Protein 6DA0 (pdb70)

InterPro domains:
  IPR003836 Glucokinase [PF02685] (54-340)
  IPR003836 Glucokinase [cd24008] (50-392)
  IPR043129 ATPase, nucleotide binding domain [SSF53067] (49-394)

Secondary structure (DSSP, 8-state):
-----HHHHHHHHHHIIIIITTS-EEEEEEEEE-SSEEEEEEEEEETTTEEEEEEEEEEE--SHHHHHHHHHHHHHHHHHHHSS--SEEEEEESS-EETTEEE-TTS-GGG-EEEGGGS-TTTS-TTSEEEEEHHHHHHHHHHHHHHTT-HHHHEEETT-TT----TTTS---TT-EEEEEEESSSEEEEEEEEETTTEEEEEEE-GGGSBPPPPPTTSTTHHHHHHHHHHHHHHHHTTSSPPBGGGTSSHHHHHHHHHHHTTT-TT-----HHHHHHHTTT-HHHHHHHHHHHHHHHHHHHHHHHH-TTEEEEEEESHHHHHTHHHHHHTHHHHHHHHHHSSTTGGGTTT-EEEEE-S---HHHHHHHHHHHHHHT-

Foldseek 3Di:
DDDDDPVQLVVLLVCLVPPPVPFDKFWAWEWEAAQFKIKIKIWMAGPVADTDDITMDMDTDQFQVVVLVVQVVVLVSNCVRNVAAHLAFEYAAAADDDPFWGQRPNRDNVGRIHGNVSHDCSRHPPLQYYYHHQVQLLLLLLLVCLVVQCNLVWKAFLQPLPSDGHSVRGHDDLCFKEWEWEAEQFIFIWMWHHDPPSDIHIGGDDQQFDADDQADPPDDCRVLSVVLQQQLCCVPPVVPDTGGNRCCQYQVNLQSQLCSLCVPPPPDDGDGSVVLLVCVVPDVSSLRSVLSNLLSVLVSRLVVCVVDLRHAEYEHDDPVLQSNSVSCNVCVVSNVCSNQPRDPVSVSCVRYTYMYTNDDDSSSSSSGSVSSSVSSVD

B-factor: mean 35.59, std 13.97, range [11.15, 102.62]

Sequence (378 aa):
PLVIDEDDFINQVEKHYRRKSLKNIPFQQYIVGVDVGATNTRIIAIQFIINEDQDDEVFMTKFPCNTSTHLANYLAAYGKAMVKAVGKGSAAGSSIALAGPVTGDKVRRITNYKEHDQEFFYSQLPDDTLFPASKNTFLNDLEASSCYGIINVGTNNRLHEFFCPIDALNNYATSQTVRLSDTSEYAVLAMGTGLGTGLIVGSAGGKFNVIPLEAGHVHIATPGVNSEHFKEEREERIEFLSQKIYGGAYPIEYEDICSGRGLEFCYEFEIRNDPNAVRKTASSQIAESYSTDTTYARQAMITHYRYLMKKAAQNIAVLIPTCRGVFFAGDNQVFNEDFFKEHLSILQKELFQTHQKKHWLTTDLKPYRQMKEYNFNVKGCLQKARRELAQL

Structure (mmCIF, N/CA/C/O backbone):
data_6DA0
#
_entry.id   6DA0
#
_cell.length_a   202.480
_cell.length_b   202.480
_cell.length_c   68.790
_cell.angle_alpha   90.000
_cell.angle_beta   90.000
_cell.angle_gamma   90.000
#
_symmetry.space_group_name_H-M   'I 4 2 2'
#
loop_
_entity.id
_entity.type
_entity.pdbx_description
1 polymer Glucokinase
2 non-polymer beta-D-glucopyranose
3 non-polymer 'PHOSPHOAMINOPHOSPHONIC ACID-ADENYLATE ESTER'
4 water water
#
loop_
_atom_site.group_PDB
_atom_site.id
_atom_site.type_symbol
_atom_site.label_atom_id
_atom_site.label_alt_id
_atom_site.label_comp_id
_atom_site.label_asym_id
_atom_site.label_entity_id
_atom_site.label_seq_id
_atom_site.pdbx_PDB_ins_code
_atom_site.Cartn_x
_atom_site.Cartn_y
_atom_site.Cartn_z
_atom_site.occupancy
_atom_site.B_iso_or_equiv
_atom_site.auth_seq_id
_atom_site.auth_comp_id
_atom_site.auth_asym_id
_atom_site.auth_atom_id
_atom_site.pdbx_PDB_model_num
ATOM 1 N N . PRO A 1 31 ? 87.990 47.810 33.662 1.00 93.50 23 PRO A N 1
ATOM 2 C CA . PRO A 1 31 ? 87.292 46.598 33.215 1.00 92.39 23 PRO A CA 1
ATOM 3 C C . PRO A 1 31 ? 86.986 46.620 31.719 1.00 88.05 23 PRO A C 1
ATOM 4 O O . PRO A 1 31 ? 86.482 45.626 31.187 1.00 82.81 23 PRO A O 1
ATOM 8 N N . LEU A 1 32 ? 87.270 47.744 31.058 1.00 82.62 24 LEU A N 1
ATOM 9 C CA . LEU A 1 32 ? 87.149 47.847 29.607 1.00 67.16 24 LEU A CA 1
ATOM 10 C C . LEU A 1 32 ? 88.467 47.418 28.979 1.00 69.86 24 LEU A C 1
ATOM 11 O O . LEU A 1 32 ? 89.505 48.048 29.212 1.00 73.31 24 LEU A O 1
ATOM 16 N N . VAL A 1 33 ? 88.424 46.364 28.175 1.00 63.98 25 VAL A N 1
ATOM 17 C CA . VAL A 1 33 ? 89.640 45.813 27.593 1.00 62.68 25 VAL A CA 1
ATOM 18 C C . VAL A 1 33 ? 90.058 46.666 26.403 1.00 56.43 25 VAL A C 1
ATOM 19 O O . VAL A 1 33 ? 89.344 46.750 25.398 1.00 58.21 25 VAL A O 1
ATOM 23 N N . ILE A 1 34 ? 91.210 47.305 26.518 1.00 54.83 26 ILE A N 1
ATOM 24 C CA . ILE A 1 34 ? 91.828 47.976 25.382 1.00 51.61 26 ILE A CA 1
ATOM 25 C C . ILE A 1 34 ? 92.457 46.920 24.480 1.00 47.36 26 ILE A C 1
ATOM 26 O O . ILE A 1 34 ? 93.071 45.957 24.960 1.00 46.70 26 ILE A O 1
ATOM 31 N N . ASP A 1 35 ? 92.273 47.073 23.167 1.00 41.17 27 ASP A N 1
ATOM 32 C CA . ASP A 1 35 ? 92.952 46.217 22.200 1.00 39.97 27 ASP A CA 1
ATOM 33 C C . ASP A 1 35 ? 94.467 46.317 22.388 1.00 46.30 27 ASP A C 1
ATOM 34 O O . ASP A 1 35 ? 95.078 47.347 22.081 1.00 40.77 27 ASP A O 1
ATOM 39 N N . GLU A 1 36 ? 95.075 45.226 22.861 1.00 47.81 28 GLU A N 1
ATOM 40 C CA . GLU A 1 36 ? 96.493 45.222 23.209 1.00 51.04 28 GLU A CA 1
ATOM 41 C C . GLU A 1 36 ? 97.381 45.383 21.981 1.00 52.60 28 GLU A C 1
ATOM 42 O O . GLU A 1 36 ? 98.361 46.138 22.010 1.00 47.45 28 GLU A O 1
ATOM 48 N N . ASP A 1 37 ? 97.091 44.635 20.911 1.00 45.53 29 ASP A N 1
ATOM 49 C CA A ASP A 1 37 ? 97.871 44.770 19.688 0.40 45.97 29 ASP A CA 1
ATOM 50 C CA B ASP A 1 37 ? 97.864 44.771 19.679 0.60 46.07 29 ASP A CA 1
ATOM 51 C C . ASP A 1 37 ? 97.885 46.219 19.207 1.00 41.56 29 ASP A C 1
ATOM 52 O O . ASP A 1 37 ? 98.942 46.759 18.852 1.00 40.00 29 ASP A O 1
ATOM 61 N N . PHE A 1 38 ? 96.714 46.862 19.201 1.00 31.01 30 PHE A N 1
ATOM 62 C CA . PHE A 1 38 ? 96.602 48.249 18.754 1.00 39.00 30 PHE A CA 1
ATOM 63 C C . PHE A 1 38 ? 97.461 49.172 19.600 1.00 38.02 30 PHE A C 1
ATOM 64 O O . PHE A 1 38 ? 98.208 50.004 19.075 1.00 33.95 30 PHE A O 1
ATOM 72 N N . ILE A 1 39 ? 97.366 49.042 20.920 1.00 37.71 31 ILE A N 1
ATOM 73 C CA . ILE A 1 39 ? 98.064 49.984 21.779 1.00 41.92 31 ILE A CA 1
ATOM 74 C C . ILE A 1 39 ? 99.573 49.748 21.719 1.00 36.41 31 ILE A C 1
ATOM 75 O O . ILE A 1 39 ? 100.351 50.704 21.669 1.00 33.18 31 ILE A O 1
ATOM 80 N N . ASN A 1 40 ? 100.007 48.483 21.656 1.00 35.29 32 ASN A N 1
ATOM 81 C CA . ASN A 1 40 ? 101.436 48.194 21.537 1.00 44.13 32 ASN A CA 1
ATOM 82 C C . ASN A 1 40 ? 102.000 48.747 20.236 1.00 37.35 32 ASN A C 1
ATOM 83 O O . ASN A 1 40 ? 103.136 49.232 20.201 1.00 35.07 32 ASN A O 1
ATOM 88 N N . GLN A 1 41 ? 101.229 48.671 19.152 1.00 36.58 33 GLN A N 1
ATOM 89 C CA . GLN A 1 41 ? 101.681 49.252 17.893 1.00 36.89 33 GLN A CA 1
ATOM 90 C C . GLN A 1 41 ? 101.865 50.755 18.029 1.00 36.14 33 GLN A C 1
ATOM 91 O O . GLN A 1 41 ? 102.881 51.304 17.594 1.00 37.87 33 GLN A O 1
ATOM 97 N N . VAL A 1 42 ? 100.887 51.436 18.642 1.00 32.09 34 VAL A N 1
ATOM 98 C CA . VAL A 1 42 ? 100.975 52.886 18.829 1.00 29.52 34 VAL A CA 1
ATOM 99 C C . VAL A 1 42 ? 102.175 53.238 19.694 1.00 31.93 34 VAL A C 1
ATOM 100 O O . VAL A 1 42 ? 102.942 54.152 19.379 1.00 35.34 34 VAL A O 1
ATOM 104 N N . GLU A 1 43 ? 102.350 52.514 20.804 1.00 32.37 35 GLU A N 1
ATOM 105 C CA . GLU A 1 43 ? 103.476 52.777 21.690 1.00 38.51 35 GLU A CA 1
ATOM 106 C C . GLU A 1 43 ? 104.796 52.437 21.011 1.00 33.76 35 GLU A C 1
ATOM 107 O O . GLU A 1 43 ? 105.770 53.185 21.133 1.00 38.67 35 GLU A O 1
ATOM 113 N N . LYS A 1 44 ? 104.852 51.311 20.296 1.00 34.36 36 LYS A N 1
ATOM 114 C CA . LYS A 1 44 ? 106.078 50.971 19.580 1.00 41.44 36 LYS A CA 1
ATOM 115 C C . LYS A 1 44 ? 106.418 52.046 18.557 1.00 42.19 36 LYS A C 1
ATOM 116 O O . LYS A 1 44 ? 107.586 52.429 18.410 1.00 38.65 36 LYS A O 1
ATOM 122 N N . HIS A 1 45 ? 105.403 52.570 17.864 1.00 35.59 37 HIS A N 1
ATOM 123 C CA . HIS A 1 45 ? 105.655 53.600 16.866 1.00 33.17 37 HIS A CA 1
ATOM 124 C C . HIS A 1 45 ? 106.122 54.891 17.521 1.00 32.67 37 HIS A C 1
ATOM 125 O O . HIS A 1 45 ? 107.054 55.541 17.030 1.00 31.39 37 HIS A O 1
ATOM 132 N N . TYR A 1 46 ? 105.488 55.272 18.632 1.00 30.50 38 TYR A N 1
ATOM 133 C CA . TYR A 1 46 ? 105.936 56.439 19.383 1.00 31.24 38 TYR A CA 1
ATOM 134 C C . TYR A 1 46 ? 107.392 56.282 19.812 1.00 37.58 38 TYR A C 1
ATOM 135 O O . TYR A 1 46 ? 108.215 57.192 19.636 1.00 34.92 38 TYR A O 1
ATOM 144 N N . ARG A 1 47 ? 107.724 55.109 20.352 1.00 35.74 39 ARG A N 1
ATOM 145 C CA A ARG A 1 47 ? 109.065 54.862 20.869 0.54 38.09 39 ARG A CA 1
ATOM 146 C CA B ARG A 1 47 ? 109.063 54.866 20.870 0.46 37.71 39 ARG A CA 1
ATOM 147 C C . ARG A 1 47 ? 110.108 54.947 19.763 1.00 38.97 39 ARG A C 1
ATOM 148 O O . ARG A 1 47 ? 111.166 55.568 19.937 1.00 39.20 39 ARG A O 1
ATOM 163 N N . LYS A 1 48 ? 109.828 54.336 18.610 1.00 36.00 40 LYS A N 1
ATOM 164 C CA . LYS A 1 48 ? 110.836 54.239 17.560 1.00 41.97 40 LYS A CA 1
ATOM 165 C C . LYS A 1 48 ? 110.927 55.474 16.679 1.00 36.04 40 LYS A C 1
ATOM 166 O O . LYS A 1 48 ? 111.997 55.726 16.113 1.00 37.21 40 LYS A O 1
ATOM 172 N N . SER A 1 49 ? 109.851 56.250 16.547 1.00 34.41 41 SER A N 1
ATOM 173 C CA . SER A 1 49 ? 109.795 57.285 15.521 1.00 40.15 41 SER A CA 1
ATOM 174 C C . SER A 1 49 ? 109.380 58.673 15.996 1.00 41.63 41 SER A C 1
ATOM 175 O O . SER A 1 49 ? 109.659 59.644 15.282 1.00 46.15 41 SER A O 1
ATOM 178 N N . LEU A 1 50 ? 108.717 58.817 17.138 1.00 39.98 42 LEU A N 1
ATOM 179 C CA . LEU A 1 50 ? 108.076 60.087 17.452 1.00 33.82 42 LEU A CA 1
ATOM 180 C C . LEU A 1 50 ? 108.632 60.786 18.681 1.00 40.35 42 LEU A C 1
ATOM 181 O O . LEU A 1 50 ? 108.206 61.909 18.973 1.00 46.81 42 LEU A O 1
ATOM 186 N N . LYS A 1 51 ? 109.574 60.173 19.401 1.00 50.24 43 LYS A N 1
ATOM 187 C CA . LYS A 1 51 ? 110.043 60.753 20.656 1.00 55.52 43 LYS A CA 1
ATOM 188 C C . LYS A 1 51 ? 110.737 62.092 20.451 1.00 52.04 43 LYS A C 1
ATOM 189 O O . LYS A 1 51 ? 110.694 62.953 21.337 1.00 55.14 43 LYS A O 1
ATOM 195 N N . ASN A 1 52 ? 111.403 62.290 19.315 1.00 45.75 44 ASN A N 1
ATOM 196 C CA . ASN A 1 52 ? 112.218 63.486 19.138 1.00 46.05 44 ASN A CA 1
ATOM 197 C C . ASN A 1 52 ? 111.822 64.299 17.908 1.00 43.71 44 ASN A C 1
ATOM 198 O O . ASN A 1 52 ? 112.634 65.077 17.405 1.00 46.28 44 ASN A O 1
ATOM 203 N N . ILE A 1 53 ? 110.603 64.148 17.401 1.00 40.75 45 ILE A N 1
ATOM 204 C CA . ILE A 1 53 ? 110.197 65.032 16.312 1.00 41.82 45 ILE A CA 1
ATOM 205 C C . ILE A 1 53 ? 108.820 65.599 16.625 1.00 43.19 45 ILE A C 1
ATOM 206 O O . ILE A 1 53 ? 108.051 64.985 17.378 1.00 39.12 45 ILE A O 1
ATOM 211 N N . PRO A 1 54 ? 108.483 66.775 16.105 1.00 45.16 46 PRO A N 1
ATOM 212 C CA . PRO A 1 54 ? 107.122 67.286 16.287 1.00 37.10 46 PRO A CA 1
ATOM 213 C C . PRO A 1 54 ? 106.129 66.358 15.607 1.00 36.68 46 PRO A C 1
ATOM 214 O O . PRO A 1 54 ? 106.382 65.849 14.514 1.00 36.31 46 PRO A O 1
ATOM 218 N N . PHE A 1 55 ? 105.006 66.106 16.279 1.00 33.72 47 PHE A N 1
ATOM 219 C CA . PHE A 1 55 ? 103.962 65.286 15.683 1.00 32.03 47 PHE A CA 1
ATOM 220 C C . PHE A 1 55 ? 102.613 65.644 16.279 1.00 36.61 47 PHE A C 1
ATOM 221 O O . PHE A 1 55 ? 102.516 66.192 17.380 1.00 35.17 47 PHE A O 1
ATOM 229 N N . GLN A 1 56 ? 101.568 65.320 15.525 1.00 35.31 48 GLN A N 1
ATOM 230 C CA A GLN A 1 56 ? 100.193 65.360 16.002 0.49 32.85 48 GLN A CA 1
ATOM 231 C CA B GLN A 1 56 ? 100.203 65.346 16.028 0.51 32.81 48 GLN A CA 1
ATOM 232 C C . GLN A 1 56 ? 99.490 64.101 15.518 1.00 30.24 48 GLN A C 1
ATOM 233 O O . GLN A 1 56 ? 100.036 63.322 14.728 1.00 32.62 48 GLN A O 1
ATOM 244 N N . TYR A 1 57 ? 98.269 63.896 15.987 1.00 28.51 49 TYR A N 1
ATOM 245 C CA . TYR A 1 57 ? 97.447 62.845 15.407 1.00 31.73 49 TYR A CA 1
ATOM 246 C C . TYR A 1 57 ? 96.005 63.321 15.360 1.00 28.85 49 TYR A C 1
ATOM 247 O O . TYR A 1 57 ? 95.584 64.149 16.166 1.00 32.84 49 TYR A O 1
ATOM 256 N N . ILE A 1 58 ? 95.269 62.814 14.375 1.00 29.54 50 ILE A N 1
ATOM 257 C CA . ILE A 1 58 ? 93.855 63.097 14.213 1.00 32.45 50 ILE A CA 1
ATOM 258 C C . ILE A 1 58 ? 93.099 61.787 14.350 1.00 34.23 50 ILE A C 1
ATOM 259 O O . ILE A 1 58 ? 93.638 60.706 14.108 1.00 26.99 50 ILE A O 1
ATOM 264 N N . VAL A 1 59 ? 91.830 61.892 14.734 1.00 25.86 51 VAL A N 1
ATOM 265 C CA . VAL A 1 59 ? 91.029 60.735 15.114 1.00 20.16 51 VAL A CA 1
ATOM 266 C C . VAL A 1 59 ? 89.827 60.618 14.187 1.00 33.63 51 VAL A C 1
ATOM 267 O O . VAL A 1 59 ? 89.135 61.612 13.923 1.00 25.50 51 VAL A O 1
ATOM 271 N N . GLY A 1 60 ? 89.578 59.403 13.698 1.00 28.65 52 GLY A N 1
ATOM 272 C CA . GLY A 1 60 ? 88.337 59.117 13.006 1.00 25.35 52 GLY A CA 1
ATOM 273 C C . GLY A 1 60 ? 87.613 57.948 13.643 1.00 29.67 52 GLY A C 1
ATOM 274 O O . GLY A 1 60 ? 88.211 56.881 13.829 1.00 27.74 52 GLY A O 1
ATOM 275 N N . VAL A 1 61 ? 86.349 58.132 14.021 1.00 20.10 53 VAL A N 1
ATOM 276 C CA . VAL A 1 61 ? 85.584 57.093 14.706 1.00 21.93 53 VAL A CA 1
ATOM 277 C C . VAL A 1 61 ? 84.339 56.774 13.888 1.00 25.36 53 VAL A C 1
ATOM 278 O O . VAL A 1 61 ? 83.563 57.675 13.547 1.00 26.35 53 VAL A O 1
ATOM 282 N N . ASP A 1 62 ? 84.147 55.492 13.588 1.00 20.43 54 ASP A N 1
ATOM 283 C CA . ASP A 1 62 ? 83.066 55.013 12.725 1.00 24.12 54 ASP A CA 1
ATOM 284 C C . ASP A 1 62 ? 82.157 54.136 13.585 1.00 27.83 54 ASP A C 1
ATOM 285 O O . ASP A 1 62 ? 82.501 52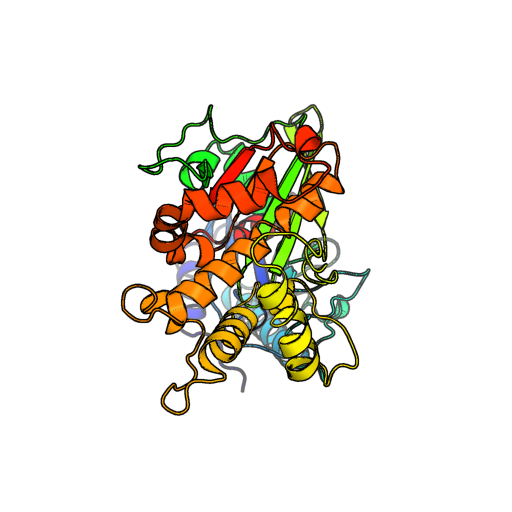.986 13.874 1.00 24.56 54 ASP A O 1
ATOM 290 N N . VAL A 1 63 ? 81.016 54.675 14.017 1.00 20.14 55 VAL A N 1
ATOM 291 C CA . VAL A 1 63 ? 80.114 53.982 14.938 1.00 26.25 55 VAL A CA 1
ATOM 292 C C . VAL A 1 63 ? 79.024 53.321 14.108 1.00 27.85 55 VAL A C 1
ATOM 293 O O . VAL A 1 63 ? 78.089 53.984 13.655 1.00 22.63 55 VAL A O 1
ATOM 297 N N . GLY A 1 64 ? 79.124 52.010 13.911 1.00 25.39 56 GLY A N 1
ATOM 298 C CA . GLY A 1 64 ? 78.010 51.275 13.351 1.00 23.97 56 GLY A CA 1
ATOM 299 C C . GLY A 1 64 ? 77.065 50.780 14.437 1.00 31.97 56 GLY A C 1
ATOM 300 O O . GLY A 1 64 ? 77.321 50.922 15.638 1.00 24.76 56 GLY A O 1
ATOM 301 N N . ALA A 1 65 ? 75.970 50.160 13.990 1.00 30.57 57 ALA A N 1
ATOM 302 C CA . ALA A 1 65 ? 74.956 49.695 14.925 1.00 36.12 57 ALA A CA 1
ATOM 303 C C . ALA A 1 65 ? 75.471 48.572 15.821 1.00 25.04 57 ALA A C 1
ATOM 304 O O . ALA A 1 65 ? 74.958 48.382 16.927 1.00 27.95 57 ALA A O 1
ATOM 306 N N . THR A 1 66 ? 76.464 47.811 15.373 1.00 22.38 58 THR A N 1
ATOM 307 C CA . THR A 1 66 ? 76.953 46.698 16.167 1.00 30.73 58 THR A CA 1
ATOM 308 C C . THR A 1 66 ? 78.442 46.767 16.473 1.00 30.51 58 THR A C 1
ATOM 309 O O . THR A 1 66 ? 78.888 46.089 17.405 1.00 28.67 58 THR A O 1
ATOM 313 N N . ASN A 1 67 ? 79.213 47.566 15.733 1.00 26.05 59 ASN A N 1
ATOM 314 C CA . ASN A 1 67 ? 80.644 47.723 15.961 1.00 28.08 59 ASN A CA 1
ATOM 315 C C . ASN A 1 67 ? 81.048 49.170 15.747 1.00 29.64 59 ASN A C 1
ATOM 316 O O . ASN A 1 67 ? 80.460 49.879 14.920 1.00 24.24 59 ASN A O 1
ATOM 321 N N . THR A 1 68 ? 82.094 49.578 16.470 1.00 24.17 60 THR A N 1
ATOM 322 C CA . THR A 1 68 ? 82.713 50.889 16.332 1.00 22.29 60 THR A CA 1
ATOM 323 C C . THR A 1 68 ? 84.174 50.706 15.939 1.00 24.30 60 THR A C 1
ATOM 324 O O . THR A 1 68 ? 84.874 49.869 16.520 1.00 24.60 60 THR A O 1
ATOM 328 N N . ARG A 1 69 ? 84.634 51.492 14.971 1.00 26.46 61 ARG A N 1
ATOM 329 C CA . ARG A 1 69 ? 86.024 51.488 14.526 1.00 27.46 61 ARG A CA 1
ATOM 330 C C . ARG A 1 69 ? 86.673 52.814 14.893 1.00 29.92 61 ARG A C 1
ATOM 331 O O . ARG A 1 69 ? 86.076 53.880 14.690 1.00 30.29 61 ARG A O 1
ATOM 339 N N . ILE A 1 70 ? 87.888 52.762 15.429 1.00 28.21 62 ILE A N 1
ATOM 340 C CA A ILE A 1 70 ? 88.660 53.959 15.760 0.52 29.76 62 ILE A CA 1
ATOM 341 C CA B ILE A 1 70 ? 88.634 53.977 15.718 0.48 29.77 62 ILE A CA 1
ATOM 342 C C . ILE A 1 70 ? 89.941 53.940 14.942 1.00 29.80 62 ILE A C 1
ATOM 343 O O . ILE A 1 70 ? 90.678 52.948 14.981 1.00 29.61 62 ILE A O 1
ATOM 352 N N . ALA A 1 71 ? 90.206 55.020 14.217 1.00 24.11 63 ALA A N 1
ATOM 353 C CA . ALA A 1 71 ? 91.415 55.169 13.428 1.00 21.32 63 ALA A CA 1
ATOM 354 C C . ALA A 1 71 ? 92.202 56.350 13.970 1.00 29.64 63 ALA A C 1
ATOM 355 O O . ALA A 1 71 ? 91.632 57.417 14.249 1.00 25.65 63 ALA A O 1
ATOM 357 N N . ILE A 1 72 ? 93.502 56.144 14.143 1.00 25.21 64 ILE A N 1
ATOM 358 C CA . ILE A 1 72 ? 94.428 57.166 14.610 1.00 25.76 64 ILE A CA 1
ATOM 359 C C . ILE A 1 72 ? 95.404 57.433 13.475 1.00 29.24 64 ILE A C 1
ATOM 360 O O . ILE A 1 72 ? 96.131 56.528 13.052 1.00 27.34 64 ILE A O 1
ATOM 365 N N . GLN A 1 73 ? 95.429 58.662 12.981 1.00 28.52 65 GLN A N 1
ATOM 366 C CA . GLN A 1 73 ? 96.321 59.030 11.889 1.00 30.19 65 GLN A CA 1
ATOM 367 C C . GLN A 1 73 ? 97.342 60.027 12.416 1.00 31.12 65 GLN A C 1
ATOM 368 O O . GLN A 1 73 ? 96.971 61.128 12.832 1.00 30.98 65 GLN A O 1
ATOM 374 N N . PHE A 1 74 ? 98.616 59.636 12.417 1.00 26.45 66 PHE A N 1
ATOM 375 C CA . PHE A 1 74 ? 99.666 60.536 12.872 1.00 27.42 66 PHE A CA 1
ATOM 376 C C . PHE A 1 74 ? 100.061 61.485 11.749 1.00 26.95 66 PHE A C 1
ATOM 377 O O . PHE A 1 74 ? 99.968 61.153 10.562 1.00 29.36 66 PHE A O 1
ATOM 385 N N . ILE A 1 75 ? 100.484 62.685 12.139 1.00 27.02 67 ILE A N 1
ATOM 386 C CA . ILE A 1 75 ? 100.919 63.733 11.222 1.00 28.44 67 ILE A CA 1
ATOM 387 C C . ILE A 1 75 ? 102.295 64.201 11.673 1.00 38.42 67 ILE A C 1
ATOM 388 O O . ILE A 1 75 ? 102.500 64.475 12.861 1.00 34.21 67 ILE A O 1
ATOM 393 N N . ILE A 1 76 ? 103.229 64.308 10.730 1.00 36.59 68 ILE A N 1
ATOM 394 C CA . ILE A 1 76 ? 104.536 64.887 10.988 1.00 35.09 68 ILE A CA 1
ATOM 395 C C . ILE A 1 76 ? 104.799 65.932 9.909 1.00 39.41 68 ILE A C 1
ATOM 396 O O . ILE A 1 76 ? 104.020 66.088 8.965 1.00 38.18 68 ILE A O 1
ATOM 401 N N . ASN A 1 77 ? 105.899 66.671 10.073 1.00 40.20 69 ASN A N 1
ATOM 402 C CA . ASN A 1 77 ? 106.285 67.712 9.115 1.00 47.01 69 ASN A CA 1
ATOM 403 C C . ASN A 1 77 ? 105.132 68.686 8.857 1.00 53.11 69 ASN A C 1
ATOM 404 O O . ASN A 1 77 ? 104.827 69.042 7.715 1.00 50.08 69 ASN A O 1
ATOM 409 N N . GLU A 1 78 ? 104.469 69.094 9.943 1.00 54.98 70 GLU A N 1
ATOM 410 C CA . GLU A 1 78 ? 103.358 70.045 9.943 1.00 56.36 70 GLU A CA 1
ATOM 411 C C . GLU A 1 78 ? 102.073 69.477 9.338 1.00 51.86 70 GLU A C 1
ATOM 412 O O . GLU A 1 78 ? 101.012 69.582 9.965 1.00 50.09 70 GLU A O 1
ATOM 418 N N . ASP A 1 79 ? 102.134 68.859 8.140 1.00 48.84 71 ASP A N 1
ATOM 419 C CA . ASP A 1 79 ? 100.891 68.371 7.544 1.00 59.09 71 ASP A CA 1
ATOM 420 C C . ASP A 1 79 ? 101.014 67.069 6.746 1.00 59.87 71 ASP A C 1
ATOM 421 O O . ASP A 1 79 ? 100.108 66.768 5.956 1.00 60.34 71 ASP A O 1
ATOM 426 N N . GLN A 1 80 ? 102.076 66.285 6.924 1.00 48.89 72 GLN A N 1
ATOM 427 C CA . GLN A 1 80 ? 102.255 65.052 6.163 1.00 41.40 72 GLN A CA 1
ATOM 428 C C . GLN A 1 80 ? 101.668 63.860 6.916 1.00 37.05 72 GLN A C 1
ATOM 429 O O . GLN A 1 80 ? 101.968 63.657 8.101 1.00 36.70 72 GLN A O 1
ATOM 435 N N . ASP A 1 81 ? 100.829 63.077 6.227 1.00 37.28 73 ASP A N 1
ATOM 436 C CA . ASP A 1 81 ? 100.358 61.806 6.775 1.00 40.39 73 ASP A CA 1
ATOM 437 C C . ASP A 1 81 ? 101.542 60.924 7.155 1.00 41.92 73 ASP A C 1
ATOM 438 O O . ASP A 1 81 ? 102.445 60.691 6.350 1.00 43.22 73 ASP A O 1
ATOM 443 N N . ASP A 1 82 ? 101.529 60.439 8.390 1.00 43.57 74 ASP A N 1
ATOM 444 C CA . ASP A 1 82 ? 102.462 59.429 8.869 1.00 44.11 74 ASP A CA 1
ATOM 445 C C . ASP A 1 82 ? 101.698 58.104 8.921 1.00 46.02 74 ASP A C 1
ATOM 446 O O . ASP A 1 82 ? 100.888 57.824 8.030 1.00 58.33 74 ASP A O 1
ATOM 451 N N . GLU A 1 83 ? 101.880 57.307 9.967 1.00 37.42 75 GLU A N 1
ATOM 452 C CA . GLU A 1 83 ? 101.205 56.016 10.035 1.00 34.26 75 GLU A CA 1
ATOM 453 C C . GLU A 1 83 ? 99.779 56.159 10.570 1.00 32.25 75 GLU A C 1
ATOM 454 O O . GLU A 1 83 ? 99.475 57.055 11.368 1.00 27.60 75 GLU A O 1
ATOM 460 N N . VAL A 1 84 ? 98.905 55.255 10.123 1.00 30.90 76 VAL A N 1
ATOM 461 C CA . VAL A 1 84 ? 97.545 55.131 10.642 1.00 36.27 76 VAL A CA 1
ATOM 462 C C . VAL A 1 84 ? 97.418 53.790 11.357 1.00 32.02 76 VAL A C 1
ATOM 463 O O . VAL A 1 84 ? 97.945 52.772 10.892 1.00 38.67 76 VAL A O 1
ATOM 467 N N . PHE A 1 85 ? 96.734 53.798 12.500 1.00 28.58 77 PHE A N 1
ATOM 468 C CA . PHE A 1 85 ? 96.451 52.603 13.288 1.00 30.09 77 PHE A CA 1
ATOM 469 C C . PHE A 1 85 ? 94.954 52.537 13.537 1.00 29.72 77 PHE A C 1
ATOM 470 O O . PHE A 1 85 ? 94.312 53.571 13.729 1.00 28.76 77 PHE A O 1
ATOM 478 N N . MET A 1 86 ? 94.399 51.322 13.548 1.00 29.37 78 MET A N 1
ATOM 479 C CA . MET A 1 86 ? 92.964 51.136 13.699 1.00 28.48 78 MET A CA 1
ATOM 480 C C . MET A 1 86 ? 92.667 49.979 14.633 1.00 34.86 78 MET A C 1
ATOM 481 O O . MET A 1 86 ? 93.429 49.016 14.719 1.00 30.48 78 MET A O 1
ATOM 486 N N . THR A 1 87 ? 91.535 50.077 15.323 1.00 27.96 79 THR A N 1
ATOM 487 C CA . THR A 1 87 ? 91.013 48.947 16.068 1.00 29.72 79 THR A CA 1
ATOM 488 C C . THR A 1 87 ? 89.495 49.028 16.023 1.00 30.35 79 THR A C 1
ATOM 489 O O . THR A 1 87 ? 88.919 49.987 15.504 1.00 30.19 79 THR A O 1
ATOM 493 N N . LYS A 1 88 ? 88.841 48.002 16.556 1.00 28.37 80 LYS A N 1
ATOM 494 C CA . LYS A 1 88 ? 87.390 48.007 16.560 1.00 31.85 80 LYS A CA 1
ATOM 495 C C . LYS A 1 88 ? 86.886 47.169 17.721 1.00 35.77 80 LYS A C 1
ATOM 496 O O . LYS A 1 88 ? 87.556 46.235 18.160 1.00 36.85 80 LYS A O 1
ATOM 502 N N . PHE A 1 89 ? 85.703 47.518 18.225 1.00 26.00 81 PHE A N 1
ATOM 503 C CA . PHE A 1 89 ? 85.141 46.814 19.363 1.00 29.54 81 PHE A CA 1
ATOM 504 C C . PHE A 1 89 ? 83.634 46.683 19.195 1.00 34.77 81 PHE A C 1
ATOM 505 O O . PHE A 1 89 ? 82.990 47.554 18.594 1.00 26.26 81 PHE A O 1
ATOM 513 N N . PRO A 1 90 ? 83.049 45.599 19.701 1.00 29.38 82 PRO A N 1
ATOM 514 C CA . PRO A 1 90 ? 81.588 45.472 19.676 1.00 27.32 82 PRO A CA 1
ATOM 515 C C . PRO A 1 90 ? 80.951 46.513 20.582 1.00 27.19 82 PRO A C 1
ATOM 516 O O . PRO A 1 90 ? 81.419 46.752 21.698 1.00 27.85 82 PRO A O 1
ATOM 520 N N . CYS A 1 91 ? 79.872 47.133 20.100 1.00 25.73 83 CYS A N 1
ATOM 521 C CA . CYS A 1 91 ? 79.166 48.127 20.904 1.00 24.17 83 CYS A CA 1
ATOM 522 C C . CYS A 1 91 ? 77.766 48.358 20.350 1.00 24.73 83 CYS A C 1
ATOM 523 O O . CYS A 1 91 ? 77.600 48.602 19.145 1.00 22.26 83 CYS A O 1
ATOM 526 N N . ASN A 1 92 ? 76.760 48.311 21.226 1.00 26.42 84 ASN A N 1
ATOM 527 C CA . ASN A 1 92 ? 75.416 48.610 20.744 1.00 27.43 84 ASN A CA 1
ATOM 528 C C . ASN A 1 92 ? 74.594 49.429 21.737 1.00 24.62 84 ASN A C 1
ATOM 529 O O . ASN A 1 92 ? 73.360 49.405 21.664 1.00 23.88 84 ASN A O 1
ATOM 534 N N . THR A 1 93 ? 75.240 50.145 22.662 1.00 24.72 85 THR A N 1
ATOM 535 C CA . THR A 1 93 ? 74.569 51.096 23.540 1.00 28.52 85 THR A CA 1
ATOM 536 C C . THR A 1 93 ? 75.387 52.374 23.619 1.00 29.15 85 THR A C 1
ATOM 537 O O . THR A 1 93 ? 76.610 52.362 23.458 1.00 25.26 85 THR A O 1
ATOM 541 N N . SER A 1 94 ? 74.690 53.478 23.885 1.00 24.35 86 SER A N 1
ATOM 542 C CA . SER A 1 94 ? 75.351 54.771 23.991 1.00 26.69 86 SER A CA 1
ATOM 543 C C . SER A 1 94 ? 76.288 54.818 25.187 1.00 23.33 86 SER A C 1
ATOM 544 O O . SER A 1 94 ? 77.379 55.386 25.094 1.00 23.26 86 SER A O 1
ATOM 547 N N . THR A 1 95 ? 75.867 54.251 26.326 1.00 24.92 87 THR A N 1
ATOM 548 C CA . THR A 1 95 ? 76.707 54.259 27.519 1.00 26.61 87 THR A CA 1
ATOM 549 C C . THR A 1 95 ? 78.036 53.564 27.251 1.00 32.36 87 THR A C 1
ATOM 550 O O . THR A 1 95 ? 79.101 54.101 27.569 1.00 32.84 87 THR A O 1
ATOM 554 N N . HIS A 1 96 ? 77.991 52.380 26.634 1.00 28.24 88 HIS A N 1
ATOM 555 C CA . HIS A 1 96 ? 79.211 51.615 26.386 1.00 26.54 88 HIS A CA 1
ATOM 556 C C . HIS A 1 96 ? 80.117 52.349 25.406 1.00 24.85 88 HIS A C 1
ATOM 557 O O . HIS A 1 96 ? 81.345 52.360 25.567 1.00 27.55 88 HIS A O 1
ATOM 564 N N . LEU A 1 97 ? 79.520 52.981 24.396 1.00 23.63 89 LEU A N 1
ATOM 565 C CA . LEU A 1 97 ? 80.285 53.769 23.442 1.00 25.29 89 LEU A CA 1
ATOM 566 C C . LEU A 1 97 ? 80.993 54.926 24.134 1.00 28.16 89 LEU A C 1
ATOM 567 O O . LEU A 1 97 ? 82.179 55.173 23.894 1.00 27.04 89 LEU A O 1
ATOM 572 N N . ALA A 1 98 ? 80.282 55.648 25.003 1.00 27.24 90 ALA A N 1
ATOM 573 C CA . ALA A 1 98 ? 80.922 56.736 25.735 1.00 34.87 90 ALA A CA 1
ATOM 574 C C . ALA A 1 98 ? 82.073 56.222 26.590 1.00 33.98 90 ALA A C 1
ATOM 575 O O . ALA A 1 98 ? 83.137 56.848 26.652 1.00 30.91 90 ALA A O 1
ATOM 577 N N . ASN A 1 99 ? 81.874 55.089 27.273 1.00 30.96 91 ASN A N 1
ATOM 578 C CA . ASN A 1 99 ? 82.929 54.565 28.137 1.00 31.26 91 ASN A CA 1
ATOM 579 C C . ASN A 1 99 ? 84.134 54.118 27.330 1.00 32.82 91 ASN A C 1
ATOM 580 O O . ASN A 1 99 ? 85.277 54.340 27.745 1.00 34.62 91 ASN A O 1
ATOM 585 N N . TYR A 1 100 ? 83.901 53.487 26.176 1.00 27.58 92 TYR A N 1
ATOM 586 C CA . TYR A 1 100 ? 85.018 53.010 25.373 1.00 31.62 92 TYR A CA 1
ATOM 587 C C . TYR A 1 100 ? 85.808 54.178 24.788 1.00 33.87 92 TYR A C 1
ATOM 588 O O . TYR A 1 100 ? 87.041 54.138 24.743 1.00 31.44 92 TYR A O 1
ATOM 597 N N . LEU A 1 101 ? 85.117 55.231 24.348 1.00 30.97 93 LEU A N 1
ATOM 598 C CA . LEU A 1 101 ? 85.818 56.392 23.818 1.00 28.93 93 LEU A CA 1
ATOM 599 C C . LEU A 1 101 ? 86.647 57.066 24.905 1.00 33.29 93 LEU A C 1
ATOM 600 O O . LEU A 1 101 ? 87.787 57.481 24.658 1.00 35.68 93 LEU A O 1
ATOM 605 N N . ALA A 1 102 ? 86.099 57.173 26.123 1.00 30.49 94 ALA A N 1
ATOM 606 C CA . ALA A 1 102 ? 86.876 57.744 27.220 1.00 29.61 94 ALA A CA 1
ATOM 607 C C . ALA A 1 102 ? 88.119 56.906 27.502 1.00 36.75 94 ALA A C 1
ATOM 608 O O . ALA A 1 102 ? 89.219 57.448 27.660 1.00 38.15 94 ALA A O 1
ATOM 610 N N . ALA A 1 103 ? 87.967 55.579 27.539 1.00 33.14 95 ALA A N 1
ATOM 611 C CA . ALA A 1 103 ? 89.113 54.710 27.788 1.00 34.07 95 ALA A CA 1
ATOM 612 C C . ALA A 1 103 ? 90.159 54.828 26.683 1.00 34.63 95 ALA A C 1
ATOM 613 O O . ALA A 1 103 ? 91.362 54.872 26.967 1.00 39.48 95 ALA A O 1
ATOM 615 N N . TYR A 1 104 ? 89.733 54.884 25.412 1.00 34.17 96 TYR A N 1
ATOM 616 C CA . TYR A 1 104 ? 90.730 54.982 24.347 1.00 30.41 96 TYR A CA 1
ATOM 617 C C . TYR A 1 104 ? 91.437 56.327 24.381 1.00 36.05 96 TYR A C 1
ATOM 618 O O . TYR A 1 104 ? 92.647 56.396 24.113 1.00 30.64 96 TYR A O 1
ATOM 627 N N . GLY A 1 105 ? 90.716 57.389 24.748 1.00 31.00 97 GLY A N 1
ATOM 628 C CA . GLY A 1 105 ? 91.356 58.682 24.915 1.00 32.12 97 GLY A CA 1
ATOM 629 C C . GLY A 1 105 ? 92.451 58.651 25.964 1.00 40.50 97 GLY A C 1
ATOM 630 O O . GLY A 1 105 ? 93.546 59.179 25.750 1.00 37.90 97 GLY A O 1
ATOM 631 N N . LYS A 1 106 ? 92.185 58.007 27.102 1.00 38.96 98 LYS A N 1
ATOM 632 C CA . LYS A 1 106 ? 93.201 57.946 28.146 1.00 41.77 98 LYS A CA 1
ATOM 633 C C . LYS A 1 106 ? 94.381 57.082 27.722 1.00 35.82 98 LYS A C 1
ATOM 634 O O . LYS A 1 106 ? 95.530 57.403 28.036 1.00 36.72 98 LYS A O 1
ATOM 640 N N . ALA A 1 107 ? 94.124 55.991 27.004 1.00 34.62 99 ALA A N 1
ATOM 641 C CA . ALA A 1 107 ? 95.230 55.145 26.566 1.00 39.03 99 ALA A CA 1
ATOM 642 C C . ALA A 1 107 ? 96.124 55.880 25.574 1.00 37.35 99 ALA A C 1
ATOM 643 O O . ALA A 1 107 ? 97.355 55.782 25.655 1.00 44.03 99 ALA A O 1
ATOM 645 N N . MET A 1 108 ? 95.520 56.628 24.639 1.00 36.19 100 MET A N 1
ATOM 646 C CA . MET A 1 108 ? 96.294 57.396 23.665 1.00 33.70 100 MET A CA 1
ATOM 647 C C . MET A 1 108 ? 97.190 58.418 24.358 1.00 41.86 100 MET A C 1
ATOM 648 O O . MET A 1 108 ? 98.387 58.510 24.062 1.00 38.25 100 MET A O 1
ATOM 653 N N . VAL A 1 109 ? 96.622 59.200 25.283 1.00 36.66 101 VAL A N 1
ATOM 654 C CA . VAL A 1 109 ? 97.412 60.179 26.028 1.00 35.11 101 VAL A CA 1
ATOM 655 C C . VAL A 1 109 ? 98.553 59.489 26.763 1.00 39.31 101 VAL A C 1
ATOM 656 O O . VAL A 1 109 ? 99.690 59.978 26.784 1.00 39.25 101 VAL A O 1
ATOM 660 N N . LYS A 1 110 ? 98.268 58.341 27.374 1.00 36.60 102 LYS A N 1
ATOM 661 C CA . LYS A 1 110 ? 99.304 57.578 28.054 1.00 40.48 102 LYS A CA 1
ATOM 662 C C . LYS A 1 110 ? 100.353 57.058 27.074 1.00 38.95 102 LYS A C 1
ATOM 663 O O . LYS A 1 110 ? 101.538 56.972 27.418 1.00 36.70 102 LYS A O 1
ATOM 669 N N . ALA A 1 111 ? 99.947 56.743 25.843 1.00 32.56 103 ALA A N 1
ATOM 670 C CA . ALA A 1 111 ? 100.861 56.128 24.887 1.00 36.17 103 ALA A CA 1
ATOM 671 C C . ALA A 1 111 ? 101.774 57.150 24.214 1.00 38.97 103 ALA A C 1
ATOM 672 O O . ALA A 1 111 ? 102.951 56.862 23.978 1.00 41.33 103 ALA A O 1
ATOM 674 N N . VAL A 1 112 ? 101.264 58.335 23.878 1.00 33.29 104 VAL A N 1
ATOM 675 C CA . VAL A 1 112 ? 102.044 59.310 23.126 1.00 33.62 104 VAL A CA 1
ATOM 676 C C . VAL A 1 112 ? 102.141 60.661 23.819 1.00 41.38 104 VAL A C 1
ATOM 677 O O . VAL A 1 112 ? 102.745 61.585 23.263 1.00 40.15 104 VAL A O 1
ATOM 681 N N . GLY A 1 113 ? 101.574 60.811 25.012 1.00 40.87 105 GLY A N 1
ATOM 682 C CA . GLY A 1 113 ? 101.828 61.988 25.815 1.00 35.88 105 GLY A CA 1
ATOM 683 C C . GLY A 1 113 ? 100.865 63.146 25.651 1.00 46.71 105 GLY A C 1
ATOM 684 O O . GLY A 1 113 ? 101.025 64.151 26.351 1.00 47.39 105 GLY A O 1
ATOM 685 N N . LYS A 1 114 ? 99.872 63.053 24.765 1.00 46.44 106 LYS A N 1
ATOM 686 C CA . LYS A 1 114 ? 98.972 64.184 24.556 1.00 41.45 106 LYS A CA 1
ATOM 687 C C . LYS A 1 114 ? 97.733 63.734 23.790 1.00 39.05 106 LYS A C 1
ATOM 688 O O . LYS A 1 114 ? 97.680 62.632 23.236 1.00 34.12 106 LYS A O 1
ATOM 694 N N . GLY A 1 115 ? 96.734 64.617 23.764 1.00 36.51 107 GLY A N 1
ATOM 695 C CA . GLY A 1 115 ? 95.505 64.362 23.042 1.00 34.87 107 GLY A CA 1
ATOM 696 C C . GLY A 1 115 ? 95.658 64.600 21.552 1.00 37.48 107 GLY A C 1
ATOM 697 O O . GLY A 1 115 ? 96.707 65.007 21.053 1.00 38.42 107 GLY A O 1
ATOM 698 N N . SER A 1 116 ? 94.583 64.313 20.829 1.00 36.47 108 SER A N 1
ATOM 699 C CA . SER A 1 116 ? 94.568 64.517 19.390 1.00 37.85 108 SER A CA 1
ATOM 700 C C . SER A 1 116 ? 94.517 66.003 19.052 1.00 34.23 108 SER A C 1
ATOM 701 O O . SER A 1 116 ? 94.123 66.841 19.867 1.00 37.63 108 SER A O 1
ATOM 704 N N . ALA A 1 117 ? 94.883 66.321 17.810 1.00 31.77 109 ALA A N 1
ATOM 705 C CA . ALA A 1 117 ? 94.720 67.678 17.301 1.00 29.41 109 ALA A CA 1
ATOM 706 C C . ALA A 1 117 ? 93.312 67.936 16.771 1.00 37.45 109 ALA A C 1
ATOM 707 O O . ALA A 1 117 ? 92.909 69.098 16.664 1.00 35.25 109 ALA A O 1
ATOM 709 N N . ALA A 1 118 ? 92.568 66.886 16.429 1.00 33.06 110 ALA A N 1
ATOM 710 C CA . ALA A 1 118 ? 91.218 67.008 15.891 1.00 32.34 110 ALA A CA 1
ATOM 711 C C . ALA A 1 118 ? 90.620 65.613 15.823 1.00 34.27 110 ALA A C 1
ATOM 712 O O . ALA A 1 118 ? 91.343 64.613 15.754 1.00 31.12 110 ALA A O 1
ATOM 714 N N . GLY A 1 119 ? 89.295 65.552 15.837 1.00 31.90 111 GLY A N 1
ATOM 715 C CA . GLY A 1 119 ? 88.610 64.273 15.762 1.00 26.68 111 GLY A CA 1
ATOM 716 C C . GLY A 1 119 ? 87.279 64.412 15.072 1.00 29.74 111 GLY A C 1
ATOM 717 O O . GLY A 1 119 ? 86.585 65.417 15.221 1.00 31.46 111 GLY A O 1
ATOM 718 N N . SER A 1 120 ? 86.918 63.386 14.319 1.00 27.56 112 SER A N 1
ATOM 719 C CA A SER A 1 120 ? 85.624 63.321 13.658 0.69 26.35 112 SER A CA 1
ATOM 720 C CA B SER A 1 120 ? 85.633 63.314 13.642 0.31 27.22 112 SER A CA 1
ATOM 721 C C . SER A 1 120 ? 84.970 61.991 13.997 1.00 30.06 112 SER A C 1
ATOM 722 O O . SER A 1 120 ? 85.629 60.944 14.007 1.00 28.20 112 SER A O 1
ATOM 727 N N . ILE A 1 121 ? 83.674 62.025 14.288 1.00 27.00 113 ILE A N 1
ATOM 728 C CA . ILE A 1 121 ? 82.937 60.802 14.588 1.00 27.62 113 ILE A CA 1
ATOM 729 C C . ILE A 1 121 ? 81.714 60.736 13.682 1.00 30.94 113 ILE A C 1
ATOM 730 O O . ILE A 1 121 ? 81.051 61.750 13.439 1.00 30.71 113 ILE A O 1
ATOM 735 N N . ALA A 1 122 ? 81.454 59.549 13.142 1.00 25.31 114 ALA A N 1
ATOM 736 C CA . ALA A 1 122 ? 80.322 59.296 12.262 1.00 25.78 114 ALA A CA 1
ATOM 737 C C . ALA A 1 122 ? 79.460 58.223 12.897 1.00 27.00 114 ALA A C 1
ATOM 738 O O . ALA A 1 122 ? 79.981 57.180 13.308 1.00 24.61 114 ALA A O 1
ATOM 740 N N . LEU A 1 123 ? 78.148 58.477 12.985 1.00 26.33 115 LEU A N 1
ATOM 741 C CA . LEU A 1 123 ? 77.244 57.586 13.708 1.00 23.59 115 LEU A CA 1
ATOM 742 C C . LEU A 1 123 ? 76.060 57.187 12.840 1.00 27.06 115 LEU A C 1
ATOM 743 O O . LEU A 1 123 ? 75.578 57.970 12.017 1.00 24.22 115 LEU A O 1
ATOM 748 N N . ALA A 1 124 ? 75.588 55.951 13.051 1.00 22.65 116 ALA A N 1
ATOM 749 C CA . ALA A 1 124 ? 74.508 55.362 12.258 1.00 20.00 116 ALA A CA 1
ATOM 750 C C . ALA A 1 124 ? 73.152 55.808 12.811 1.00 20.96 116 ALA A C 1
ATOM 751 O O . ALA A 1 124 ? 72.348 55.022 13.328 1.00 26.20 116 ALA A O 1
ATOM 753 N N . GLY A 1 125 ? 72.907 57.114 12.697 1.00 22.52 117 GLY A N 1
ATOM 754 C CA . GLY A 1 125 ? 71.617 57.679 13.003 1.00 20.35 117 GLY A CA 1
ATOM 755 C C . GLY A 1 125 ? 71.514 59.116 12.536 1.00 24.20 117 GLY A C 1
ATOM 756 O O . GLY A 1 125 ? 72.491 59.713 12.068 1.00 23.39 117 GLY A O 1
ATOM 757 N N . PRO A 1 126 ? 70.318 59.695 12.645 1.00 22.59 118 PRO A N 1
ATOM 758 C CA . PRO A 1 126 ? 70.134 61.096 12.246 1.00 25.27 118 PRO A CA 1
ATOM 759 C C . PRO A 1 126 ? 70.786 62.029 13.256 1.00 30.21 118 PRO A C 1
ATOM 760 O O . PRO A 1 126 ? 70.573 61.909 14.461 1.00 25.53 118 PRO A O 1
ATOM 764 N N . VAL A 1 127 ? 71.593 62.953 12.760 1.00 26.37 119 VAL A N 1
ATOM 765 C CA . VAL A 1 127 ? 72.230 63.945 13.616 1.00 25.73 119 VAL A CA 1
ATOM 766 C C . VAL A 1 127 ? 71.313 65.155 13.683 1.00 27.99 119 VAL A C 1
ATOM 767 O O . VAL A 1 127 ? 71.000 65.763 12.653 1.00 33.72 119 VAL A O 1
ATOM 771 N N . THR A 1 128 ? 70.839 65.472 14.882 1.00 28.52 120 THR A N 1
ATOM 772 C CA . THR A 1 128 ? 69.958 66.618 15.106 1.00 37.27 120 THR A CA 1
ATOM 773 C C . THR A 1 128 ? 70.619 67.474 16.181 1.00 50.51 120 THR A C 1
ATOM 774 O O . THR A 1 128 ? 70.494 67.192 17.376 1.00 55.84 120 THR A O 1
ATOM 778 N N . GLY A 1 129 ? 71.355 68.490 15.752 1.00 52.92 121 GLY A N 1
ATOM 779 C CA . GLY A 1 129 ? 71.985 69.408 16.679 1.00 63.68 121 GLY A CA 1
ATOM 780 C C . GLY A 1 129 ? 73.118 68.792 17.474 1.00 55.66 121 GLY A C 1
ATOM 781 O O . GLY A 1 129 ? 74.167 68.452 16.915 1.00 50.99 121 GLY A O 1
ATOM 782 N N . ASP A 1 130 ? 72.914 68.632 18.781 1.00 48.34 122 ASP A N 1
ATOM 783 C CA . ASP A 1 130 ? 73.953 68.133 19.670 1.00 59.36 122 ASP A CA 1
ATOM 784 C C . ASP A 1 130 ? 73.735 66.680 20.070 1.00 52.80 122 ASP A C 1
ATOM 785 O O . ASP A 1 130 ? 74.360 66.208 21.026 1.00 44.97 122 ASP A O 1
ATOM 790 N N . LYS A 1 131 ? 72.863 65.959 19.371 1.00 41.41 123 LYS A N 1
ATOM 791 C CA . LYS A 1 131 ? 72.678 64.553 19.670 1.00 38.90 123 LYS A CA 1
ATOM 792 C C . LYS A 1 131 ? 72.470 63.769 18.385 1.00 36.06 123 LYS A C 1
ATOM 793 O O . LYS A 1 131 ? 72.089 64.309 17.343 1.00 28.26 123 LYS A O 1
ATOM 799 N N . VAL A 1 132 ? 72.760 62.480 18.476 1.00 27.04 124 VAL A N 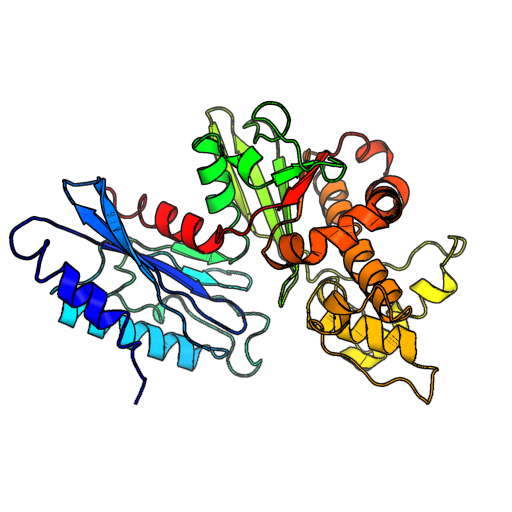1
ATOM 800 C CA . VAL A 1 132 ? 72.346 61.513 17.483 1.00 29.85 124 VAL A CA 1
ATOM 801 C C . VAL A 1 132 ? 71.584 60.418 18.214 1.00 32.66 124 VAL A C 1
ATOM 802 O O . VAL A 1 132 ? 71.947 60.038 19.332 1.00 35.86 124 VAL A O 1
ATOM 806 N N . ARG A 1 133 ? 70.496 59.955 17.624 1.00 31.61 125 ARG A N 1
ATOM 807 C CA A ARG A 1 133 ? 69.804 58.766 18.108 0.41 29.12 125 ARG A CA 1
ATOM 808 C CA B ARG A 1 133 ? 69.794 58.765 18.099 0.59 29.27 125 ARG A CA 1
ATOM 809 C C . ARG A 1 133 ? 70.205 57.623 17.183 1.00 27.43 125 ARG A C 1
ATOM 810 O O . ARG A 1 133 ? 69.812 57.588 16.017 1.00 28.43 125 ARG A O 1
ATOM 825 N N . ILE A 1 134 ? 71.037 56.719 17.693 1.00 21.30 126 ILE A N 1
ATOM 826 C CA . ILE A 1 134 ? 71.625 55.682 16.850 1.00 23.32 126 ILE A CA 1
ATOM 827 C C . ILE A 1 134 ? 70.550 54.621 16.604 1.00 21.87 126 ILE A C 1
ATOM 828 O O . ILE A 1 134 ? 70.228 53.828 17.492 1.00 25.52 126 ILE A O 1
ATOM 833 N N . THR A 1 135 ? 69.994 54.620 15.389 1.00 21.58 127 THR A N 1
ATOM 834 C CA . THR A 1 135 ? 68.675 54.031 15.151 1.00 22.22 127 THR A CA 1
ATOM 835 C C . THR A 1 135 ? 68.611 52.565 15.565 1.00 23.29 127 THR A C 1
ATOM 836 O O . THR A 1 135 ? 67.605 52.117 16.122 1.00 22.12 127 THR A O 1
ATOM 840 N N . ASN A 1 136 ? 69.662 51.797 15.291 1.00 20.68 128 ASN A N 1
ATOM 841 C CA . ASN A 1 136 ? 69.636 50.366 15.566 1.00 21.20 128 ASN A CA 1
ATOM 842 C C . ASN A 1 136 ? 70.506 49.958 16.755 1.00 26.36 128 ASN A C 1
ATOM 843 O O . ASN A 1 136 ? 70.721 48.763 16.964 1.00 23.98 128 ASN A O 1
ATOM 848 N N . TYR A 1 137 ? 70.985 50.909 17.557 1.00 23.34 129 TYR A N 1
ATOM 849 C CA . TYR A 1 137 ? 71.402 50.555 18.907 1.00 25.89 129 TYR A CA 1
ATOM 850 C C . TYR A 1 137 ? 70.203 50.042 19.699 1.00 28.09 129 TYR A C 1
ATOM 851 O O . TYR A 1 137 ? 69.041 50.280 19.337 1.00 25.32 129 TYR A O 1
ATOM 860 N N . LYS A 1 138 ? 70.489 49.366 20.821 1.00 22.81 130 LYS A N 1
ATOM 861 C CA . LYS A 1 138 ? 69.416 48.945 21.720 1.00 30.55 130 LYS A CA 1
ATOM 862 C C . LYS A 1 138 ? 68.564 50.148 22.085 1.00 27.81 130 LYS A C 1
ATOM 863 O O . LYS A 1 138 ? 69.087 51.218 22.422 1.00 29.43 130 LYS A O 1
ATOM 869 N N . GLU A 1 139 ? 67.243 49.962 21.999 1.00 26.50 131 GLU A N 1
ATOM 870 C CA . GLU A 1 139 ? 66.311 51.090 22.042 1.00 25.39 131 GLU A CA 1
ATOM 871 C C . GLU A 1 139 ? 66.307 51.790 23.396 1.00 28.97 131 GLU A C 1
ATOM 872 O O . GLU A 1 139 ? 66.004 52.989 23.471 1.00 30.49 131 GLU A O 1
ATOM 878 N N . HIS A 1 140 ? 66.656 51.083 24.473 1.00 28.22 132 HIS A N 1
ATOM 879 C CA . HIS A 1 140 ? 66.698 51.749 25.770 1.00 34.20 132 HIS A CA 1
ATOM 880 C C . HIS A 1 140 ? 67.906 52.680 25.928 1.00 33.26 132 HIS A C 1
ATOM 881 O O . HIS A 1 140 ? 67.948 53.463 26.874 1.00 29.51 132 HIS A O 1
ATOM 888 N N . ASP A 1 141 ? 68.881 52.641 25.037 1.00 27.47 133 ASP A N 1
ATOM 889 C CA . ASP A 1 141 ? 70.070 53.458 25.261 1.00 29.75 133 ASP A CA 1
ATOM 890 C C . ASP A 1 141 ? 70.720 53.795 23.926 1.00 26.36 133 ASP A C 1
ATOM 891 O O . ASP A 1 141 ? 71.845 53.405 23.638 1.00 28.00 133 ASP A O 1
ATOM 896 N N . GLN A 1 142 ? 70.019 54.540 23.076 1.00 25.84 134 GLN A N 1
ATOM 897 C CA . GLN A 1 142 ? 70.546 54.842 21.755 1.00 27.04 134 GLN A CA 1
ATOM 898 C C . GLN A 1 142 ? 70.821 56.321 21.519 1.00 31.40 134 GLN A C 1
ATOM 899 O O . GLN A 1 142 ? 71.239 56.684 20.416 1.00 27.80 134 GLN A O 1
ATOM 905 N N . GLU A 1 143 ? 70.652 57.178 22.518 1.00 25.79 135 GLU A N 1
ATOM 906 C CA . GLU A 1 143 ? 70.927 58.600 22.354 1.00 23.52 135 GLU A CA 1
ATOM 907 C C . GLU A 1 143 ? 72.348 58.904 22.797 1.00 24.41 135 GLU A C 1
ATOM 908 O O . GLU A 1 143 ? 72.719 58.653 23.950 1.00 28.37 135 GLU A O 1
ATOM 914 N N . PHE A 1 144 ? 73.133 59.452 21.887 1.00 28.18 136 PHE A N 1
ATOM 915 C CA . PHE A 1 144 ? 74.514 59.806 22.154 1.00 25.58 136 PHE A CA 1
ATOM 916 C C . PHE A 1 144 ? 74.662 61.306 21.938 1.00 32.83 136 PHE A C 1
ATOM 917 O O . PHE A 1 144 ? 74.276 61.827 20.886 1.00 30.11 136 PHE A O 1
ATOM 925 N N . PHE A 1 145 ? 75.197 61.998 22.933 1.00 30.05 137 PHE A N 1
ATOM 926 C CA . PHE A 1 145 ? 75.259 63.448 22.917 1.00 31.93 137 PHE A CA 1
ATOM 927 C C . PHE A 1 145 ? 76.674 63.933 22.652 1.00 37.94 137 PHE A C 1
ATOM 928 O O . PHE A 1 145 ? 77.659 63.283 23.013 1.00 31.58 137 PHE A O 1
ATOM 936 N N . TYR A 1 146 ? 76.744 65.104 22.023 1.00 44.58 138 TYR A N 1
ATOM 937 C CA . TYR A 1 146 ? 78.013 65.756 21.730 1.00 47.89 138 TYR A CA 1
ATOM 938 C C . TYR A 1 146 ? 78.893 65.847 22.971 1.00 44.31 138 TYR A C 1
ATOM 939 O O . TYR A 1 146 ? 80.115 65.668 22.896 1.00 41.12 138 TYR A O 1
ATOM 948 N N . SER A 1 147 ? 78.281 66.079 24.130 1.00 39.42 139 SER A N 1
ATOM 949 C CA . SER A 1 147 ? 79.024 66.225 25.375 1.00 44.62 139 SER A CA 1
ATOM 950 C C . SER A 1 147 ? 79.648 64.923 25.871 1.00 44.03 139 SER A C 1
ATOM 951 O O . SER A 1 147 ? 80.442 64.964 26.813 1.00 47.62 139 SER A O 1
ATOM 954 N N . GLN A 1 148 ? 79.297 63.776 25.302 1.00 38.31 140 GLN A N 1
ATOM 955 C CA . GLN A 1 148 ? 79.904 62.514 25.698 1.00 32.88 140 GLN A CA 1
ATOM 956 C C . GLN A 1 148 ? 81.200 62.220 24.945 1.00 36.39 140 GLN A C 1
ATOM 957 O O . GLN A 1 148 ? 81.805 61.165 25.167 1.00 36.03 140 GLN A O 1
ATOM 963 N N . LEU A 1 149 ? 81.631 63.105 24.061 1.00 35.96 141 LEU A N 1
ATOM 964 C CA . LEU A 1 149 ? 82.910 62.926 23.378 1.00 36.91 141 LEU A CA 1
ATOM 965 C C . LEU A 1 149 ? 84.062 63.305 24.309 1.00 38.68 141 LEU A C 1
ATOM 966 O O . LEU A 1 149 ? 84.034 64.381 24.910 1.00 42.45 141 LEU A O 1
ATOM 971 N N . PRO A 1 150 ? 85.089 62.463 24.448 1.00 32.98 142 PRO A N 1
ATOM 972 C CA . PRO A 1 150 ? 86.246 62.845 25.273 1.00 35.30 142 PRO A CA 1
ATOM 973 C C . PRO A 1 150 ? 87.091 63.888 24.551 1.00 34.20 142 PRO A C 1
ATOM 974 O O . PRO A 1 150 ? 87.443 63.715 23.384 1.00 32.19 142 PRO A O 1
ATOM 978 N N . ASP A 1 151 ? 87.388 64.996 25.242 1.00 35.76 143 ASP A N 1
ATOM 979 C CA A ASP A 1 151 ? 88.203 66.058 24.657 0.54 37.83 143 ASP A CA 1
ATOM 980 C CA B ASP A 1 151 ? 88.182 66.037 24.608 0.46 37.78 143 ASP A CA 1
ATOM 981 C C . ASP A 1 151 ? 89.593 65.557 24.279 1.00 43.10 143 ASP A C 1
ATOM 982 O O . ASP A 1 151 ? 90.266 66.186 23.455 1.00 43.45 143 ASP A O 1
ATOM 991 N N . THR A 1 152 ? 90.039 64.443 24.879 1.00 34.07 144 THR A N 1
ATOM 992 C CA . THR A 1 152 ? 91.329 63.857 24.523 1.00 35.49 144 THR A CA 1
ATOM 993 C C . THR A 1 152 ? 91.350 63.381 23.073 1.00 38.67 144 THR A C 1
ATOM 994 O O . THR A 1 152 ? 92.409 63.384 22.440 1.00 41.27 144 THR A O 1
ATOM 998 N N . LEU A 1 153 ? 90.202 62.956 22.528 1.00 35.26 145 LEU A N 1
ATOM 999 C CA . LEU A 1 153 ? 90.135 62.570 21.124 1.00 30.79 145 LEU A CA 1
ATOM 1000 C C . LEU A 1 153 ? 89.396 63.575 20.257 1.00 34.88 145 LEU A C 1
ATOM 1001 O O . LEU A 1 153 ? 89.621 63.598 19.042 1.00 32.57 145 LEU A O 1
ATOM 1006 N N . PHE A 1 154 ? 88.537 64.409 20.845 1.00 30.71 146 PHE A N 1
ATOM 1007 C CA . PHE A 1 154 ? 87.720 65.369 20.101 1.00 33.49 146 PHE A CA 1
ATOM 1008 C C . PHE A 1 154 ? 87.885 66.748 20.726 1.00 40.62 146 PHE A C 1
ATOM 1009 O O . PHE A 1 154 ? 86.976 67.255 21.391 1.00 36.04 146 PHE A O 1
ATOM 1017 N N . PRO A 1 155 ? 89.052 67.378 20.542 1.00 36.33 147 PRO A N 1
ATOM 1018 C CA . PRO A 1 155 ? 89.312 68.662 21.201 1.00 33.94 147 PRO A CA 1
ATOM 1019 C C . PRO A 1 155 ? 88.305 69.722 20.772 1.00 40.92 147 PRO A C 1
ATOM 1020 O O . PRO A 1 155 ? 87.851 69.744 19.625 1.00 42.05 147 PRO A O 1
ATOM 1024 N N . ALA A 1 156 ? 87.953 70.599 21.712 1.00 47.38 148 ALA A N 1
ATOM 1025 C CA . ALA A 1 156 ? 86.889 71.569 21.483 1.00 50.02 148 ALA A CA 1
ATOM 1026 C C . ALA A 1 156 ? 87.200 72.441 20.272 1.00 52.56 148 ALA A C 1
ATOM 1027 O O . ALA A 1 156 ? 88.345 72.849 20.057 1.00 56.76 148 ALA A O 1
ATOM 1029 N N . SER A 1 157 ? 86.163 72.728 19.481 1.00 51.66 149 SER A N 1
ATOM 1030 C CA . SER A 1 157 ? 86.221 73.524 18.252 1.00 55.77 149 SER A CA 1
ATOM 1031 C C . SER A 1 157 ? 87.005 72.840 17.137 1.00 55.81 149 SER A C 1
ATOM 1032 O O . SER A 1 157 ? 87.247 73.457 16.089 1.00 60.67 149 SER A O 1
ATOM 1035 N N . LYS A 1 158 ? 87.409 71.586 17.324 1.00 48.71 150 LYS A N 1
ATOM 1036 C CA . LYS A 1 158 ? 88.203 70.856 16.343 1.00 52.37 150 LYS A CA 1
ATOM 1037 C C . LYS A 1 158 ? 87.590 69.492 16.068 1.00 52.86 150 LYS A C 1
ATOM 1038 O O . LYS A 1 158 ? 88.303 68.501 15.894 1.00 52.33 150 LYS A O 1
ATOM 1044 N N . ASN A 1 159 ? 86.262 69.406 16.044 1.00 57.48 151 ASN A N 1
ATOM 1045 C CA . ASN A 1 159 ? 85.604 68.120 15.853 1.00 57.86 151 ASN A CA 1
ATOM 1046 C C . ASN A 1 159 ? 84.359 68.286 14.989 1.00 53.31 151 ASN A C 1
ATOM 1047 O O . ASN A 1 159 ? 83.837 69.392 14.827 1.00 49.77 151 ASN A O 1
ATOM 1052 N N . THR A 1 160 ? 83.897 67.169 14.413 1.00 46.93 152 THR A N 1
ATOM 1053 C CA . THR A 1 160 ? 82.638 67.123 13.678 1.00 48.78 152 THR A CA 1
ATOM 1054 C C . THR A 1 160 ? 81.817 65.931 14.134 1.00 48.21 152 THR A C 1
ATOM 1055 O O . THR A 1 160 ? 82.364 64.862 14.430 1.00 36.96 152 THR A O 1
ATOM 1059 N N . PHE A 1 161 ? 80.498 66.137 14.163 1.00 47.95 153 PHE A N 1
ATOM 1060 C CA . PHE A 1 161 ? 79.482 65.144 14.496 1.00 44.09 153 PHE A CA 1
ATOM 1061 C C . PHE A 1 161 ? 78.783 64.793 13.182 1.00 37.51 153 PHE A C 1
ATOM 1062 O O . PHE A 1 161 ? 78.025 65.613 12.654 1.00 38.82 153 PHE A O 1
ATOM 1070 N N . LEU A 1 162 ? 79.036 63.598 12.640 1.00 26.41 154 LEU A N 1
ATOM 1071 C CA . LEU A 1 162 ? 78.537 63.239 11.315 1.00 26.46 154 LEU A CA 1
ATOM 1072 C C . LEU A 1 162 ? 77.647 62.001 11.358 1.00 27.40 154 LEU A C 1
ATOM 1073 O O . LEU A 1 162 ? 77.756 61.161 12.253 1.00 24.95 154 LEU A O 1
ATOM 1078 N N . ASN A 1 163 ? 76.774 61.890 10.353 1.00 22.36 155 ASN A N 1
ATOM 1079 C CA . ASN A 1 163 ? 76.026 60.663 10.097 1.00 26.01 155 ASN A CA 1
ATOM 1080 C C . ASN A 1 163 ? 76.913 59.686 9.319 1.00 30.49 155 ASN A C 1
ATOM 1081 O O . ASN A 1 163 ? 77.819 60.099 8.587 1.00 26.22 155 ASN A O 1
ATOM 1086 N N . ASP A 1 164 ? 76.678 58.378 9.505 1.00 25.39 156 ASP A N 1
ATOM 1087 C CA . ASP A 1 164 ? 77.607 57.398 8.937 1.00 19.31 156 ASP A CA 1
ATOM 1088 C C . ASP A 1 164 ? 77.607 57.466 7.411 1.00 28.22 156 ASP A C 1
ATOM 1089 O O . ASP A 1 164 ? 78.669 57.489 6.778 1.00 25.21 156 ASP A O 1
ATOM 1094 N N . LEU A 1 165 ? 76.425 57.523 6.797 1.00 22.06 157 LEU A N 1
ATOM 1095 C CA . LEU A 1 165 ? 76.396 57.583 5.340 1.00 22.52 157 LEU A CA 1
ATOM 1096 C C . LEU A 1 165 ? 76.876 58.952 4.848 1.00 25.00 157 LEU A C 1
ATOM 1097 O O . LEU A 1 165 ? 77.512 59.053 3.793 1.00 25.57 157 LEU A O 1
ATOM 1102 N N . GLU A 1 166 ? 76.605 60.008 5.610 1.00 21.09 158 GLU A N 1
ATOM 1103 C CA . GLU A 1 166 ? 77.174 61.306 5.281 1.00 24.62 158 GLU A CA 1
ATOM 1104 C C . GLU A 1 166 ? 78.697 61.241 5.250 1.00 29.16 158 GLU A C 1
ATOM 1105 O O . GLU A 1 166 ? 79.333 61.812 4.354 1.00 28.21 158 GLU A O 1
ATOM 1111 N N . ALA A 1 167 ? 79.302 60.539 6.211 1.00 25.64 159 ALA A N 1
ATOM 1112 C CA . ALA A 1 167 ? 80.757 60.433 6.215 1.00 26.23 159 ALA A CA 1
ATOM 1113 C C . ALA A 1 167 ? 81.250 59.649 5.003 1.00 23.94 159 ALA A C 1
ATOM 1114 O O . ALA A 1 167 ? 82.268 60.010 4.396 1.00 26.50 159 ALA A O 1
ATOM 1116 N N . SER A 1 168 ? 80.543 58.574 4.633 1.00 24.84 160 SER A N 1
ATOM 1117 C CA A SER A 1 168 ? 80.957 57.836 3.448 0.43 27.11 160 SER A CA 1
ATOM 1118 C CA B SER A 1 168 ? 80.896 57.818 3.431 0.57 27.37 160 SER A CA 1
ATOM 1119 C C . SER A 1 168 ? 80.908 58.718 2.208 1.00 25.50 160 SER A C 1
ATOM 1120 O O . SER A 1 168 ? 81.767 58.584 1.328 1.00 27.10 160 SER A O 1
ATOM 1125 N N . CYS A 1 169 ? 79.938 59.633 2.128 1.00 24.34 161 CYS A N 1
ATOM 1126 C CA . CYS A 1 169 ? 79.894 60.555 0.998 1.00 25.29 161 CYS A CA 1
ATOM 1127 C C . CYS A 1 169 ? 81.147 61.418 0.941 1.00 27.25 161 CYS A C 1
ATOM 1128 O O . CYS A 1 169 ? 81.715 61.618 -0.137 1.00 31.44 161 CYS A O 1
ATOM 1131 N N . TYR A 1 170 ? 81.603 61.928 2.094 1.00 23.81 162 TYR A N 1
ATOM 1132 C CA . TYR A 1 170 ? 82.849 62.684 2.101 1.00 29.34 162 TYR A CA 1
ATOM 1133 C C . TYR A 1 170 ? 84.020 61.799 1.708 1.00 30.85 162 TYR A C 1
ATOM 1134 O O . TYR A 1 170 ? 84.944 62.261 1.033 1.00 29.86 162 TYR A O 1
ATOM 1143 N N . GLY A 1 171 ? 83.992 60.524 2.091 1.00 27.90 163 GLY A N 1
ATOM 1144 C CA . GLY A 1 171 ? 85.051 59.629 1.653 1.00 27.42 163 GLY A CA 1
ATOM 1145 C C . GLY A 1 171 ? 85.018 59.440 0.149 1.00 28.82 163 GLY A C 1
ATOM 1146 O O . GLY A 1 171 ? 86.062 59.422 -0.510 1.00 30.13 163 GLY A O 1
ATOM 1147 N N . ILE A 1 172 ? 83.812 59.332 -0.413 1.00 26.14 164 ILE A N 1
ATOM 1148 C CA . ILE A 1 172 ? 83.650 59.137 -1.850 1.00 26.23 164 ILE A CA 1
ATOM 1149 C C . ILE A 1 172 ? 84.111 60.378 -2.607 1.00 27.98 164 ILE A C 1
ATOM 1150 O O . ILE A 1 172 ? 84.861 60.284 -3.585 1.00 32.57 164 ILE A O 1
ATOM 1155 N N . ILE A 1 173 ? 83.678 61.560 -2.157 1.00 26.25 165 ILE A N 1
ATOM 1156 C CA . ILE A 1 173 ? 84.179 62.809 -2.733 1.00 26.47 165 ILE A CA 1
ATOM 1157 C C . ILE A 1 173 ? 85.699 62.814 -2.740 1.00 30.58 165 ILE A C 1
ATOM 1158 O O . ILE A 1 173 ? 86.337 63.176 -3.739 1.00 30.37 165 ILE A O 1
ATOM 1163 N N . ASN A 1 174 ? 86.304 62.399 -1.625 1.00 27.21 166 ASN A N 1
ATOM 1164 C CA . ASN A 1 174 ? 87.753 62.524 -1.506 1.00 31.24 166 ASN A CA 1
ATOM 1165 C C . ASN A 1 174 ? 88.467 61.555 -2.442 1.00 36.16 166 ASN A C 1
ATOM 1166 O O . ASN A 1 174 ? 89.442 61.929 -3.103 1.00 31.54 166 ASN A O 1
ATOM 1171 N N . VAL A 1 175 ? 87.983 60.313 -2.532 1.00 34.14 167 VAL A N 1
ATOM 1172 C CA . VAL A 1 175 ? 88.518 59.385 -3.524 1.00 36.06 167 VAL A CA 1
ATOM 1173 C C . VAL A 1 175 ? 88.313 59.939 -4.934 1.00 37.45 167 VAL A C 1
ATOM 1174 O O . VAL A 1 175 ? 89.204 59.845 -5.789 1.00 38.22 167 VAL A O 1
ATOM 1178 N N . GLY A 1 176 ? 87.153 60.553 -5.189 1.00 32.21 168 GLY A N 1
ATOM 1179 C CA . GLY A 1 176 ? 86.925 61.174 -6.486 1.00 33.37 168 GLY A CA 1
ATOM 1180 C C . GLY A 1 176 ? 87.946 62.251 -6.807 1.00 41.79 168 GLY A C 1
ATOM 1181 O O . GLY A 1 176 ? 88.486 62.294 -7.914 1.00 39.89 168 GLY A O 1
ATOM 1182 N N . THR A 1 177 ? 88.231 63.128 -5.837 1.00 39.79 169 THR A N 1
ATOM 1183 C CA . THR A 1 177 ? 89.239 64.170 -6.024 1.00 38.57 169 THR A CA 1
ATOM 1184 C C . THR A 1 177 ? 90.589 63.570 -6.393 1.00 39.53 169 THR A C 1
ATOM 1185 O O . THR A 1 177 ? 91.322 64.120 -7.221 1.00 45.14 169 THR A O 1
ATOM 1189 N N . ASN A 1 178 ? 90.933 62.447 -5.785 1.00 44.02 170 ASN A N 1
ATOM 1190 C CA . ASN A 1 178 ? 92.176 61.759 -6.076 1.00 43.58 170 ASN A CA 1
ATOM 1191 C C . ASN A 1 178 ? 92.091 60.881 -7.319 1.00 44.78 170 ASN A C 1
ATOM 1192 O O . ASN A 1 178 ? 92.981 60.048 -7.525 1.00 38.90 170 ASN A O 1
ATOM 1197 N N . ASN A 1 179 ? 91.035 61.031 -8.124 1.00 44.23 171 ASN A N 1
ATOM 1198 C CA . ASN A 1 179 ? 90.920 60.348 -9.412 1.00 39.78 171 ASN A CA 1
ATOM 1199 C C . ASN A 1 179 ? 90.937 58.827 -9.250 1.00 37.23 171 ASN A C 1
ATOM 1200 O O . ASN A 1 179 ? 91.587 58.109 -10.013 1.00 37.32 171 ASN A O 1
ATOM 1205 N N . ARG A 1 180 ? 90.243 58.320 -8.234 1.00 32.95 172 ARG A N 1
ATOM 1206 C CA . ARG A 1 180 ? 90.201 56.879 -8.011 1.00 36.03 172 ARG A CA 1
ATOM 1207 C C . ARG A 1 180 ? 88.781 56.346 -7.892 1.00 33.63 172 ARG A C 1
ATOM 1208 O O . ARG A 1 180 ? 88.605 55.179 -7.530 1.00 37.90 172 ARG A O 1
ATOM 1216 N N . LEU A 1 181 ? 87.766 57.168 -8.166 1.00 34.22 173 LEU A N 1
ATOM 1217 C CA . LEU A 1 181 ? 86.393 56.708 -7.990 1.00 30.89 173 LEU A CA 1
ATOM 1218 C C . LEU A 1 181 ? 86.108 55.478 -8.845 1.00 30.74 173 LEU A C 1
ATOM 1219 O O . LEU A 1 181 ? 85.437 54.545 -8.393 1.00 30.20 173 LEU A O 1
ATOM 1224 N N . HIS A 1 182 ? 86.640 55.443 -10.067 1.00 31.20 174 HIS A N 1
ATOM 1225 C CA . HIS A 1 182 ? 86.444 54.312 -10.968 1.00 35.02 174 HIS A CA 1
ATOM 1226 C C . HIS A 1 182 ? 87.213 53.072 -10.550 1.00 32.28 174 HIS A C 1
ATOM 1227 O O . HIS A 1 182 ? 87.075 52.041 -11.205 1.00 38.50 174 HIS A O 1
ATOM 1234 N N . GLU A 1 183 ? 88.043 53.152 -9.514 1.00 32.95 175 GLU A N 1
ATOM 1235 C CA . GLU A 1 183 ? 88.653 51.969 -8.929 1.00 38.97 175 GLU A CA 1
ATOM 1236 C C . GLU A 1 183 ? 87.725 51.300 -7.925 1.00 34.08 175 GLU A C 1
ATOM 1237 O O . GLU A 1 183 ? 87.914 50.124 -7.609 1.00 33.43 175 GLU A O 1
ATOM 1243 N N . PHE A 1 184 ? 86.714 52.015 -7.429 1.00 28.58 176 PHE A N 1
ATOM 1244 C CA . PHE A 1 184 ? 85.815 51.460 -6.431 1.00 31.37 176 PHE A CA 1
ATOM 1245 C C . PHE A 1 184 ? 84.392 51.258 -6.920 1.00 30.04 176 PHE A C 1
ATOM 1246 O O . PHE A 1 184 ? 83.675 50.446 -6.329 1.00 30.05 176 PHE A O 1
ATOM 1254 N N . PHE A 1 185 ? 83.982 51.933 -7.997 1.00 34.89 177 PHE A N 1
ATOM 1255 C CA . PHE A 1 185 ? 82.623 51.835 -8.524 1.00 30.10 177 PHE A CA 1
ATOM 1256 C C . PHE A 1 185 ? 82.654 51.633 -10.034 1.00 33.05 177 PHE A C 1
ATOM 1257 O O . PHE A 1 185 ? 83.508 52.189 -10.730 1.00 30.93 177 PHE A O 1
ATOM 1265 N N . CYS A 1 186 ? 81.711 50.852 -10.543 1.00 26.26 178 CYS A N 1
ATOM 1266 C CA . CYS A 1 186 ? 81.509 50.721 -11.977 1.00 27.27 178 CYS A CA 1
ATOM 1267 C C . CYS A 1 186 ? 80.033 50.901 -12.284 1.00 29.12 178 CYS A C 1
ATOM 1268 O O . CYS A 1 186 ? 79.193 50.813 -11.381 1.00 27.90 178 CYS A O 1
ATOM 1271 N N . PRO A 1 187 ? 79.681 51.188 -13.540 1.00 30.66 179 PRO A N 1
ATOM 1272 C CA . PRO A 1 187 ? 78.258 51.205 -13.911 1.00 27.09 179 PRO A CA 1
ATOM 1273 C C . PRO A 1 187 ? 77.637 49.855 -13.595 1.00 25.80 179 PRO A C 1
ATOM 1274 O O . PRO A 1 187 ? 78.293 48.817 -13.720 1.00 30.71 179 PRO A O 1
ATOM 1278 N N . ILE A 1 188 ? 76.370 49.866 -13.163 1.00 23.91 180 ILE A N 1
ATOM 1279 C CA . ILE A 1 188 ? 75.800 48.619 -12.666 1.00 33.70 180 ILE A CA 1
ATOM 1280 C C . ILE A 1 188 ? 75.793 47.549 -13.749 1.00 32.53 180 ILE A C 1
ATOM 1281 O O . ILE A 1 188 ? 75.817 46.356 -13.433 1.00 36.35 180 ILE A O 1
ATOM 1286 N N . ASP A 1 189 ? 75.812 47.940 -15.025 1.00 28.61 181 ASP A N 1
ATOM 1287 C CA . ASP A 1 189 ? 75.737 46.986 -16.126 1.00 28.28 181 ASP A CA 1
ATOM 1288 C C . ASP A 1 189 ? 77.100 46.676 -16.750 1.00 39.49 181 ASP A C 1
ATOM 1289 O O . ASP A 1 189 ? 77.154 46.168 -17.876 1.00 43.51 181 ASP A O 1
ATOM 1294 N N . ALA A 1 190 ? 78.194 46.955 -16.048 1.00 32.80 182 ALA A N 1
ATOM 1295 C CA . ALA A 1 190 ? 79.531 46.644 -16.555 1.00 37.15 182 ALA A CA 1
ATOM 1296 C C . ALA A 1 190 ? 79.796 45.150 -16.366 1.00 41.43 182 ALA A C 1
ATOM 1297 O O . ALA A 1 190 ? 80.161 44.701 -15.274 1.00 38.54 182 ALA A O 1
ATOM 1299 N N . LEU A 1 191 ? 79.621 44.376 -17.441 1.00 50.58 183 LEU A N 1
ATOM 1300 C CA . LEU A 1 191 ? 79.691 42.919 -17.334 1.00 55.23 183 LEU A CA 1
ATOM 1301 C C . LEU A 1 191 ? 81.024 42.460 -16.747 1.00 54.31 183 LEU A C 1
ATOM 1302 O O . LEU A 1 191 ? 81.062 41.509 -15.955 1.00 45.48 183 LEU A O 1
ATOM 1304 N N . ASN A 1 192 ? 82.126 43.142 -17.095 1.00 41.98 184 ASN A N 1
ATOM 1305 C CA . ASN A 1 192 ? 83.447 42.825 -16.564 1.00 47.54 184 ASN A CA 1
ATOM 1306 C C . ASN A 1 192 ? 83.983 43.881 -15.597 1.00 44.14 184 ASN A C 1
ATOM 1307 O O . ASN A 1 192 ? 85.198 44.016 -15.450 1.00 46.81 184 ASN A O 1
ATOM 1312 N N . ASN A 1 193 ? 83.100 44.623 -14.926 1.00 42.04 185 ASN A N 1
ATOM 1313 C CA . ASN A 1 193 ? 83.477 45.646 -13.944 1.00 39.80 185 ASN A CA 1
ATOM 1314 C C . ASN A 1 193 ? 84.402 46.719 -14.518 1.00 37.13 185 ASN A C 1
ATOM 1315 O O . ASN A 1 193 ? 85.086 47.416 -13.765 1.00 37.43 185 ASN A O 1
ATOM 1320 N N . TYR A 1 194 ? 84.437 46.894 -15.835 1.00 37.10 186 TYR A N 1
ATOM 1321 C CA . TYR A 1 194 ? 85.313 47.903 -16.414 1.00 38.89 186 TYR A CA 1
ATOM 1322 C C . TYR A 1 194 ? 84.773 49.301 -16.153 1.00 41.63 186 TYR A C 1
ATOM 1323 O O . TYR A 1 194 ? 83.587 49.575 -16.368 1.00 40.37 186 TYR A O 1
ATOM 1332 N N . ALA A 1 195 ? 85.655 50.185 -15.692 1.00 34.09 187 ALA A N 1
ATOM 1333 C CA . ALA A 1 195 ? 85.300 51.560 -15.397 1.00 32.44 187 ALA A CA 1
ATOM 1334 C C . ALA A 1 195 ? 86.528 52.436 -15.603 1.00 40.24 187 ALA A C 1
ATOM 1335 O O . ALA A 1 195 ? 87.664 51.990 -15.411 1.00 37.26 187 ALA A O 1
ATOM 1337 N N . THR A 1 196 ? 86.293 53.682 -16.016 1.00 33.57 188 THR A N 1
ATOM 1338 C CA . THR A 1 196 ? 87.360 54.642 -16.256 1.00 34.56 188 THR A CA 1
ATOM 1339 C C . THR A 1 196 ? 86.995 55.976 -15.627 1.00 33.53 188 THR A C 1
ATOM 1340 O O . THR A 1 196 ? 85.849 56.220 -15.236 1.00 32.09 188 THR A O 1
ATOM 1344 N N . SER A 1 197 ? 87.995 56.857 -15.553 1.00 38.81 189 SER A N 1
ATOM 1345 C CA . SER A 1 197 ? 87.775 58.218 -15.084 1.00 34.93 189 SER A CA 1
ATOM 1346 C C . SER A 1 197 ? 86.808 58.995 -15.971 1.00 41.95 189 SER A C 1
ATOM 1347 O O . SER A 1 197 ? 86.335 60.055 -15.557 1.00 40.58 189 SER A O 1
ATOM 1350 N N . GLN A 1 198 ? 86.510 58.509 -17.175 1.00 34.33 190 GLN A N 1
ATOM 1351 C CA . GLN A 1 198 ? 85.476 59.125 -17.998 1.00 36.29 190 GLN A CA 1
ATOM 1352 C C . GLN A 1 198 ? 84.078 58.587 -17.687 1.00 42.07 190 GLN A C 1
ATOM 1353 O O . GLN A 1 198 ? 83.112 59.354 -17.695 1.00 47.30 190 GLN A O 1
ATOM 1359 N N . THR A 1 199 ? 83.941 57.295 -17.386 1.00 40.82 191 THR A N 1
ATOM 1360 C CA . THR A 1 199 ? 82.618 56.719 -17.194 1.00 32.97 191 THR A CA 1
ATOM 1361 C C . THR A 1 199 ? 82.162 56.701 -15.739 1.00 36.79 191 THR A C 1
ATOM 1362 O O . THR A 1 199 ? 80.967 56.501 -15.482 1.00 34.36 191 THR A O 1
ATOM 1366 N N . VAL A 1 200 ? 83.064 56.905 -14.783 1.00 32.46 192 VAL A N 1
ATOM 1367 C CA . VAL A 1 200 ? 82.679 56.972 -13.376 1.00 31.09 192 VAL A CA 1
ATOM 1368 C C . VAL A 1 200 ? 83.418 58.132 -12.726 1.00 34.25 192 VAL A C 1
ATOM 1369 O O . VAL A 1 200 ? 84.598 58.015 -12.375 1.00 36.20 192 VAL A O 1
ATOM 1373 N N . ARG A 1 201 ? 82.732 59.256 -12.563 1.00 33.57 193 ARG A N 1
ATOM 1374 C CA . ARG A 1 201 ? 83.345 60.457 -12.016 1.00 36.40 193 ARG A CA 1
ATOM 1375 C C . ARG A 1 201 ? 82.260 61.293 -11.360 1.00 33.64 193 ARG A C 1
ATOM 1376 O O . ARG A 1 201 ? 81.071 61.110 -11.624 1.00 39.31 193 ARG A O 1
ATOM 1384 N N . LEU A 1 202 ? 82.676 62.217 -10.500 1.00 31.74 194 LEU A N 1
ATOM 1385 C CA . LEU A 1 202 ? 81.757 63.170 -9.892 1.00 36.68 194 LEU A CA 1
ATOM 1386 C C . LEU A 1 202 ? 81.904 64.501 -10.608 1.00 35.63 194 LEU A C 1
ATOM 1387 O O . LEU A 1 202 ? 82.991 65.077 -10.623 1.00 41.18 194 LEU A O 1
ATOM 1392 N N . SER A 1 203 ? 80.817 64.990 -11.190 1.00 37.32 195 SER A N 1
ATOM 1393 C CA . SER A 1 203 ? 80.819 66.305 -11.813 1.00 37.56 195 SER A CA 1
ATOM 1394 C C . SER A 1 203 ? 80.394 67.343 -10.787 1.00 39.50 195 SER A C 1
ATOM 1395 O O . SER A 1 203 ? 79.399 67.150 -10.078 1.00 32.88 195 SER A O 1
ATOM 1398 N N . ASP A 1 204 ? 81.139 68.447 -10.713 1.00 36.01 196 ASP A N 1
ATOM 1399 C CA . ASP A 1 204 ? 80.779 69.465 -9.732 1.00 37.20 196 ASP A CA 1
ATOM 1400 C C . ASP A 1 204 ? 79.576 70.297 -10.154 1.00 40.00 196 ASP A C 1
ATOM 1401 O O . ASP A 1 204 ? 79.233 71.245 -9.439 1.00 40.12 196 ASP A O 1
ATOM 1406 N N . THR A 1 205 ? 78.934 69.973 -11.281 1.00 41.42 197 THR A N 1
ATOM 1407 C CA . THR A 1 205 ? 77.652 70.563 -11.648 1.00 43.29 197 THR A CA 1
ATOM 1408 C C . THR A 1 205 ? 76.510 69.548 -11.582 1.00 46.97 197 THR A C 1
ATOM 1409 O O . THR A 1 205 ? 75.447 69.781 -12.165 1.00 51.38 197 THR A O 1
ATOM 1413 N N . SER A 1 206 ? 76.701 68.425 -10.884 1.00 40.47 198 SER A N 1
ATOM 1414 C CA . SER A 1 206 ? 75.670 67.400 -10.776 1.00 34.53 198 SER A CA 1
ATOM 1415 C C . SER A 1 206 ? 75.439 67.024 -9.319 1.00 31.86 198 SER A C 1
ATOM 1416 O O . SER A 1 206 ? 76.192 67.401 -8.419 1.00 30.96 198 SER A O 1
ATOM 1419 N N . GLU A 1 207 ? 74.394 66.231 -9.100 1.00 31.65 199 GLU A N 1
ATOM 1420 C CA . GLU A 1 207 ? 74.092 65.677 -7.792 1.00 33.29 199 GLU A CA 1
ATOM 1421 C C . GLU A 1 207 ? 73.917 64.172 -7.899 1.00 30.18 199 GLU A C 1
ATOM 1422 O O . GLU A 1 207 ? 73.499 63.644 -8.935 1.00 27.88 199 GLU A O 1
ATOM 1428 N N . TYR A 1 208 ? 74.227 63.485 -6.808 1.00 21.18 200 TYR A N 1
ATOM 1429 C CA . TYR A 1 208 ? 74.235 62.033 -6.808 1.00 25.72 200 TYR A CA 1
ATOM 1430 C C . TYR A 1 208 ? 73.630 61.542 -5.506 1.00 22.69 200 TYR A C 1
ATOM 1431 O O . TYR A 1 208 ? 73.919 62.092 -4.442 1.00 25.71 200 TYR A O 1
ATOM 1440 N N . ALA A 1 209 ? 72.784 60.524 -5.592 1.00 23.19 201 ALA A N 1
ATOM 1441 C CA . ALA A 1 209 ? 72.317 59.822 -4.408 1.00 24.84 201 ALA A CA 1
ATOM 1442 C C . ALA A 1 209 ? 73.290 58.706 -4.073 1.00 24.75 201 ALA A C 1
ATOM 1443 O O . ALA A 1 209 ? 73.897 58.101 -4.963 1.00 23.92 201 ALA A O 1
ATOM 1445 N N . VAL A 1 210 ? 73.460 58.456 -2.776 1.00 20.57 202 VAL A N 1
ATOM 1446 C CA . VAL A 1 210 ? 74.273 57.349 -2.291 1.00 22.50 202 VAL A CA 1
ATOM 1447 C C . VAL A 1 210 ? 73.396 56.514 -1.369 1.00 23.26 202 VAL A C 1
ATOM 1448 O O . VAL A 1 210 ? 72.727 57.058 -0.486 1.00 22.34 202 VAL A O 1
ATOM 1452 N N . LEU A 1 211 ? 73.380 55.203 -1.587 1.00 23.67 203 LEU A N 1
ATOM 1453 C CA . LEU A 1 211 ? 72.631 54.286 -0.736 1.00 19.25 203 LEU A CA 1
ATOM 1454 C C . LEU A 1 211 ? 73.531 53.120 -0.381 1.00 24.97 203 LEU A C 1
ATOM 1455 O O . LEU A 1 211 ? 74.334 52.681 -1.212 1.00 22.29 203 LEU A O 1
ATOM 1460 N N . ALA A 1 212 ? 73.400 52.628 0.851 1.00 20.71 204 ALA A N 1
ATOM 1461 C CA . ALA A 1 212 ? 74.213 51.502 1.309 1.00 21.45 204 ALA A CA 1
ATOM 1462 C C . ALA A 1 212 ? 73.392 50.652 2.265 1.00 22.52 204 ALA A C 1
ATOM 1463 O O . ALA A 1 212 ? 72.982 51.142 3.323 1.00 22.65 204 ALA A O 1
ATOM 1465 N N . MET A 1 213 ? 73.180 49.386 1.905 1.00 17.95 205 MET A N 1
ATOM 1466 C CA . MET A 1 213 ? 72.408 48.438 2.710 1.00 26.00 205 MET A CA 1
ATOM 1467 C C . MET A 1 213 ? 73.329 47.626 3.609 1.00 33.19 205 MET A C 1
ATOM 1468 O O . MET A 1 213 ? 74.159 46.855 3.114 1.00 26.18 205 MET A O 1
ATOM 1473 N N . GLY A 1 214 ? 73.150 47.750 4.918 1.00 24.18 206 GLY A N 1
ATOM 1474 C CA . GLY A 1 214 ? 73.882 46.907 5.850 1.00 20.09 206 GLY A CA 1
ATOM 1475 C C . GLY A 1 214 ? 72.956 46.544 6.990 1.00 27.88 206 GLY A C 1
ATOM 1476 O O . GLY A 1 214 ? 71.860 46.016 6.763 1.00 27.51 206 GLY A O 1
ATOM 1477 N N . THR A 1 215 ? 73.352 46.848 8.222 1.00 22.59 207 THR A N 1
ATOM 1478 C CA . THR A 1 215 ? 72.402 46.709 9.315 1.00 27.16 207 THR A CA 1
ATOM 1479 C C . THR A 1 215 ? 71.201 47.618 9.092 1.00 23.48 207 THR A C 1
ATOM 1480 O O . THR A 1 215 ? 70.069 47.253 9.422 1.00 26.90 207 THR A O 1
ATOM 1484 N N . GLY A 1 216 ? 71.432 48.800 8.507 1.00 20.70 208 GLY A N 1
ATOM 1485 C CA . GLY A 1 216 ? 70.363 49.698 8.121 1.00 20.41 208 GLY A CA 1
ATOM 1486 C C . GLY A 1 216 ? 70.480 50.078 6.654 1.00 22.36 208 GLY A C 1
ATOM 1487 O O . GLY A 1 216 ? 71.383 49.631 5.948 1.00 20.88 208 GLY A O 1
ATOM 1488 N N . LEU A 1 217 ? 69.530 50.890 6.205 1.00 19.14 209 LEU A N 1
ATOM 1489 C CA . LEU A 1 217 ? 69.599 51.459 4.864 1.00 21.75 209 LEU A CA 1
ATOM 1490 C C . LEU A 1 217 ? 70.061 52.909 4.984 1.00 22.39 209 LEU A C 1
ATOM 1491 O O . LEU A 1 217 ? 69.290 53.787 5.389 1.00 18.07 209 LEU A O 1
ATOM 1496 N N . GLY A 1 218 ? 71.317 53.158 4.636 1.00 20.00 210 GLY A N 1
ATOM 1497 C CA . GLY A 1 218 ? 71.845 54.511 4.643 1.00 22.75 210 GLY A CA 1
ATOM 1498 C C . GLY A 1 218 ? 71.595 55.182 3.303 1.00 24.47 210 GLY A C 1
ATOM 1499 O O . GLY A 1 218 ? 71.661 54.545 2.253 1.00 23.54 210 GLY A O 1
ATOM 1500 N N . THR A 1 219 ? 71.308 56.482 3.357 1.00 16.35 211 THR A N 1
ATOM 1501 C CA . THR A 1 219 ? 71.004 57.244 2.158 1.00 16.39 211 THR A CA 1
ATOM 1502 C C . THR A 1 219 ? 71.553 58.649 2.347 1.00 21.37 211 THR A C 1
ATOM 1503 O O . THR A 1 219 ? 71.617 59.150 3.473 1.00 18.98 211 THR A O 1
ATOM 1507 N N . GLY A 1 220 ? 71.939 59.287 1.238 1.00 24.12 212 GLY A N 1
ATOM 1508 C CA . GLY A 1 220 ? 72.426 60.659 1.287 1.00 18.68 212 GLY A CA 1
ATOM 1509 C C . GLY A 1 220 ? 72.570 61.230 -0.108 1.00 25.49 212 GLY A C 1
ATOM 1510 O O . GLY A 1 220 ? 72.435 60.528 -1.111 1.00 25.87 212 GLY A O 1
ATOM 1511 N N . LEU A 1 221 ? 72.859 62.528 -0.164 1.00 23.24 213 LEU A N 1
ATOM 1512 C CA . LEU A 1 221 ? 73.033 63.224 -1.431 1.00 23.34 213 LEU A CA 1
ATOM 1513 C C . LEU A 1 221 ? 74.395 63.888 -1.471 1.00 28.14 213 LEU A C 1
ATOM 1514 O O . LEU A 1 221 ? 74.763 64.605 -0.537 1.00 30.71 213 LEU A O 1
ATOM 1519 N N . ILE A 1 222 ? 75.124 63.673 -2.566 1.00 23.80 214 ILE A N 1
ATOM 1520 C CA . ILE A 1 222 ? 76.309 64.449 -2.898 1.00 20.38 214 ILE A CA 1
ATOM 1521 C C . ILE A 1 222 ? 75.878 65.536 -3.868 1.00 32.03 214 ILE A C 1
ATOM 1522 O O . ILE A 1 222 ? 75.230 65.245 -4.884 1.00 32.81 214 ILE A O 1
ATOM 1527 N N . VAL A 1 223 ? 76.230 66.784 -3.557 1.00 30.70 215 VAL A N 1
ATOM 1528 C CA . VAL A 1 223 ? 75.782 67.964 -4.298 1.00 30.82 215 VAL A CA 1
ATOM 1529 C C . VAL A 1 223 ? 77.001 68.738 -4.775 1.00 30.42 215 VAL A C 1
ATOM 1530 O O . VAL A 1 223 ? 77.817 69.190 -3.961 1.00 37.43 215 VAL A O 1
ATOM 1534 N N . GLY A 1 224 ? 77.126 68.895 -6.088 1.00 33.20 216 GLY A N 1
ATOM 1535 C CA . GLY A 1 224 ? 78.238 69.639 -6.631 1.00 36.23 216 GLY A CA 1
ATOM 1536 C C . GLY A 1 224 ? 78.013 71.140 -6.565 1.00 39.73 216 GLY A C 1
ATOM 1537 O O . GLY A 1 224 ? 76.882 71.624 -6.581 1.00 40.03 216 GLY A O 1
ATOM 1538 N N . SER A 1 225 ? 79.126 71.874 -6.468 1.00 44.63 217 SER A N 1
ATOM 1539 C CA . SER A 1 225 ? 79.180 73.324 -6.654 1.00 54.17 217 SER A CA 1
ATOM 1540 C C . SER A 1 225 ? 80.301 73.644 -7.628 1.00 48.85 217 SER A C 1
ATOM 1541 O O . SER A 1 225 ? 81.417 73.140 -7.471 1.00 50.98 217 SER A O 1
ATOM 1544 N N . ALA A 1 226 ? 80.011 74.483 -8.622 1.00 59.88 218 ALA A N 1
ATOM 1545 C CA . ALA A 1 226 ? 81.050 74.948 -9.534 1.00 67.94 218 ALA A CA 1
ATOM 1546 C C . ALA A 1 226 ? 82.289 75.373 -8.752 1.00 71.24 218 ALA A C 1
ATOM 1547 O O . ALA A 1 226 ? 82.191 76.011 -7.700 1.00 77.27 218 ALA A O 1
ATOM 1549 N N . GLY A 1 227 ? 83.454 74.975 -9.246 1.00 67.60 219 GLY A N 1
ATOM 1550 C CA . GLY A 1 227 ? 84.690 75.185 -8.527 1.00 64.22 219 GLY A CA 1
ATOM 1551 C C . GLY A 1 227 ? 85.251 73.956 -7.848 1.00 72.35 219 GLY A C 1
ATOM 1552 O O . GLY A 1 227 ? 86.219 74.077 -7.087 1.00 70.73 219 GLY A O 1
ATOM 1553 N N . GLY A 1 228 ? 84.679 72.781 -8.097 1.00 73.78 220 GLY A N 1
ATOM 1554 C CA . GLY A 1 228 ? 85.199 71.558 -7.530 1.00 71.14 220 GLY A CA 1
ATOM 1555 C C . GLY A 1 228 ? 84.833 71.307 -6.086 1.00 68.68 220 GLY A C 1
ATOM 1556 O O . GLY A 1 228 ? 85.368 70.366 -5.486 1.00 69.46 220 GLY A O 1
ATOM 1557 N N . LYS A 1 229 ? 83.945 72.113 -5.501 1.00 48.05 221 LYS A N 1
ATOM 1558 C CA . LYS A 1 229 ? 83.483 71.871 -4.143 1.00 56.12 221 LYS A CA 1
ATOM 1559 C C . LYS A 1 229 ? 82.241 70.975 -4.161 1.00 57.85 221 LYS A C 1
ATOM 1560 O O . LYS A 1 229 ? 81.395 71.076 -5.056 1.00 62.96 221 LYS A O 1
ATOM 1562 N N . PHE A 1 230 ? 82.160 70.065 -3.196 1.00 42.94 222 PHE A N 1
ATOM 1563 C CA . PHE A 1 230 ? 81.007 69.184 -3.040 1.00 38.99 222 PHE A CA 1
ATOM 1564 C C . PHE A 1 230 ? 80.476 69.282 -1.622 1.00 34.80 222 PHE A C 1
ATOM 1565 O O . PHE A 1 230 ? 81.251 69.252 -0.661 1.00 40.25 222 PHE A O 1
ATOM 1573 N N . ASN A 1 231 ? 79.157 69.390 -1.494 1.00 29.18 223 ASN A N 1
ATOM 1574 C CA . ASN A 1 231 ? 78.500 69.285 -0.203 1.00 28.35 223 ASN A CA 1
ATOM 1575 C C . ASN A 1 231 ? 77.750 67.956 -0.106 1.00 33.41 223 ASN A C 1
ATOM 1576 O O . ASN A 1 231 ? 77.502 67.280 -1.112 1.00 30.07 223 ASN A O 1
ATOM 1581 N N . VAL A 1 232 ? 77.404 67.574 1.123 1.00 25.83 224 VAL A N 1
ATOM 1582 C CA . VAL A 1 232 ? 76.650 66.354 1.388 1.00 25.63 224 VAL A CA 1
ATOM 1583 C C . VAL A 1 232 ? 75.390 66.707 2.163 1.00 28.24 224 VAL A C 1
ATOM 1584 O O . VAL A 1 232 ? 75.451 67.450 3.151 1.00 28.76 224 VAL A O 1
ATOM 1588 N N . ILE A 1 233 ? 74.254 66.173 1.723 1.00 24.53 225 ILE A N 1
ATOM 1589 C CA . ILE A 1 233 ? 72.981 66.351 2.412 1.00 21.69 225 ILE A CA 1
ATOM 1590 C C . ILE A 1 233 ? 72.624 65.017 3.061 1.00 26.39 225 ILE A C 1
ATOM 1591 O O . ILE A 1 233 ? 72.406 64.021 2.355 1.00 25.64 225 ILE A O 1
ATOM 1596 N N . PRO A 1 234 ? 72.593 64.937 4.384 1.00 27.63 226 PRO A N 1
ATOM 1597 C CA . PRO A 1 234 ? 72.191 63.686 5.035 1.00 27.64 226 PRO A CA 1
ATOM 1598 C C . PRO A 1 234 ? 70.711 63.419 4.818 1.00 23.43 226 PRO A C 1
ATOM 1599 O O . PRO A 1 234 ? 69.895 64.338 4.826 1.00 23.67 226 PRO A O 1
ATOM 1603 N N . LEU A 1 235 ? 70.366 62.148 4.630 1.00 24.49 227 LEU A N 1
ATOM 1604 C CA . LEU A 1 235 ? 68.976 61.751 4.456 1.00 27.94 227 LEU A CA 1
ATOM 1605 C C . LEU A 1 235 ? 68.647 60.598 5.387 1.00 27.68 227 LEU A C 1
ATOM 1606 O O . LEU A 1 235 ? 69.528 59.873 5.848 1.00 24.36 227 LEU A O 1
ATOM 1611 N N . GLU A 1 236 ? 67.353 60.430 5.649 1.00 23.87 228 GLU A N 1
ATOM 1612 C CA . GLU A 1 236 ? 66.854 59.251 6.340 1.00 19.36 228 GLU A CA 1
ATOM 1613 C C . GLU A 1 236 ? 65.813 58.551 5.483 1.00 23.08 228 GLU A C 1
ATOM 1614 O O . GLU A 1 236 ? 64.793 58.080 5.981 1.00 21.31 228 GLU A O 1
ATOM 1620 N N . ALA A 1 237 ? 66.062 58.485 4.170 1.00 24.60 229 ALA A N 1
ATOM 1621 C CA . ALA A 1 237 ? 65.117 57.845 3.257 1.00 22.85 229 ALA A CA 1
ATOM 1622 C C . ALA A 1 237 ? 64.943 56.364 3.544 1.00 20.98 229 ALA A C 1
ATOM 1623 O O . ALA A 1 237 ? 63.994 55.758 3.039 1.00 22.80 229 ALA A O 1
ATOM 1625 N N . GLY A 1 238 ? 65.834 55.761 4.325 1.00 19.65 230 GLY A N 1
ATOM 1626 C CA . GLY A 1 238 ? 65.606 54.383 4.718 1.00 21.32 230 GLY A CA 1
ATOM 1627 C C . GLY A 1 238 ? 64.379 54.194 5.586 1.00 24.63 230 GLY A C 1
ATOM 1628 O O . GLY A 1 238 ? 63.909 53.057 5.735 1.00 24.68 230 GLY A O 1
ATOM 1629 N N . HIS A 1 239 ? 63.829 55.283 6.131 1.00 18.57 231 HIS A N 1
ATOM 1630 C CA . HIS A 1 239 ? 62.715 55.198 7.064 1.00 19.34 231 HIS A CA 1
ATOM 1631 C C . HIS A 1 239 ? 61.425 55.783 6.517 1.00 21.02 231 HIS A C 1
ATOM 1632 O O . HIS A 1 239 ? 60.466 55.945 7.276 1.00 22.97 231 HIS A O 1
ATOM 1639 N N . VAL A 1 240 ? 61.368 56.105 5.224 1.00 20.95 232 VAL A N 1
ATOM 1640 C CA . VAL A 1 240 ? 60.074 56.418 4.632 1.00 15.81 232 VAL A CA 1
ATOM 1641 C C . VAL A 1 240 ? 59.349 55.113 4.320 1.00 19.22 232 VAL A C 1
ATOM 1642 O O . VAL A 1 240 ? 59.958 54.046 4.189 1.00 17.29 232 VAL A O 1
ATOM 1646 N N . HIS A 1 241 ? 58.030 55.195 4.253 1.00 16.58 233 HIS A N 1
ATOM 1647 C CA . HIS A 1 241 ? 57.194 54.021 4.070 1.00 20.02 233 HIS A CA 1
ATOM 1648 C C . HIS A 1 241 ? 57.241 53.526 2.629 1.00 19.87 233 HIS A C 1
ATOM 1649 O O . HIS A 1 241 ? 57.341 54.307 1.682 1.00 21.23 233 HIS A O 1
ATOM 1656 N N . ILE A 1 242 ? 57.152 52.212 2.472 1.00 17.21 234 ILE A N 1
ATOM 1657 C CA . ILE A 1 242 ? 57.107 51.587 1.152 1.00 19.26 234 ILE A CA 1
ATOM 1658 C C . ILE A 1 242 ? 55.684 51.632 0.611 1.00 21.36 234 ILE A C 1
ATOM 1659 O O . ILE A 1 242 ? 54.747 51.154 1.259 1.00 21.35 234 ILE A O 1
ATOM 1664 N N . ALA A 1 243 ? 55.527 52.137 -0.608 1.00 16.79 235 ALA A N 1
ATOM 1665 C CA . ALA A 1 243 ? 54.226 52.116 -1.255 1.00 14.92 235 ALA A CA 1
ATOM 1666 C C . ALA A 1 243 ? 53.975 50.778 -1.944 1.00 19.43 235 ALA A C 1
ATOM 1667 O O . ALA A 1 243 ? 54.891 50.139 -2.456 1.00 17.42 235 ALA A O 1
ATOM 1669 N N . THR A 1 244 ? 52.713 50.389 -2.003 1.00 18.70 236 THR A N 1
ATOM 1670 C CA . THR A 1 244 ? 52.325 49.185 -2.724 1.00 15.92 236 THR A CA 1
ATOM 1671 C C . THR A 1 244 ? 52.221 49.479 -4.222 1.00 19.14 236 THR A C 1
ATOM 1672 O O . THR A 1 244 ? 51.747 50.550 -4.601 1.00 19.67 236 THR A O 1
ATOM 1676 N N . PRO A 1 245 ? 52.639 48.549 -5.089 1.00 24.69 237 PRO A N 1
ATOM 1677 C CA . PRO A 1 245 ? 52.485 48.743 -6.544 1.00 26.59 237 PRO A CA 1
ATOM 1678 C C . PRO A 1 245 ? 51.026 48.861 -6.977 1.00 21.82 237 PRO A C 1
ATOM 1679 O O . PRO A 1 245 ? 50.087 48.609 -6.215 1.00 21.57 237 PRO A O 1
ATOM 1683 N N . GLY A 1 246 ? 50.854 49.202 -8.258 1.00 17.74 238 GLY A N 1
ATOM 1684 C CA . GLY A 1 246 ? 49.518 49.388 -8.810 1.00 18.77 238 GLY A CA 1
ATOM 1685 C C . GLY A 1 246 ? 48.711 48.100 -8.833 1.00 21.88 238 GLY A C 1
ATOM 1686 O O . GLY A 1 246 ? 49.250 47.004 -8.990 1.00 19.27 238 GLY A O 1
ATOM 1687 N N . VAL A 1 247 ? 47.385 48.246 -8.699 1.00 17.07 239 VAL A N 1
ATOM 1688 C CA . VAL A 1 247 ? 46.511 47.096 -8.488 1.00 22.78 239 VAL A CA 1
ATOM 1689 C C . VAL A 1 247 ? 46.447 46.157 -9.692 1.00 20.24 239 VAL A C 1
ATOM 1690 O O . VAL A 1 247 ? 46.050 45.005 -9.532 1.00 28.63 239 VAL A O 1
ATOM 1694 N N . ASN A 1 248 ? 46.842 46.592 -10.893 1.00 21.43 240 ASN A N 1
ATOM 1695 C CA . ASN A 1 248 ? 46.899 45.685 -12.039 1.00 23.09 240 ASN A CA 1
ATOM 1696 C C . ASN A 1 248 ? 48.324 45.417 -12.510 1.00 23.56 240 ASN A C 1
ATOM 1697 O O . ASN A 1 248 ? 48.512 44.884 -13.605 1.00 26.83 240 ASN A O 1
ATOM 1702 N N . SER A 1 249 ? 49.331 45.760 -11.705 1.00 22.14 241 SER A N 1
ATOM 1703 C CA . SER A 1 249 ? 50.709 45.432 -12.041 1.00 26.28 241 SER A CA 1
ATOM 1704 C C . SER A 1 249 ? 50.958 43.927 -11.874 1.00 33.07 241 SER A C 1
ATOM 1705 O O . SER A 1 249 ? 50.261 43.229 -11.129 1.00 25.93 241 SER A O 1
ATOM 1708 N N . GLU A 1 250 ? 52.003 43.440 -12.548 1.00 33.23 242 GLU A N 1
ATOM 1709 C CA . GLU A 1 250 ? 52.159 42.000 -12.754 1.00 39.69 242 GLU A CA 1
ATOM 1710 C C . GLU A 1 250 ? 52.106 41.193 -11.453 1.00 39.40 242 GLU A C 1
ATOM 1711 O O . GLU A 1 250 ? 51.389 40.190 -11.360 1.00 46.35 242 GLU A O 1
ATOM 1717 N N . HIS A 1 251 ? 52.852 41.597 -10.437 1.00 29.38 243 HIS A N 1
ATOM 1718 C CA . HIS A 1 251 ? 52.891 40.786 -9.222 1.00 40.87 243 HIS A CA 1
ATOM 1719 C C . HIS A 1 251 ? 52.187 41.460 -8.048 1.00 34.05 243 HIS A C 1
ATOM 1720 O O . HIS A 1 251 ? 52.584 41.277 -6.892 1.00 27.46 243 HIS A O 1
ATOM 1727 N N . PHE A 1 252 ? 51.127 42.224 -8.343 1.00 27.87 244 PHE A N 1
ATOM 1728 C CA . PHE A 1 252 ? 50.466 43.035 -7.328 1.00 25.31 244 PHE A CA 1
ATOM 1729 C C . PHE A 1 252 ? 50.111 42.221 -6.088 1.00 22.55 244 PHE A C 1
ATOM 1730 O O . PHE A 1 252 ? 50.420 42.622 -4.959 1.00 20.44 244 PHE A O 1
ATOM 1738 N N . LYS A 1 253 ? 49.459 41.072 -6.288 1.00 24.51 245 LYS A N 1
ATOM 1739 C CA . LYS A 1 253 ? 48.952 40.281 -5.168 1.00 27.67 245 LYS A CA 1
ATOM 1740 C C . LYS A 1 253 ? 50.071 39.904 -4.212 1.00 22.54 245 LYS A C 1
ATOM 1741 O O . LYS A 1 253 ? 49.951 40.072 -2.993 1.00 22.72 245 LYS A O 1
ATOM 1747 N N . GLU A 1 254 ? 51.175 39.401 -4.752 1.00 24.17 246 GLU A N 1
ATOM 1748 C CA . GLU A 1 254 ? 52.281 38.995 -3.897 1.00 26.69 246 GLU A CA 1
ATOM 1749 C C . GLU A 1 254 ? 52.965 40.195 -3.249 1.00 28.05 246 GLU A C 1
ATOM 1750 O O . GLU A 1 254 ? 53.326 40.142 -2.063 1.00 23.40 246 GLU A O 1
ATOM 1756 N N . GLU A 1 255 ? 53.169 41.278 -4.008 1.00 20.35 247 GLU A N 1
ATOM 1757 C CA . GLU A 1 255 ? 53.824 42.458 -3.440 1.00 21.57 247 GLU A CA 1
ATOM 1758 C C . GLU A 1 255 ? 53.026 43.007 -2.275 1.00 23.79 247 GLU A C 1
ATOM 1759 O O . GLU A 1 255 ? 53.584 43.328 -1.217 1.00 23.52 247 GLU A O 1
ATOM 1765 N N . ARG A 1 256 ? 51.706 43.124 -2.456 1.00 20.35 248 ARG A N 1
ATOM 1766 C CA . ARG A 1 256 ? 50.869 43.618 -1.376 1.00 18.26 248 ARG A CA 1
ATOM 1767 C C . ARG A 1 256 ? 50.854 42.639 -0.213 1.00 21.19 248 ARG A C 1
ATOM 1768 O O . ARG A 1 256 ? 50.906 43.048 0.950 1.00 20.10 248 ARG A O 1
ATOM 1776 N N . GLU A 1 257 ? 50.761 41.340 -0.506 1.00 20.40 249 GLU A N 1
ATOM 1777 C CA A GLU A 1 257 ? 50.755 40.348 0.562 0.54 23.22 249 GLU A CA 1
ATOM 1778 C CA B GLU A 1 257 ? 50.740 40.367 0.579 0.46 22.99 249 GLU A CA 1
ATOM 1779 C C . GLU A 1 257 ? 52.017 40.451 1.408 1.00 17.32 249 GLU A C 1
ATOM 1780 O O . GLU A 1 257 ? 51.966 40.372 2.639 1.00 23.90 249 GLU A O 1
ATOM 1791 N N . ARG A 1 258 ? 53.168 40.649 0.761 1.00 18.13 250 ARG A N 1
ATOM 1792 C CA . ARG A 1 258 ? 54.408 40.812 1.519 1.00 19.04 250 ARG A CA 1
ATOM 1793 C C . ARG A 1 258 ? 54.379 42.089 2.366 1.00 18.24 250 ARG A C 1
ATOM 1794 O O . ARG A 1 258 ? 54.775 42.078 3.539 1.00 20.06 250 ARG A O 1
ATOM 1802 N N . ILE A 1 259 ? 53.896 43.194 1.795 1.00 18.07 251 ILE A N 1
ATOM 1803 C CA . ILE A 1 259 ? 53.888 44.464 2.521 1.00 16.81 251 ILE A CA 1
ATOM 1804 C C . ILE A 1 259 ? 52.970 44.380 3.735 1.00 20.31 251 ILE A C 1
ATOM 1805 O O . ILE A 1 259 ? 53.271 44.935 4.794 1.00 22.76 251 ILE A O 1
ATOM 1810 N N . GLU A 1 260 ? 51.861 43.651 3.617 1.00 18.20 252 GLU A N 1
ATOM 1811 C CA . GLU A 1 260 ? 50.972 43.471 4.760 1.00 22.05 252 GLU A CA 1
ATOM 1812 C C . GLU A 1 260 ? 51.515 42.433 5.742 1.00 23.87 252 GLU A C 1
ATOM 1813 O O . GLU A 1 260 ? 51.429 42.623 6.960 1.00 21.68 252 GLU A O 1
ATOM 1819 N N . PHE A 1 261 ? 52.052 41.317 5.231 1.00 21.15 253 PHE A N 1
ATOM 1820 C CA . PHE A 1 261 ? 52.685 40.319 6.090 1.00 20.60 253 PHE A CA 1
ATOM 1821 C C . PHE A 1 261 ? 53.737 40.969 6.992 1.00 20.89 253 PHE A C 1
ATOM 1822 O O . PHE A 1 261 ? 53.785 40.714 8.196 1.00 24.47 253 PHE A O 1
ATOM 1830 N N . LEU A 1 262 ? 54.566 41.844 6.422 1.00 17.84 254 LEU A N 1
ATOM 1831 C CA . LEU A 1 262 ? 55.645 42.456 7.187 1.00 20.47 254 LEU A CA 1
ATOM 1832 C C . LEU A 1 262 ? 55.145 43.549 8.129 1.00 19.57 254 LEU A C 1
ATOM 1833 O O . LEU A 1 262 ? 55.696 43.706 9.224 1.00 22.25 254 LEU A O 1
ATOM 1838 N N . SER A 1 263 ? 54.107 44.308 7.743 1.00 20.19 255 SER A N 1
ATOM 1839 C CA . SER A 1 263 ? 53.455 45.196 8.706 1.00 22.45 255 SER A CA 1
ATOM 1840 C C . SER A 1 263 ? 52.997 44.423 9.945 1.00 25.74 255 SER A C 1
ATOM 1841 O O . SER A 1 263 ? 53.229 44.849 11.082 1.00 20.24 255 SER A O 1
ATOM 1844 N N . GLN A 1 264 ? 52.298 43.301 9.735 1.00 21.25 256 GLN A N 1
ATOM 1845 C CA . GLN A 1 264 ? 51.862 42.462 10.851 1.00 21.87 256 GLN A CA 1
ATOM 1846 C C . GLN A 1 264 ? 53.053 41.981 11.674 1.00 22.57 256 GLN A C 1
ATOM 1847 O O . GLN A 1 264 ? 53.072 42.104 12.906 1.00 21.74 256 GLN A O 1
ATOM 1853 N N . LYS A 1 265 ? 54.073 41.453 11.003 1.00 24.23 257 LYS A N 1
ATOM 1854 C CA . LYS A 1 265 ? 55.159 40.793 11.720 1.00 24.88 257 LYS A CA 1
ATOM 1855 C C . LYS A 1 265 ? 56.009 41.786 12.498 1.00 25.00 257 LYS A C 1
ATOM 1856 O O . LYS A 1 265 ? 56.348 41.540 13.658 1.00 25.15 257 LYS A O 1
ATOM 1862 N N . ILE A 1 266 ? 56.373 42.907 11.882 1.00 20.39 258 ILE A N 1
ATOM 1863 C CA . ILE A 1 266 ? 57.310 43.814 12.536 1.00 23.48 258 ILE A CA 1
ATOM 1864 C C . ILE A 1 266 ? 56.594 44.719 13.534 1.00 23.53 258 ILE A C 1
ATOM 1865 O O . ILE A 1 266 ? 57.104 44.982 14.622 1.00 23.91 258 ILE A O 1
ATOM 1870 N N . TYR A 1 267 ? 55.394 45.189 13.208 1.00 19.80 259 TYR A N 1
ATOM 1871 C CA . TYR A 1 267 ? 54.747 46.214 14.021 1.00 20.33 259 TYR A CA 1
ATOM 1872 C C . TYR A 1 267 ? 53.421 45.759 14.613 1.00 17.89 259 TYR A C 1
ATOM 1873 O O . TYR A 1 267 ? 52.672 46.595 15.138 1.00 23.45 259 TYR A O 1
ATOM 1882 N N . GLY A 1 268 ? 53.084 44.472 14.519 1.00 20.34 260 GLY A N 1
ATOM 1883 C CA . GLY A 1 268 ? 51.731 44.086 14.892 1.00 21.88 260 GLY A CA 1
ATOM 1884 C C . GLY A 1 268 ? 50.671 44.773 14.057 1.00 29.61 260 GLY A C 1
ATOM 1885 O O . GLY A 1 268 ? 49.522 44.880 14.487 1.00 27.64 260 GLY A O 1
ATOM 1886 N N . GLY A 1 269 ? 51.029 45.247 12.863 1.00 26.73 261 GLY A N 1
ATOM 1887 C CA . GLY A 1 269 ? 50.107 45.984 12.021 1.00 26.25 261 GLY A CA 1
ATOM 1888 C C . GLY A 1 269 ? 49.798 47.403 12.466 1.00 23.09 261 GLY A C 1
ATOM 1889 O O . GLY A 1 269 ? 48.945 48.048 11.852 1.00 22.51 261 GLY A O 1
ATOM 1890 N N . ALA A 1 270 ? 50.442 47.912 13.518 1.00 21.57 262 ALA A N 1
ATOM 1891 C CA . ALA A 1 270 ? 50.156 49.273 13.957 1.00 22.04 262 ALA A CA 1
ATOM 1892 C C . ALA A 1 270 ? 50.768 50.311 13.020 1.00 20.70 262 ALA A C 1
ATOM 1893 O O . ALA A 1 270 ? 50.345 51.470 13.027 1.00 31.08 262 ALA A O 1
ATOM 1895 N N . TYR A 1 271 ? 51.744 49.917 12.209 1.00 20.81 263 TYR A N 1
ATOM 1896 C CA . TYR A 1 271 ? 52.429 50.814 11.294 1.00 18.43 263 TYR A CA 1
ATOM 1897 C C . TYR A 1 271 ? 52.734 50.062 10.013 1.00 21.50 263 TYR A C 1
ATOM 1898 O O . TYR A 1 271 ? 52.853 48.834 10.029 1.00 28.79 263 TYR A O 1
ATOM 1907 N N . PRO A 1 272 ? 52.852 50.768 8.891 1.00 23.01 264 PRO A N 1
ATOM 1908 C CA . PRO A 1 272 ? 53.334 50.142 7.654 1.00 23.23 264 PRO A CA 1
ATOM 1909 C C . PRO A 1 272 ? 54.860 50.119 7.640 1.00 19.71 264 PRO A C 1
ATOM 1910 O O . PRO A 1 272 ? 55.513 50.802 8.420 1.00 21.56 264 PRO A O 1
ATOM 1914 N N . ILE A 1 273 ? 55.435 49.332 6.721 1.00 15.51 265 ILE A N 1
ATOM 1915 C CA . ILE A 1 273 ? 56.878 49.075 6.790 1.00 16.29 265 ILE A CA 1
ATOM 1916 C C . ILE A 1 273 ? 57.666 50.204 6.140 1.00 22.68 265 ILE A C 1
ATOM 1917 O O . ILE A 1 273 ? 57.204 50.869 5.201 1.00 18.54 265 ILE A O 1
ATOM 1922 N N . GLU A 1 274 ? 58.881 50.412 6.640 1.00 19.17 266 GLU A N 1
ATOM 1923 C CA . GLU A 1 274 ? 59.831 51.329 6.032 1.00 18.39 266 GLU A CA 1
ATOM 1924 C C . GLU A 1 274 ? 60.696 50.580 5.029 1.00 19.27 266 GLU A C 1
ATOM 1925 O O . GLU A 1 274 ? 60.797 49.355 5.062 1.00 20.08 266 GLU A O 1
ATOM 1931 N N . TYR A 1 275 ? 61.362 51.340 4.154 1.00 16.44 267 TYR A N 1
ATOM 1932 C CA . TYR A 1 275 ? 62.304 50.716 3.233 1.00 16.62 267 TYR A CA 1
ATOM 1933 C C . TYR A 1 275 ? 63.329 49.871 3.981 1.00 23.76 267 TYR A C 1
ATOM 1934 O O . TYR A 1 275 ? 63.711 48.790 3.510 1.00 21.73 267 TYR A O 1
ATOM 1943 N N . GLU A 1 276 ? 63.761 50.322 5.163 1.00 18.49 268 GLU A N 1
ATOM 1944 C CA . GLU A 1 276 ? 64.766 49.558 5.906 1.00 19.50 268 GLU A CA 1
ATOM 1945 C C . GLU A 1 276 ? 64.237 48.204 6.377 1.00 23.97 268 GLU A C 1
ATOM 1946 O O . GLU A 1 276 ? 65.031 47.287 6.627 1.00 26.01 268 GLU A O 1
ATOM 1952 N N . ASP A 1 277 ? 62.920 48.051 6.499 1.00 18.93 269 ASP A N 1
ATOM 1953 C CA . ASP A 1 277 ? 62.378 46.763 6.929 1.00 20.14 269 ASP A CA 1
ATOM 1954 C C . ASP A 1 277 ? 62.527 45.680 5.866 1.00 21.60 269 ASP A C 1
ATOM 1955 O O . ASP A 1 277 ? 62.331 44.501 6.173 1.00 20.05 269 ASP A O 1
ATOM 1960 N N . ILE A 1 278 ? 62.891 46.044 4.638 1.00 17.52 270 ILE A N 1
ATOM 1961 C CA . ILE A 1 278 ? 63.280 45.085 3.615 1.00 19.50 270 ILE A CA 1
ATOM 1962 C C . ILE A 1 278 ? 64.757 45.219 3.261 1.00 23.35 270 ILE A C 1
ATOM 1963 O O . ILE A 1 278 ? 65.454 44.214 3.091 1.00 18.91 270 ILE A O 1
ATOM 1968 N N . CYS A 1 279 ? 65.257 46.457 3.213 1.00 16.09 271 CYS A N 1
ATOM 1969 C CA . CYS A 1 279 ? 66.604 46.784 2.744 1.00 20.97 271 CYS A CA 1
ATOM 1970 C C . CYS A 1 279 ? 67.597 46.841 3.903 1.00 22.25 271 CYS A C 1
ATOM 1971 O O . CYS A 1 279 ? 68.187 47.874 4.199 1.00 20.22 271 CYS A O 1
ATOM 1974 N N . SER A 1 280 ? 67.805 45.699 4.538 1.00 19.66 272 SER A N 1
ATOM 1975 C CA . SER A 1 280 ? 68.740 45.616 5.657 1.00 23.35 272 SER A CA 1
ATOM 1976 C C . SER A 1 280 ? 68.998 44.145 5.905 1.00 24.95 272 SER A C 1
ATOM 1977 O O . SER A 1 280 ? 68.350 43.281 5.305 1.00 21.17 272 SER A O 1
ATOM 1980 N N . GLY A 1 281 ? 69.940 43.867 6.808 1.00 21.98 273 GLY A N 1
ATOM 1981 C CA . GLY A 1 281 ? 70.194 42.500 7.224 1.00 24.45 273 GLY A CA 1
ATOM 1982 C C . GLY A 1 281 ? 68.950 41.828 7.784 1.00 28.01 273 GLY A C 1
ATOM 1983 O O . GLY A 1 281 ? 68.536 40.761 7.317 1.00 26.92 273 GLY A O 1
ATOM 1984 N N . ARG A 1 282 ? 68.324 42.460 8.778 1.00 22.25 274 ARG A N 1
ATOM 1985 C CA . ARG A 1 282 ? 67.107 41.895 9.344 1.00 23.33 274 ARG A CA 1
ATOM 1986 C C . ARG A 1 282 ? 65.983 41.880 8.318 1.00 21.84 274 ARG A C 1
ATOM 1987 O O . ARG A 1 282 ? 65.139 40.974 8.336 1.00 25.79 274 ARG A O 1
ATOM 1995 N N . GLY A 1 283 ? 65.976 42.847 7.396 1.00 23.70 275 GLY A N 1
ATOM 1996 C CA . GLY A 1 283 ? 64.966 42.861 6.353 1.00 21.66 275 GLY A CA 1
ATOM 1997 C C . GLY A 1 283 ? 65.110 41.724 5.358 1.00 27.02 275 GLY A C 1
ATOM 1998 O O . GLY A 1 283 ? 64.106 41.215 4.841 1.00 23.90 275 GLY A O 1
ATOM 1999 N N . LEU A 1 284 ? 66.349 41.329 5.052 1.00 21.43 276 LEU A N 1
ATOM 2000 C CA . LEU A 1 284 ? 66.554 40.176 4.191 1.00 22.04 276 LEU A CA 1
ATOM 2001 C C . LEU A 1 284 ? 66.001 38.935 4.865 1.00 28.44 276 LEU A C 1
ATOM 2002 O O . LEU A 1 284 ? 65.357 38.101 4.219 1.00 26.94 276 LEU A O 1
ATOM 2007 N N . GLU A 1 285 ? 66.197 38.831 6.183 1.00 20.15 277 GLU A N 1
ATOM 2008 C CA . GLU A 1 285 ? 65.670 37.699 6.930 1.00 20.81 277 GLU A CA 1
ATOM 2009 C C . GLU A 1 285 ? 64.147 37.713 6.954 1.00 27.65 277 GLU A C 1
ATOM 2010 O O . GLU A 1 285 ? 63.513 36.655 6.828 1.00 25.43 277 GLU A O 1
ATOM 2016 N N . PHE A 1 286 ? 63.545 38.897 7.120 1.00 19.40 278 PHE A N 1
ATOM 2017 C CA . PHE A 1 286 ? 62.090 39.000 7.055 1.00 18.84 278 PHE A CA 1
ATOM 2018 C C . PHE A 1 286 ? 61.587 38.544 5.693 1.00 23.15 278 PHE A C 1
ATOM 2019 O O . PHE A 1 286 ? 60.611 37.791 5.597 1.00 25.37 278 PHE A O 1
ATOM 2027 N N . CYS A 1 287 ? 62.255 38.986 4.619 1.00 21.26 279 CYS A N 1
ATOM 2028 C CA . CYS A 1 287 ? 61.856 38.559 3.280 1.00 24.63 279 CYS A CA 1
ATOM 2029 C C . CYS A 1 287 ? 61.880 37.044 3.147 1.00 25.43 279 CYS A C 1
ATOM 2030 O O . CYS A 1 287 ? 60.954 36.451 2.583 1.00 28.36 279 CYS A O 1
ATOM 2033 N N . TYR A 1 288 ? 62.930 36.401 3.662 1.00 22.54 280 TYR A N 1
ATOM 2034 C CA . TYR A 1 288 ? 63.014 34.948 3.574 1.00 23.68 280 TYR A CA 1
ATOM 2035 C C . TYR A 1 288 ? 61.868 34.296 4.340 1.00 23.18 280 TYR A C 1
ATOM 2036 O O . TYR A 1 288 ? 61.242 33.343 3.857 1.00 25.44 280 TYR A O 1
ATOM 2045 N N . GLU A 1 289 ? 61.546 34.834 5.516 1.00 24.93 281 GLU A N 1
ATOM 2046 C CA . GLU A 1 289 ? 60.439 34.288 6.288 1.00 29.77 281 GLU A CA 1
ATOM 2047 C C . GLU A 1 289 ? 59.118 34.434 5.546 1.00 25.69 281 GLU A C 1
ATOM 2048 O O . GLU A 1 289 ? 58.266 33.544 5.636 1.00 24.32 281 GLU A O 1
ATOM 2054 N N . PHE A 1 290 ? 58.938 35.522 4.788 1.00 22.32 282 PHE A N 1
ATOM 2055 C CA . PHE A 1 290 ? 57.758 35.622 3.932 1.00 23.46 282 PHE A CA 1
ATOM 2056 C C . PHE A 1 290 ? 57.754 34.528 2.866 1.00 25.22 282 PHE A C 1
ATOM 2057 O O . PHE A 1 290 ? 56.715 33.905 2.613 1.00 24.17 282 PHE A O 1
ATOM 2065 N N . GLU A 1 291 ? 58.903 34.292 2.211 1.00 24.45 283 GLU A N 1
ATOM 2066 C CA . GLU A 1 291 ? 58.943 33.310 1.123 1.00 27.89 283 GLU A CA 1
ATOM 2067 C C . GLU A 1 291 ? 58.610 31.907 1.618 1.00 31.09 283 GLU A C 1
ATOM 2068 O O . GLU A 1 291 ? 57.983 31.119 0.899 1.00 28.49 283 GLU A O 1
ATOM 2074 N N . ILE A 1 292 ? 59.039 31.564 2.839 1.00 24.33 284 ILE A N 1
ATOM 2075 C CA . ILE A 1 292 ? 58.862 30.200 3.339 1.00 29.70 284 ILE A CA 1
ATOM 2076 C C . ILE A 1 292 ? 57.604 30.038 4.180 1.00 28.48 284 ILE A C 1
ATOM 2077 O O . ILE A 1 292 ? 57.368 28.944 4.706 1.00 32.03 284 ILE A O 1
ATOM 2082 N N . ARG A 1 293 ? 56.780 31.084 4.312 1.00 26.74 285 ARG A N 1
ATOM 2083 C CA . ARG A 1 293 ? 55.698 31.070 5.295 1.00 30.56 285 ARG A CA 1
ATOM 2084 C C . ARG A 1 293 ? 54.755 29.874 5.137 1.00 32.51 285 ARG A C 1
ATOM 2085 O O . ARG A 1 293 ? 54.200 29.400 6.136 1.00 25.81 285 ARG A O 1
ATOM 2093 N N . ASN A 1 294 ? 54.557 29.362 3.918 1.00 28.10 286 ASN A N 1
ATOM 2094 C CA . ASN A 1 294 ? 53.632 28.254 3.709 1.00 25.39 286 ASN A CA 1
ATOM 2095 C C . ASN A 1 294 ? 54.335 26.929 3.477 1.00 29.85 286 ASN A C 1
ATOM 2096 O O . ASN A 1 294 ? 53.687 25.956 3.072 1.00 33.65 286 ASN A O 1
ATOM 2101 N N . ASP A 1 295 ? 55.637 26.865 3.735 1.00 31.79 287 ASP A N 1
ATOM 2102 C CA . ASP A 1 295 ? 56.375 25.619 3.612 1.00 30.84 287 ASP A CA 1
ATOM 2103 C C . ASP A 1 295 ? 56.627 25.064 5.007 1.00 29.09 287 ASP A C 1
ATOM 2104 O O . ASP A 1 295 ? 57.517 25.561 5.711 1.00 36.23 287 ASP A O 1
ATOM 2109 N N . PRO A 1 296 ? 55.906 24.025 5.443 1.00 30.10 288 PRO A N 1
ATOM 2110 C CA . PRO A 1 296 ? 56.079 23.522 6.815 1.00 31.01 288 PRO A CA 1
ATOM 2111 C C . PRO A 1 296 ? 57.441 22.916 7.079 1.00 38.43 288 PRO A C 1
ATOM 2112 O O . PRO A 1 296 ? 57.765 22.638 8.239 1.00 36.53 288 PRO A O 1
ATOM 2116 N N . ASN A 1 297 ? 58.233 22.662 6.050 1.00 39.91 289 ASN A N 1
ATOM 2117 C CA . ASN A 1 297 ? 59.522 22.026 6.225 1.00 40.97 289 ASN A CA 1
ATOM 2118 C C . ASN A 1 297 ? 60.674 23.011 6.138 1.00 41.33 289 ASN A C 1
ATOM 2119 O O . ASN A 1 297 ? 61.811 22.639 6.439 1.00 52.67 289 ASN A O 1
ATOM 2124 N N . ALA A 1 298 ? 60.411 24.246 5.734 1.00 33.05 290 ALA A N 1
ATOM 2125 C CA . ALA A 1 298 ? 61.464 25.241 5.650 1.00 33.52 290 ALA A CA 1
ATOM 2126 C C . ALA A 1 298 ? 61.838 25.742 7.035 1.00 35.78 290 ALA A C 1
ATOM 2127 O O . ALA A 1 298 ? 61.038 25.717 7.972 1.00 44.56 290 ALA A O 1
ATOM 2129 N N . VAL A 1 299 ? 63.075 26.192 7.151 1.00 40.45 291 VAL A N 1
ATOM 2130 C CA . VAL A 1 299 ? 63.638 26.735 8.378 1.00 35.81 291 VAL A CA 1
ATOM 2131 C C . VAL A 1 299 ? 64.169 28.120 8.040 1.00 35.17 291 VAL A C 1
ATOM 2132 O O . VAL A 1 299 ? 64.725 28.321 6.955 1.00 34.31 291 VAL A O 1
ATOM 2136 N N . ARG A 1 300 ? 63.983 29.076 8.949 1.00 34.81 292 ARG A N 1
ATOM 2137 C CA . ARG A 1 300 ? 64.461 30.432 8.704 1.00 36.62 292 ARG A CA 1
ATOM 2138 C C . ARG A 1 300 ? 65.982 30.448 8.574 1.00 35.58 292 ARG A C 1
ATOM 2139 O O . ARG A 1 300 ? 66.682 29.551 9.047 1.00 37.79 292 ARG A O 1
ATOM 2147 N N . LYS A 1 301 ? 66.498 31.482 7.914 1.00 32.34 293 LYS A N 1
ATOM 2148 C CA . LYS A 1 301 ? 67.937 31.625 7.716 1.00 32.87 293 LYS A CA 1
ATOM 2149 C C . LYS A 1 301 ? 68.389 33.025 8.103 1.00 36.52 293 LYS A C 1
ATOM 2150 O O . LYS A 1 301 ? 67.612 33.988 8.041 1.00 29.64 293 LYS A O 1
ATOM 2156 N N . THR A 1 302 ? 69.656 33.127 8.506 1.00 31.80 294 THR A N 1
ATOM 2157 C CA . THR A 1 302 ? 70.250 34.433 8.757 1.00 29.19 294 THR A CA 1
ATOM 2158 C C . THR A 1 302 ? 70.542 35.135 7.438 1.00 28.82 294 THR A C 1
ATOM 2159 O O . THR A 1 302 ? 70.610 34.511 6.367 1.00 32.10 294 THR A O 1
ATOM 2163 N N . ALA A 1 303 ? 70.746 36.451 7.532 1.00 26.94 295 ALA A N 1
ATOM 2164 C CA . ALA A 1 303 ? 71.072 37.244 6.349 1.00 24.69 295 ALA A CA 1
ATOM 2165 C C . ALA A 1 303 ? 72.270 36.663 5.611 1.00 27.17 295 ALA A C 1
ATOM 2166 O O . ALA A 1 303 ? 72.252 36.549 4.379 1.00 31.92 295 ALA A O 1
ATOM 2168 N N . SER A 1 304 ? 73.302 36.252 6.358 1.00 30.54 296 SER A N 1
ATOM 2169 C CA A SER A 1 304 ? 74.498 35.683 5.742 0.48 32.28 296 SER A CA 1
ATOM 2170 C CA B SER A 1 304 ? 74.498 35.682 5.747 0.52 32.28 296 SER A CA 1
ATOM 2171 C C . SER A 1 304 ? 74.176 34.400 4.991 1.00 35.97 296 SER A C 1
ATOM 2172 O O . SER A 1 304 ? 74.598 34.219 3.841 1.00 38.12 296 SER A O 1
ATOM 2177 N N . GLN A 1 305 ? 73.447 33.484 5.639 1.00 33.61 297 GLN A N 1
ATOM 2178 C CA . GLN A 1 305 ? 73.102 32.213 5.006 1.00 31.77 297 GLN A CA 1
ATOM 2179 C C . GLN A 1 305 ? 72.279 32.429 3.741 1.00 35.75 297 GLN A C 1
ATOM 2180 O O . GLN A 1 305 ? 72.442 31.700 2.752 1.00 32.04 297 GLN A O 1
ATOM 2186 N N . ILE A 1 306 ? 71.405 33.439 3.747 1.00 28.87 298 ILE A N 1
ATOM 2187 C CA . ILE A 1 306 ? 70.586 33.722 2.571 1.00 30.27 298 ILE A CA 1
ATOM 2188 C C . ILE A 1 306 ? 71.458 34.220 1.425 1.00 36.57 298 ILE A C 1
ATOM 2189 O O . ILE A 1 306 ? 71.338 33.760 0.283 1.00 36.57 298 ILE A O 1
ATOM 2194 N N . ALA A 1 307 ? 72.355 35.163 1.716 1.00 34.01 299 ALA A N 1
ATOM 2195 C CA . ALA A 1 307 ? 73.245 35.690 0.688 1.00 35.35 299 ALA A CA 1
ATOM 2196 C C . ALA A 1 307 ? 74.167 34.618 0.116 1.00 34.68 299 ALA A C 1
ATOM 2197 O O . ALA A 1 307 ? 74.584 34.719 -1.042 1.00 36.30 299 ALA A O 1
ATOM 2199 N N . GLU A 1 308 ? 74.492 33.590 0.898 1.00 31.83 300 GLU A N 1
ATOM 2200 C CA . GLU A 1 308 ? 75.410 32.556 0.440 1.00 41.53 300 GLU A CA 1
ATOM 2201 C C . GLU A 1 308 ? 74.724 31.418 -0.300 1.00 40.76 300 GLU A C 1
ATOM 2202 O O . GLU A 1 308 ? 75.402 30.651 -0.985 1.00 36.03 300 GLU A O 1
ATOM 2208 N N . SER A 1 309 ? 73.409 31.273 -0.183 1.00 34.88 301 SER A N 1
ATOM 2209 C CA . SER A 1 309 ? 72.788 30.039 -0.649 1.00 40.85 301 SER A CA 1
ATOM 2210 C C . SER A 1 309 ? 71.682 30.296 -1.669 1.00 37.42 301 SER A C 1
ATOM 2211 O O . SER A 1 309 ? 70.880 29.397 -1.936 1.00 41.27 301 SER A O 1
ATOM 2214 N N . TYR A 1 310 ? 71.637 31.494 -2.266 1.00 33.94 302 TYR A N 1
ATOM 2215 C CA . TYR A 1 310 ? 70.587 31.793 -3.237 1.00 27.20 302 TYR A CA 1
ATOM 2216 C C . TYR A 1 310 ? 70.678 30.916 -4.482 1.00 33.20 302 TYR A C 1
ATOM 2217 O O . TYR A 1 310 ? 69.671 30.755 -5.176 1.00 37.68 302 TYR A O 1
ATOM 2226 N N . SER A 1 311 ? 71.859 30.340 -4.772 1.00 37.30 303 SER A N 1
ATOM 2227 C CA . SER A 1 311 ? 72.031 29.460 -5.932 1.00 44.47 303 SER A CA 1
ATOM 2228 C C . SER A 1 311 ? 71.316 28.130 -5.764 1.00 47.32 303 SER A C 1
ATOM 2229 O O . SER A 1 311 ? 70.922 27.511 -6.758 1.00 46.56 303 SER A O 1
ATOM 2232 N N . THR A 1 312 ? 71.194 27.647 -4.532 1.00 42.49 304 THR A N 1
ATOM 2233 C CA . THR A 1 312 ? 70.644 26.326 -4.276 1.00 46.98 304 THR A CA 1
ATOM 2234 C C . THR A 1 312 ? 69.337 26.367 -3.500 1.00 48.91 304 THR A C 1
ATOM 2235 O O . THR A 1 312 ? 68.750 25.311 -3.246 1.00 54.90 304 THR A O 1
ATOM 2239 N N . ASP A 1 313 ? 68.873 27.548 -3.106 1.00 39.00 305 ASP A N 1
ATOM 2240 C CA . ASP A 1 313 ? 67.673 27.693 -2.288 1.00 34.00 305 ASP A CA 1
ATOM 2241 C C . ASP A 1 313 ? 66.814 28.762 -2.960 1.00 33.34 305 ASP A C 1
ATOM 2242 O O . ASP A 1 313 ? 67.088 29.958 -2.837 1.00 36.08 305 ASP A O 1
ATOM 2247 N N . THR A 1 314 ? 65.769 28.320 -3.660 1.00 34.22 306 THR A N 1
ATOM 2248 C CA A THR A 1 314 ? 64.911 29.245 -4.393 0.35 35.67 306 THR A CA 1
ATOM 2249 C CA B THR A 1 314 ? 64.923 29.253 -4.395 0.65 35.66 306 THR A CA 1
ATOM 2250 C C . THR A 1 314 ? 64.270 30.278 -3.473 1.00 37.80 306 THR A C 1
ATOM 2251 O O . THR A 1 314 ? 64.002 31.408 -3.897 1.00 34.24 306 THR A O 1
ATOM 2258 N N . TYR A 1 315 ? 64.009 29.919 -2.213 1.00 36.70 307 TYR A N 1
ATOM 2259 C CA . TYR A 1 315 ? 63.475 30.923 -1.296 1.00 28.26 307 TYR A CA 1
ATOM 2260 C C . TYR A 1 315 ? 64.502 32.020 -1.047 1.00 28.37 307 TYR A C 1
ATOM 2261 O O . TYR A 1 315 ? 64.148 33.197 -0.927 1.00 27.79 307 TYR A O 1
ATOM 2270 N N . ALA A 1 316 ? 65.782 31.649 -0.979 1.00 24.40 308 ALA A N 1
ATOM 2271 C CA . ALA A 1 316 ? 66.838 32.636 -0.773 1.00 27.75 308 ALA A CA 1
ATOM 2272 C C . ALA A 1 316 ? 67.012 33.526 -2.001 1.00 27.97 308 ALA A C 1
ATOM 2273 O O . ALA A 1 316 ? 67.192 34.745 -1.872 1.00 30.64 308 ALA A O 1
ATOM 2275 N N . ARG A 1 317 ? 66.962 32.938 -3.200 1.00 29.05 309 ARG A N 1
ATOM 2276 C CA . ARG A 1 317 ? 67.006 33.743 -4.417 1.00 34.15 309 ARG A CA 1
ATOM 2277 C C . ARG A 1 317 ? 65.881 34.769 -4.419 1.00 31.69 309 ARG A C 1
ATOM 2278 O O . ARG A 1 317 ? 66.115 35.971 -4.614 1.00 26.86 309 ARG A O 1
ATOM 2286 N N . GLN A 1 318 ? 64.656 34.322 -4.145 1.00 27.69 310 GLN A N 1
ATOM 2287 C CA . GLN A 1 318 ? 63.525 35.244 -4.143 1.00 26.63 310 GLN A CA 1
ATOM 2288 C C . GLN A 1 318 ? 63.666 36.302 -3.059 1.00 26.21 310 GLN A C 1
ATOM 2289 O O . GLN A 1 318 ? 63.308 37.468 -3.274 1.00 23.61 310 GLN A O 1
ATOM 2295 N N . ALA A 1 319 ? 64.171 35.926 -1.880 1.00 24.80 311 ALA A N 1
ATOM 2296 C CA . ALA A 1 319 ? 64.375 36.941 -0.841 1.00 22.57 311 ALA A CA 1
ATOM 2297 C C . ALA A 1 319 ? 65.434 37.957 -1.270 1.00 20.07 311 ALA A C 1
ATOM 2298 O O . ALA A 1 319 ? 65.262 39.168 -1.077 1.00 22.56 311 ALA A O 1
ATOM 2300 N N . MET A 1 320 ? 66.534 37.474 -1.865 1.00 23.33 312 MET A N 1
ATOM 2301 C CA . MET A 1 320 ? 67.567 38.364 -2.385 1.00 25.52 312 MET A CA 1
ATOM 2302 C C . MET A 1 320 ? 67.010 39.284 -3.467 1.00 27.19 312 MET A C 1
ATOM 2303 O O . MET A 1 320 ? 67.315 40.483 -3.485 1.00 23.75 312 MET A O 1
ATOM 2308 N N . ILE A 1 321 ? 66.184 38.741 -4.375 1.00 22.86 313 ILE A N 1
ATOM 2309 C CA . ILE A 1 321 ? 65.584 39.566 -5.422 1.00 23.89 313 ILE A CA 1
ATOM 2310 C C . ILE A 1 321 ? 64.732 40.663 -4.803 1.00 24.52 313 ILE A C 1
ATOM 2311 O O . ILE A 1 321 ? 64.781 41.825 -5.229 1.00 23.43 313 ILE A O 1
ATOM 2316 N N . THR A 1 322 ? 63.949 40.320 -3.773 1.00 21.30 314 THR A N 1
ATOM 2317 C CA . THR A 1 322 ? 63.081 41.309 -3.141 1.00 25.57 314 THR A CA 1
ATOM 2318 C C . THR A 1 322 ? 63.913 42.402 -2.4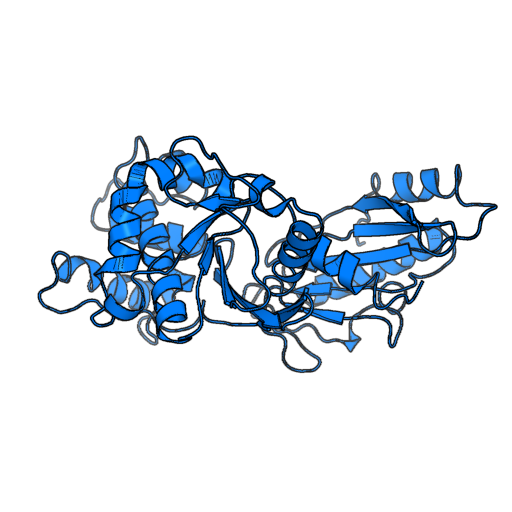73 1.00 23.97 314 THR A C 1
ATOM 2319 O O . THR A 1 322 ? 63.641 43.596 -2.628 1.00 24.47 314 THR A O 1
ATOM 2323 N N . HIS A 1 323 ? 64.908 41.975 -1.698 1.00 27.86 315 HIS A N 1
ATOM 2324 C CA . HIS A 1 323 ? 65.867 42.825 -0.994 1.00 20.87 315 HIS A CA 1
ATOM 2325 C C . HIS A 1 323 ? 66.493 43.862 -1.934 1.00 26.52 315 HIS A C 1
ATOM 2326 O O . HIS A 1 323 ? 66.497 45.066 -1.643 1.00 19.34 315 HIS A O 1
ATOM 2333 N N . TYR A 1 324 ? 67.010 43.412 -3.087 1.00 20.28 316 TYR A N 1
ATOM 2334 C CA . TYR A 1 324 ? 67.623 44.355 -4.016 1.00 26.25 316 TYR A CA 1
ATOM 2335 C C . TYR A 1 324 ? 66.600 45.104 -4.865 1.00 23.16 316 TYR A C 1
ATOM 2336 O O . TYR A 1 324 ? 66.855 46.260 -5.218 1.00 23.35 316 TYR A O 1
ATOM 2345 N N . ARG A 1 325 ? 65.442 44.499 -5.193 1.00 21.28 317 ARG A N 1
ATOM 2346 C CA . ARG A 1 325 ? 64.396 45.263 -5.893 1.00 22.87 317 ARG A CA 1
ATOM 2347 C C . ARG A 1 325 ? 63.977 46.497 -5.094 1.00 21.53 317 ARG A C 1
ATOM 2348 O O . ARG A 1 325 ? 63.774 47.575 -5.667 1.00 18.18 317 ARG A O 1
ATOM 2356 N N . TYR A 1 326 ? 63.811 46.365 -3.774 1.00 18.74 318 TYR A N 1
ATOM 2357 C CA . TYR A 1 326 ? 63.366 47.531 -3.027 1.00 18.93 318 TYR A CA 1
ATOM 2358 C C . TYR A 1 326 ? 64.492 48.518 -2.785 1.00 22.13 318 TYR A C 1
ATOM 2359 O O . TYR A 1 326 ? 64.208 49.703 -2.582 1.00 25.46 318 TYR A O 1
ATOM 2368 N N . LEU A 1 327 ? 65.756 48.070 -2.844 1.00 22.80 319 LEU A N 1
ATOM 2369 C CA . LEU A 1 327 ? 66.856 49.026 -2.933 1.00 22.09 319 LEU A CA 1
ATOM 2370 C C . LEU A 1 327 ? 66.736 49.875 -4.199 1.00 22.28 319 LEU A C 1
ATOM 2371 O O . LEU A 1 327 ? 66.917 51.098 -4.149 1.00 21.83 319 LEU A O 1
ATOM 2376 N N . MET A 1 328 ? 66.415 49.255 -5.342 1.00 19.08 320 MET A N 1
ATOM 2377 C CA . MET A 1 328 ? 66.182 50.041 -6.558 1.00 21.77 320 MET A CA 1
ATOM 2378 C C . MET A 1 328 ? 65.018 51.013 -6.377 1.00 24.82 320 MET A C 1
ATOM 2379 O O . MET A 1 328 ? 65.093 52.171 -6.808 1.00 20.63 320 MET A O 1
ATOM 2384 N N . LYS A 1 329 ? 63.936 50.565 -5.736 1.00 21.12 321 LYS A N 1
ATOM 2385 C CA A LYS A 1 329 ? 62.792 51.444 -5.497 0.30 22.66 321 LYS A CA 1
ATOM 2386 C CA B LYS A 1 329 ? 62.800 51.456 -5.514 0.70 21.98 321 LYS A CA 1
ATOM 2387 C C . LYS A 1 329 ? 63.170 52.612 -4.592 1.00 21.86 321 LYS A C 1
ATOM 2388 O O . LYS A 1 329 ? 62.707 53.745 -4.796 1.00 19.71 321 LYS A O 1
ATOM 2399 N N . ALA A 1 330 ? 64.001 52.351 -3.577 1.00 22.09 322 ALA A N 1
ATOM 2400 C CA . ALA A 1 330 ? 64.472 53.424 -2.705 1.00 23.08 322 ALA A CA 1
ATOM 2401 C C . ALA A 1 330 ? 65.264 54.460 -3.492 1.00 26.62 322 ALA A C 1
ATOM 2402 O O . ALA A 1 330 ? 65.101 55.670 -3.282 1.00 21.34 322 ALA A O 1
ATOM 2404 N N . ALA A 1 331 ? 66.131 54.001 -4.401 1.00 24.97 323 ALA A N 1
ATOM 2405 C CA . ALA A 1 331 ? 66.874 54.925 -5.248 1.00 22.20 323 ALA A CA 1
ATOM 2406 C C . ALA A 1 331 ? 65.940 55.646 -6.210 1.00 19.42 323 ALA A C 1
ATOM 2407 O O . ALA A 1 331 ? 66.064 56.859 -6.420 1.00 16.01 323 ALA A O 1
ATOM 2409 N N . GLN A 1 332 ? 64.990 54.916 -6.797 1.00 16.37 324 GLN A N 1
ATOM 2410 C CA . GLN A 1 332 ? 63.998 55.545 -7.662 1.00 23.24 324 GLN A CA 1
ATOM 2411 C C . GLN A 1 332 ? 63.218 56.622 -6.914 1.00 20.41 324 GLN A C 1
ATOM 2412 O O . GLN A 1 332 ? 62.962 57.706 -7.451 1.00 20.37 324 GLN A O 1
ATOM 2418 N N . ASN A 1 333 ? 62.847 56.343 -5.663 1.00 19.31 325 ASN A N 1
ATOM 2419 C CA . ASN A 1 333 ? 62.119 57.324 -4.866 1.00 18.34 325 ASN A CA 1
ATOM 2420 C C . ASN A 1 333 ? 62.940 58.602 -4.680 1.00 16.74 325 ASN A C 1
ATOM 2421 O O . ASN A 1 333 ? 62.421 59.711 -4.846 1.00 19.60 325 ASN A O 1
ATOM 2426 N N . ILE A 1 334 ? 64.240 58.468 -4.405 1.00 21.56 326 ILE A N 1
ATOM 2427 C CA . ILE A 1 334 ? 65.103 59.643 -4.261 1.00 19.18 326 ILE A CA 1
ATOM 2428 C C . ILE A 1 334 ? 65.258 60.378 -5.586 1.00 26.91 326 ILE A C 1
ATOM 2429 O O . ILE A 1 334 ? 65.272 61.618 -5.624 1.00 20.81 326 ILE A O 1
ATOM 2434 N N . ALA A 1 335 ? 65.378 59.637 -6.694 1.00 23.18 327 ALA A N 1
ATOM 2435 C CA . ALA A 1 335 ? 65.590 60.294 -7.984 1.00 30.50 327 ALA A CA 1
ATOM 2436 C C . ALA A 1 335 ? 64.343 61.032 -8.460 1.00 20.21 327 ALA A C 1
ATOM 2437 O O . ALA A 1 335 ? 64.457 61.993 -9.226 1.00 21.15 327 ALA A O 1
ATOM 2439 N N . VAL A 1 336 ? 63.156 60.582 -8.052 1.00 18.59 328 VAL A N 1
ATOM 2440 C CA . VAL A 1 336 ? 61.928 61.324 -8.353 1.00 23.49 328 VAL A CA 1
ATOM 2441 C C . VAL A 1 336 ? 61.826 62.544 -7.459 1.00 22.31 328 VAL A C 1
ATOM 2442 O O . VAL A 1 336 ? 61.473 63.647 -7.899 1.00 21.98 328 VAL A O 1
ATOM 2446 N N . LEU A 1 337 ? 62.120 62.348 -6.180 1.00 21.24 329 LEU A N 1
ATOM 2447 C CA . LEU A 1 337 ? 62.104 63.427 -5.209 1.00 24.75 329 LEU A CA 1
ATOM 2448 C C . LEU A 1 337 ? 63.099 64.538 -5.567 1.00 21.66 329 LEU A C 1
ATOM 2449 O O . LEU A 1 337 ? 62.786 65.721 -5.418 1.00 22.71 329 LEU A O 1
ATOM 2454 N N . ILE A 1 338 ? 64.299 64.183 -6.034 1.00 22.77 330 ILE A N 1
ATOM 2455 C CA . ILE A 1 338 ? 65.356 65.170 -6.276 1.00 21.44 330 ILE A CA 1
ATOM 2456 C C . ILE A 1 338 ? 65.560 65.364 -7.771 1.00 27.55 330 ILE A C 1
ATOM 2457 O O . ILE A 1 338 ? 66.281 64.581 -8.399 1.00 27.97 330 ILE A O 1
ATOM 2462 N N . PRO A 1 339 ? 64.960 66.388 -8.380 1.00 30.77 331 PRO A N 1
ATOM 2463 C CA . PRO A 1 339 ? 64.963 66.475 -9.854 1.00 35.75 331 PRO A CA 1
ATOM 2464 C C . PRO A 1 339 ? 66.342 66.663 -10.476 1.00 35.17 331 PRO A C 1
ATOM 2465 O O . PRO A 1 339 ? 66.525 66.301 -11.642 1.00 36.06 331 PRO A O 1
ATOM 2469 N N . THR A 1 340 ? 67.316 67.214 -9.754 1.00 33.00 332 THR A N 1
ATOM 2470 C CA . THR A 1 340 ? 68.677 67.343 -10.272 1.00 36.98 332 THR A CA 1
ATO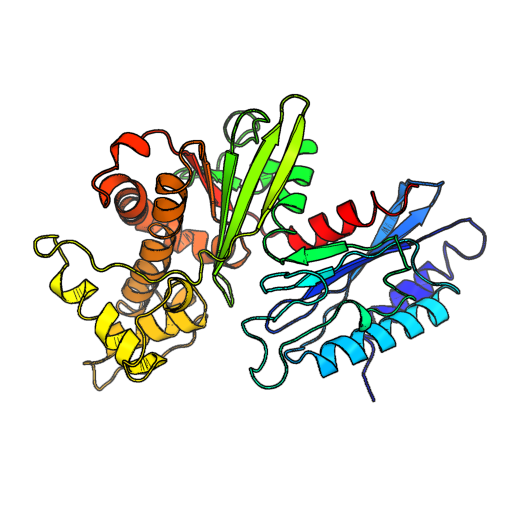M 2471 C C . THR A 1 340 ? 69.560 66.136 -9.961 1.00 41.87 332 THR A C 1
ATOM 2472 O O . THR A 1 340 ? 70.781 66.218 -10.134 1.00 39.90 332 THR A O 1
ATOM 2476 N N . CYS A 1 341 ? 68.988 65.033 -9.484 1.00 31.93 333 CYS A N 1
ATOM 2477 C CA . CYS A 1 341 ? 69.773 63.830 -9.219 1.00 31.84 333 CYS A CA 1
ATOM 2478 C C . CYS A 1 341 ? 70.143 63.148 -10.539 1.00 35.32 333 CYS A C 1
ATOM 2479 O O . CYS A 1 341 ? 69.265 62.695 -11.278 1.00 35.08 333 CYS A O 1
ATOM 2482 N N . ARG A 1 342 ? 71.441 63.074 -10.837 1.00 28.08 334 ARG A N 1
ATOM 2483 C CA . ARG A 1 342 ? 71.897 62.550 -12.120 1.00 32.14 334 ARG A CA 1
ATOM 2484 C C . ARG A 1 342 ? 72.481 61.142 -12.044 1.00 30.94 334 ARG A C 1
ATOM 2485 O O . ARG A 1 342 ? 72.588 60.477 -13.078 1.00 32.94 334 ARG A O 1
ATOM 2493 N N . GLY A 1 343 ? 72.907 60.695 -10.869 1.00 27.93 335 GLY A N 1
ATOM 2494 C CA . GLY A 1 343 ? 73.491 59.377 -10.728 1.00 26.98 335 GLY A CA 1
ATOM 2495 C C . GLY A 1 343 ? 73.185 58.842 -9.347 1.00 23.11 335 GLY A C 1
ATOM 2496 O O . GLY A 1 343 ? 72.843 59.596 -8.430 1.00 23.85 335 GLY A O 1
ATOM 2497 N N . VAL A 1 344 ? 73.311 57.527 -9.200 1.00 20.17 336 VAL A N 1
ATOM 2498 C CA . VAL A 1 344 ? 73.117 56.899 -7.901 1.00 20.15 336 VAL A CA 1
ATOM 2499 C C . VAL A 1 344 ? 74.219 55.874 -7.706 1.00 26.06 336 VAL A C 1
ATOM 2500 O O . VAL A 1 344 ? 74.545 55.128 -8.634 1.00 27.70 336 VAL A O 1
ATOM 2504 N N . PHE A 1 345 ? 74.816 55.869 -6.511 1.00 22.70 337 PHE A N 1
ATOM 2505 C CA . PHE A 1 345 ? 75.880 54.944 -6.137 1.00 24.19 337 PHE A CA 1
ATOM 2506 C C . PHE A 1 345 ? 75.313 53.971 -5.120 1.00 25.36 337 PHE A C 1
ATOM 2507 O O . PHE A 1 345 ? 74.854 54.392 -4.049 1.00 22.44 337 PHE A O 1
ATOM 2515 N N . PHE A 1 346 ? 75.336 52.679 -5.454 1.00 26.64 338 PHE A N 1
ATOM 2516 C CA . PHE A 1 346 ? 74.999 51.631 -4.496 1.00 22.43 338 PHE A CA 1
ATOM 2517 C C . PHE A 1 346 ? 76.302 51.178 -3.847 1.00 28.36 338 PHE A C 1
ATOM 2518 O O . PHE A 1 346 ? 77.148 50.548 -4.494 1.00 28.71 338 PHE A O 1
ATOM 2526 N N . ALA A 1 347 ? 76.463 51.518 -2.571 1.00 21.23 339 ALA A N 1
ATOM 2527 C CA . ALA A 1 347 ? 77.730 51.455 -1.867 1.00 22.00 339 ALA A CA 1
ATOM 2528 C C . ALA A 1 347 ? 77.651 50.464 -0.717 1.00 26.11 339 ALA A C 1
ATOM 2529 O O . ALA A 1 347 ? 76.580 49.959 -0.364 1.00 23.83 339 ALA A O 1
ATOM 2531 N N . GLY A 1 348 ? 78.806 50.190 -0.131 1.00 29.03 340 GLY A N 1
ATOM 2532 C CA . GLY A 1 348 ? 78.859 49.362 1.053 1.00 26.26 340 GLY A CA 1
ATOM 2533 C C . GLY A 1 348 ? 79.514 48.018 0.781 1.00 31.44 340 GLY A C 1
ATOM 2534 O O . GLY A 1 348 ? 79.495 47.498 -0.343 1.00 30.36 340 GLY A O 1
ATOM 2535 N N . ASP A 1 349 ? 80.103 47.444 1.837 1.00 26.18 341 ASP A N 1
ATOM 2536 C CA . ASP A 1 349 ? 80.747 46.142 1.716 1.00 32.57 341 ASP A CA 1
ATOM 2537 C C . ASP A 1 349 ? 79.763 45.058 1.303 1.00 38.02 341 ASP A C 1
ATOM 2538 O O . ASP A 1 349 ? 80.126 44.148 0.547 1.00 29.88 341 ASP A O 1
ATOM 2543 N N . ASN A 1 350 ? 78.516 45.125 1.793 1.00 31.20 342 ASN A N 1
ATOM 2544 C CA . ASN A 1 350 ? 77.529 44.124 1.399 1.00 37.06 342 ASN A CA 1
ATOM 2545 C C . ASN A 1 350 ? 77.271 44.171 -0.098 1.00 30.69 342 ASN A C 1
ATOM 2546 O O . ASN A 1 350 ? 77.123 43.126 -0.746 1.00 30.28 342 ASN A O 1
ATOM 2551 N N . GLN A 1 351 ? 77.213 45.377 -0.664 1.00 25.21 343 GLN A N 1
ATOM 2552 C CA . GLN A 1 351 ? 77.053 45.505 -2.108 1.00 25.06 343 GLN A CA 1
ATOM 2553 C C . GLN A 1 351 ? 78.178 44.787 -2.841 1.00 27.51 343 GLN A C 1
ATOM 2554 O O . GLN A 1 351 ? 77.936 44.080 -3.826 1.00 27.07 343 GLN A O 1
ATOM 2560 N N . VAL A 1 352 ? 79.413 44.951 -2.369 1.00 28.33 344 VAL A N 1
ATOM 2561 C CA . VAL A 1 352 ? 80.538 44.244 -2.977 1.00 32.11 344 VAL A CA 1
ATOM 2562 C C . VAL A 1 352 ? 80.375 42.739 -2.806 1.00 31.33 344 VAL A C 1
ATOM 2563 O O . VAL A 1 352 ? 80.613 41.964 -3.739 1.00 31.52 344 VAL A O 1
ATOM 2567 N N . PHE A 1 353 ? 79.969 42.302 -1.612 1.00 31.80 345 PHE A N 1
ATOM 2568 C CA . PHE A 1 353 ? 79.865 40.869 -1.359 1.00 33.35 345 PHE A CA 1
ATOM 2569 C C . PHE A 1 353 ? 78.800 40.226 -2.248 1.00 34.85 345 PHE A C 1
ATOM 2570 O O . PHE A 1 353 ? 78.976 39.094 -2.709 1.00 34.60 345 PHE A O 1
ATOM 2578 N N . ASN A 1 354 ? 77.703 40.940 -2.526 1.00 27.31 346 ASN A N 1
ATOM 2579 C CA . ASN A 1 354 ? 76.598 40.377 -3.296 1.00 27.79 346 ASN A CA 1
ATOM 2580 C C . ASN A 1 354 ? 76.711 40.655 -4.798 1.00 30.36 346 ASN A C 1
ATOM 2581 O O . ASN A 1 354 ? 75.699 40.580 -5.510 1.00 29.67 346 ASN A O 1
ATOM 2586 N N . GLU A 1 355 ? 77.912 40.962 -5.296 1.00 28.88 347 GLU A N 1
ATOM 2587 C CA . GLU A 1 355 ? 78.043 41.411 -6.680 1.00 29.44 347 GLU A CA 1
ATOM 2588 C C . GLU A 1 355 ? 77.639 40.324 -7.677 1.00 33.46 347 GLU A C 1
ATOM 2589 O O . GLU A 1 355 ? 77.020 40.622 -8.705 1.00 31.72 347 GLU A O 1
ATOM 2595 N N . ASP A 1 356 ? 77.990 39.060 -7.406 1.00 33.53 348 ASP A N 1
ATOM 2596 C CA . ASP A 1 356 ? 77.574 37.985 -8.303 1.00 32.30 348 ASP A CA 1
ATOM 2597 C C . ASP A 1 356 ? 76.053 37.926 -8.408 1.00 30.27 348 ASP A C 1
ATOM 2598 O O . ASP A 1 356 ? 75.495 37.930 -9.513 1.00 33.79 348 ASP A O 1
ATOM 2603 N N . PHE A 1 357 ? 75.360 37.892 -7.268 1.00 28.93 349 PHE A N 1
ATOM 2604 C CA . PHE A 1 357 ? 73.901 37.915 -7.322 1.00 32.42 349 PHE A CA 1
ATOM 2605 C C . PHE A 1 357 ? 73.400 39.137 -8.090 1.00 30.42 349 PHE A C 1
ATOM 2606 O O . PHE A 1 357 ? 72.522 39.025 -8.953 1.00 27.70 349 PHE A O 1
ATOM 2614 N N . PHE A 1 358 ? 73.933 40.317 -7.769 1.00 28.36 350 PHE A N 1
ATOM 2615 C CA . PHE A 1 358 ? 73.465 41.545 -8.408 1.00 25.60 350 PHE A CA 1
ATOM 2616 C C . PHE A 1 358 ? 73.613 41.466 -9.923 1.00 32.33 350 PHE A C 1
ATOM 2617 O O . PHE A 1 358 ? 72.669 41.758 -10.664 1.00 31.19 350 PHE A O 1
ATOM 2625 N N . LYS A 1 359 ? 74.797 41.067 -10.399 1.00 28.89 351 LYS A N 1
ATOM 2626 C CA . LYS A 1 359 ? 75.038 40.972 -11.836 1.00 29.20 351 LYS A CA 1
ATOM 2627 C C . LYS A 1 359 ? 74.152 39.918 -12.487 1.00 36.07 351 LYS A C 1
ATOM 2628 O O 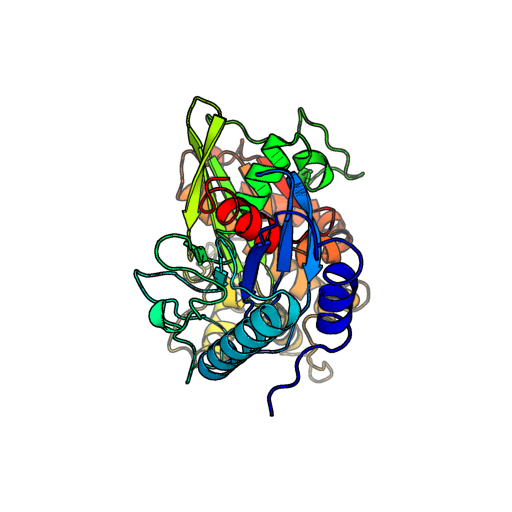. LYS A 1 359 ? 73.706 40.095 -13.625 1.00 36.43 351 LYS A O 1
ATOM 2634 N N . GLU A 1 360 ? 73.905 38.800 -11.792 1.00 28.19 352 GLU A N 1
ATOM 2635 C CA . GLU A 1 360 ? 73.081 37.740 -12.372 1.00 31.41 352 GLU A CA 1
ATOM 2636 C C . GLU A 1 360 ? 71.622 38.169 -12.525 1.00 33.01 352 GLU A C 1
ATOM 2637 O O . GLU A 1 360 ? 70.919 37.670 -13.409 1.00 40.47 352 GLU A O 1
ATOM 2643 N N . HIS A 1 361 ? 71.154 39.105 -11.702 1.00 24.86 353 HIS A N 1
ATOM 2644 C CA . HIS A 1 361 ? 69.778 39.588 -11.781 1.00 30.83 353 HIS A CA 1
ATOM 2645 C C . HIS A 1 361 ? 69.711 41.031 -12.265 1.00 31.78 353 HIS A C 1
ATOM 2646 O O . HIS A 1 361 ? 68.729 41.728 -11.999 1.00 28.14 353 HIS A O 1
ATOM 2653 N N . LEU A 1 362 ? 70.743 41.478 -12.984 1.00 37.02 354 LEU A N 1
ATOM 2654 C CA . LEU A 1 362 ? 70.824 42.865 -13.434 1.00 35.21 354 LEU A CA 1
ATOM 2655 C C . LEU A 1 362 ? 69.548 43.303 -14.142 1.00 25.83 354 LEU A C 1
ATOM 2656 O O . LEU A 1 362 ? 68.995 44.369 -13.858 1.00 30.86 354 LEU A O 1
ATOM 2661 N N . SER A 1 363 ? 69.074 42.484 -15.079 1.00 28.01 355 SER A N 1
ATOM 2662 C CA . SER A 1 363 ? 67.916 42.852 -15.880 1.00 28.29 355 SER A CA 1
ATOM 2663 C C . SER A 1 363 ? 66.701 43.146 -15.004 1.00 29.49 355 SER A C 1
ATOM 2664 O O . SER A 1 363 ? 65.991 44.133 -15.225 1.00 29.55 355 SER A O 1
ATOM 2667 N N . ILE A 1 364 ? 66.457 42.304 -13.996 1.00 27.64 356 ILE A N 1
ATOM 2668 C CA . ILE A 1 364 ? 65.338 42.514 -13.078 1.00 21.55 356 ILE A CA 1
ATOM 2669 C C . ILE A 1 364 ? 65.511 43.815 -12.307 1.00 27.45 356 ILE A C 1
ATOM 2670 O O . ILE A 1 364 ? 64.546 44.558 -12.073 1.00 23.35 356 ILE A O 1
ATOM 2675 N N . LEU A 1 365 ? 66.737 44.100 -11.873 1.00 26.67 357 LEU A N 1
ATOM 2676 C CA . LEU A 1 365 ? 66.948 45.275 -11.042 1.00 23.45 357 LEU A CA 1
ATOM 2677 C C . LEU A 1 365 ? 66.897 46.566 -11.862 1.00 22.60 357 LEU A C 1
ATOM 2678 O O . LEU A 1 365 ? 66.380 47.579 -11.379 1.00 25.33 357 LEU A O 1
ATOM 2683 N N . GLN A 1 366 ? 67.379 46.546 -13.107 1.00 20.03 358 GLN A N 1
ATOM 2684 C CA . GLN A 1 366 ? 67.254 47.728 -13.959 1.00 29.24 358 GLN A CA 1
ATOM 2685 C C . GLN A 1 366 ? 65.796 48.035 -14.244 1.00 32.20 358 GLN A C 1
ATOM 2686 O O . GLN A 1 366 ? 65.386 49.200 -14.247 1.00 29.75 358 GLN A O 1
ATOM 2692 N N . LYS A 1 367 ? 65.003 47.001 -14.520 1.00 24.50 359 LYS A N 1
ATOM 2693 C CA . LYS A 1 367 ? 63.592 47.219 -14.786 1.00 26.78 359 LYS A CA 1
ATOM 2694 C C . LYS A 1 367 ? 62.904 47.818 -13.568 1.00 25.33 359 LYS A C 1
ATOM 2695 O O . LYS A 1 367 ? 62.118 48.769 -13.685 1.00 25.04 359 LYS A O 1
ATOM 2701 N N . GLU A 1 368 ? 63.213 47.297 -12.382 1.00 21.79 360 GLU A N 1
ATOM 2702 C CA . GLU A 1 368 ? 62.656 47.872 -11.164 1.00 21.32 360 GLU A CA 1
ATOM 2703 C C . GLU A 1 368 ? 63.015 49.351 -11.040 1.00 28.94 360 GLU A C 1
ATOM 2704 O O . GLU A 1 368 ? 62.157 50.182 -10.725 1.00 23.79 360 GLU A O 1
ATOM 2710 N N . LEU A 1 369 ? 64.275 49.703 -11.308 1.00 23.26 361 LEU A N 1
ATOM 2711 C CA . LEU A 1 369 ? 64.710 51.088 -11.140 1.00 20.18 361 LEU A CA 1
ATOM 2712 C C . LEU A 1 369 ? 64.044 52.018 -12.148 1.00 26.02 361 LEU A C 1
ATOM 2713 O O . LEU A 1 369 ? 63.543 53.092 -11.784 1.00 23.50 361 LEU A O 1
ATOM 2718 N N . PHE A 1 370 ? 64.031 51.626 -13.427 1.00 18.59 362 PHE A N 1
ATOM 2719 C CA . PHE A 1 370 ? 63.724 52.553 -14.505 1.00 24.05 362 PHE A CA 1
ATOM 2720 C C . PHE A 1 370 ? 62.279 52.510 -14.993 1.00 29.00 362 PHE A C 1
ATOM 2721 O O . PHE A 1 370 ? 61.838 53.473 -15.632 1.00 25.22 362 PHE A O 1
ATOM 2729 N N . GLN A 1 371 ? 61.536 51.432 -14.723 1.00 22.80 363 GLN A N 1
ATOM 2730 C CA . GLN A 1 371 ? 60.246 51.212 -15.364 1.00 24.83 363 GLN A CA 1
ATOM 2731 C C . GLN A 1 371 ? 59.044 51.297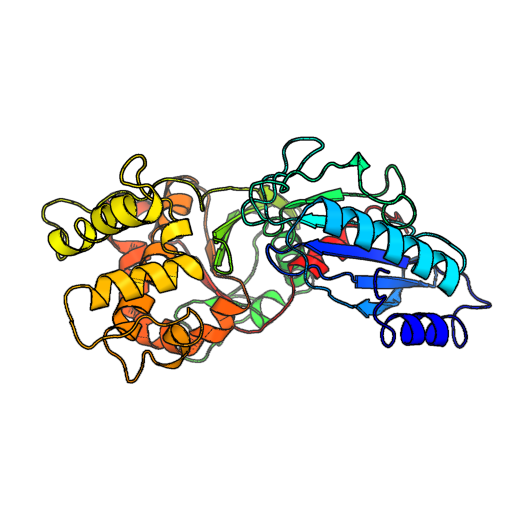 -14.438 1.00 20.07 363 GLN A C 1
ATOM 2732 O O . GLN A 1 371 ? 57.932 51.495 -14.930 1.00 29.17 363 GLN A O 1
ATOM 2738 N N . THR A 1 372 ? 59.217 51.144 -13.129 1.00 18.07 364 THR A N 1
ATOM 2739 C CA . THR A 1 372 ? 58.069 50.940 -12.251 1.00 23.08 364 THR A CA 1
ATOM 2740 C C . THR A 1 372 ? 57.529 52.233 -11.636 1.00 33.11 364 THR A C 1
ATOM 2741 O O . THR A 1 372 ? 56.963 52.193 -10.534 1.00 33.46 364 THR A O 1
ATOM 2745 N N . HIS A 1 373 ? 57.688 53.374 -12.305 1.00 23.59 365 HIS A N 1
ATOM 2746 C CA . HIS A 1 373 ? 57.144 54.637 -11.819 1.00 18.07 365 HIS A CA 1
ATOM 2747 C C . HIS A 1 373 ? 56.547 55.347 -13.008 1.00 17.88 365 HIS A C 1
ATOM 2748 O O . HIS A 1 373 ? 57.147 55.357 -14.089 1.00 20.73 365 HIS A O 1
ATOM 2755 N N . GLN A 1 374 ? 55.381 55.959 -12.809 1.00 17.70 366 GLN A N 1
ATOM 2756 C CA . GLN A 1 374 ? 54.785 56.721 -13.899 1.00 18.33 366 GLN A CA 1
ATOM 2757 C C . GLN A 1 374 ? 55.654 57.902 -14.310 1.00 19.83 366 GLN A C 1
ATOM 2758 O O . GLN A 1 374 ? 55.480 58.419 -15.423 1.00 25.51 366 GLN A O 1
ATOM 2764 N N . LYS A 1 375 ? 56.598 58.338 -13.463 1.00 22.30 367 LYS A N 1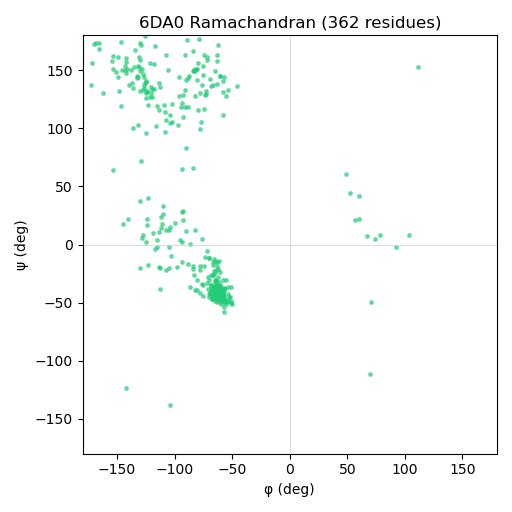
ATOM 2765 C CA . LYS A 1 375 ? 57.542 59.389 -13.850 1.00 25.54 367 LYS A CA 1
ATOM 2766 C C . LYS A 1 375 ? 58.846 58.831 -14.444 1.00 33.22 367 LYS A C 1
ATOM 2767 O O . LYS A 1 375 ? 59.897 59.484 -14.356 1.00 28.50 367 LYS A O 1
ATOM 2773 N N . LYS A 1 376 ? 58.799 57.653 -15.075 1.00 38.56 368 LYS A N 1
ATOM 2774 C CA . LYS A 1 376 ? 60.014 57.034 -15.608 1.00 34.60 368 LYS A CA 1
ATOM 2775 C C . LYS A 1 376 ? 60.738 57.935 -16.611 1.00 27.97 368 LYS A C 1
ATOM 2776 O O . LYS A 1 376 ? 61.965 57.874 -16.729 1.00 21.66 368 LYS A O 1
ATOM 2782 N N . HIS A 1 377 ? 60.011 58.772 -17.343 1.00 21.96 369 HIS A N 1
ATOM 2783 C CA . HIS A 1 377 ? 60.677 59.660 -18.278 1.00 26.39 369 HIS A CA 1
ATOM 2784 C C . HIS A 1 377 ? 61.543 60.706 -17.573 1.00 29.44 369 HIS A C 1
ATOM 2785 O O . HIS A 1 377 ? 62.388 61.328 -18.227 1.00 32.63 369 HIS A O 1
ATOM 2792 N N . TRP A 1 378 ? 61.363 60.903 -16.259 1.00 27.06 370 TRP A N 1
ATOM 2793 C CA . TRP A 1 378 ? 62.280 61.738 -15.481 1.00 31.02 370 TRP A CA 1
ATOM 2794 C C . TRP A 1 378 ? 63.573 61.018 -15.149 1.00 29.10 370 TRP A C 1
ATOM 2795 O O . TRP A 1 378 ? 64.557 61.674 -14.792 1.00 31.49 370 TRP A O 1
ATOM 2806 N N . LEU A 1 379 ? 63.584 59.691 -15.232 1.00 29.23 371 LEU A N 1
ATOM 2807 C CA . LEU A 1 379 ? 64.707 58.876 -14.796 1.00 31.59 371 LEU A CA 1
ATOM 2808 C C . LEU A 1 379 ? 65.542 58.321 -15.940 1.00 26.63 371 LEU A C 1
ATOM 2809 O O . LEU A 1 379 ? 66.537 57.642 -15.670 1.00 34.67 371 LEU A O 1
ATOM 2814 N N . THR A 1 380 ? 65.168 58.586 -17.198 1.00 24.21 372 THR A N 1
ATOM 2815 C CA A THR A 1 380 ? 65.797 57.896 -18.325 0.55 30.59 372 THR A CA 1
ATOM 2816 C CA B THR A 1 380 ? 65.798 57.889 -18.319 0.45 30.57 372 THR A CA 1
ATOM 2817 C C . THR A 1 380 ? 67.317 58.000 -18.278 1.00 33.37 372 THR A C 1
ATOM 2818 O O . THR A 1 380 ? 68.024 57.025 -18.557 1.00 44.04 372 THR A O 1
ATOM 2825 N N . ASP A 1 381 ? 67.837 59.172 -17.926 1.00 28.24 373 ASP A N 1
ATOM 2826 C CA . ASP A 1 381 ? 69.264 59.458 -17.968 1.00 31.86 373 ASP A CA 1
ATOM 2827 C C . ASP A 1 381 ? 69.970 59.203 -16.649 1.00 31.84 373 ASP A C 1
ATOM 2828 O O . ASP A 1 381 ? 71.178 59.447 -16.556 1.00 32.21 373 ASP A O 1
ATOM 2833 N N . LEU A 1 382 ? 69.260 58.726 -15.632 1.00 26.64 374 LEU A N 1
ATOM 2834 C CA . LEU A 1 382 ? 69.908 58.410 -14.365 1.00 28.81 374 LEU A CA 1
ATOM 2835 C C . LEU A 1 382 ? 71.019 57.383 -14.578 1.00 24.93 374 LEU A C 1
ATOM 2836 O O . LEU A 1 382 ? 70.819 56.376 -15.251 1.00 28.61 374 LEU A O 1
ATOM 2841 N N . LYS A 1 383 ? 72.204 57.652 -14.025 1.00 26.07 375 LYS A N 1
ATOM 2842 C CA . LYS A 1 383 ? 73.343 56.746 -14.168 1.00 26.81 375 LYS A CA 1
ATOM 2843 C C . LYS A 1 383 ? 73.558 55.982 -12.871 1.00 28.49 375 LYS A C 1
ATOM 2844 O O . LYS A 1 383 ? 73.978 56.592 -11.877 1.00 28.24 375 LYS A O 1
ATOM 2850 N N . PRO A 1 384 ? 73.316 54.659 -12.818 1.00 23.63 376 PRO A N 1
ATOM 2851 C CA . PRO A 1 384 ? 73.547 53.926 -11.561 1.00 26.40 376 PRO A CA 1
ATOM 2852 C C . PRO A 1 384 ? 74.912 53.247 -11.531 1.00 28.87 376 PRO A C 1
ATOM 2853 O O . PRO A 1 384 ? 75.398 52.769 -12.559 1.00 30.99 376 PRO A O 1
ATOM 2857 N N . TYR A 1 385 ? 75.543 53.215 -10.359 1.00 28.26 377 TYR A N 1
ATOM 2858 C CA . TYR A 1 385 ? 76.875 52.653 -10.172 1.00 26.43 377 TYR A CA 1
ATOM 2859 C C . TYR A 1 385 ? 76.832 51.701 -8.991 1.00 29.48 377 TYR A C 1
ATOM 2860 O O . TYR A 1 385 ? 76.034 51.884 -8.069 1.00 29.36 377 TYR A O 1
ATOM 2869 N N . ARG A 1 386 ? 77.674 50.666 -9.024 1.00 30.51 378 ARG A N 1
ATOM 2870 C CA . ARG A 1 386 ? 77.752 49.739 -7.899 1.00 31.82 378 ARG A CA 1
ATOM 2871 C C . ARG A 1 386 ? 79.188 49.646 -7.410 1.00 29.75 378 ARG A C 1
ATOM 2872 O O . ARG A 1 386 ? 80.133 49.643 -8.206 1.00 27.02 378 ARG A O 1
ATOM 2880 N N . GLN A 1 387 ? 79.349 49.592 -6.094 1.00 27.92 379 GLN A N 1
ATOM 2881 C CA . GLN A 1 387 ? 80.677 49.408 -5.535 1.00 30.83 379 GLN A CA 1
ATOM 2882 C C . GLN A 1 387 ? 81.196 48.006 -5.857 1.00 32.75 379 GLN A C 1
ATOM 2883 O O . GLN A 1 387 ? 80.470 47.008 -5.763 1.00 29.25 379 GLN A O 1
ATOM 2889 N N . MET A 1 388 ? 82.469 47.944 -6.249 1.00 28.90 380 MET A N 1
ATOM 2890 C CA . MET A 1 388 ? 83.087 46.723 -6.740 1.00 29.98 380 MET A CA 1
ATOM 2891 C C . MET A 1 388 ? 84.393 46.418 -6.018 1.00 30.17 380 MET A C 1
ATOM 2892 O O . MET A 1 388 ? 85.093 45.476 -6.398 1.00 33.24 380 MET A O 1
ATOM 2897 N N . LYS A 1 389 ? 84.742 47.197 -5.001 1.00 30.19 381 LYS A N 1
ATOM 2898 C CA . LYS A 1 389 ? 85.918 46.957 -4.183 1.00 32.58 381 LYS A CA 1
ATOM 2899 C C . LYS A 1 389 ? 85.608 47.450 -2.776 1.00 30.55 381 LYS A C 1
ATOM 2900 O O . LYS A 1 389 ? 85.081 48.556 -2.611 1.00 34.75 381 LYS A O 1
ATOM 2906 N N . GLU A 1 390 ? 85.897 46.621 -1.774 1.00 31.41 382 GLU A N 1
ATOM 2907 C CA . GLU A 1 390 ? 85.699 47.036 -0.392 1.00 36.33 382 GLU A CA 1
ATOM 2908 C C . GLU A 1 390 ? 86.560 48.251 -0.069 1.00 37.31 382 GLU A C 1
ATOM 2909 O O . GLU A 1 390 ? 87.679 48.391 -0.562 1.00 39.11 382 GLU A O 1
ATOM 2915 N N . TYR A 1 391 ? 86.028 49.131 0.777 1.00 31.87 383 TYR A N 1
ATOM 2916 C CA . TYR A 1 391 ? 86.751 50.316 1.218 1.00 35.81 383 TYR A CA 1
ATOM 2917 C C . TYR A 1 391 ? 85.936 50.983 2.306 1.00 36.15 383 TYR A C 1
ATOM 2918 O O . TYR A 1 391 ? 84.716 51.099 2.175 1.00 32.57 383 TYR A O 1
ATOM 2927 N N . ASN A 1 392 ? 86.602 51.426 3.375 1.00 36.51 384 ASN A N 1
ATOM 2928 C CA . ASN A 1 392 ? 85.881 52.107 4.454 1.00 36.72 384 ASN A CA 1
ATOM 2929 C C . ASN A 1 392 ? 85.853 53.604 4.147 1.00 28.78 384 ASN A C 1
ATOM 2930 O O . ASN A 1 392 ? 86.678 54.394 4.616 1.00 29.26 384 ASN A O 1
ATOM 2935 N N . PHE A 1 393 ? 84.878 53.986 3.316 1.00 23.84 385 PHE A N 1
ATOM 2936 C CA . PHE A 1 393 ? 84.637 55.399 3.029 1.00 27.98 385 PHE A CA 1
ATOM 2937 C C . PHE A 1 393 ? 84.255 56.193 4.281 1.00 29.74 385 PHE A C 1
ATOM 2938 O O . PHE A 1 393 ? 84.576 57.383 4.362 1.00 31.90 385 PHE A O 1
ATOM 2946 N N . ASN A 1 394 ? 83.564 55.574 5.254 1.00 30.35 386 ASN A N 1
ATOM 2947 C CA . ASN A 1 394 ? 83.224 56.279 6.495 1.00 30.32 386 ASN A CA 1
ATOM 2948 C C . ASN A 1 394 ? 84.475 56.810 7.183 1.00 25.46 386 ASN A C 1
ATOM 2949 O O . ASN A 1 394 ? 84.591 58.009 7.460 1.00 27.90 386 ASN A O 1
ATOM 2954 N N . VAL A 1 395 ? 85.407 55.907 7.513 1.00 25.28 387 VAL A N 1
ATOM 2955 C CA . VAL A 1 395 ? 86.624 56.308 8.214 1.00 26.72 387 VAL A CA 1
ATOM 2956 C C . VAL A 1 395 ? 87.418 57.294 7.369 1.00 32.87 387 VAL A C 1
ATOM 2957 O O . VAL A 1 395 ? 88.034 58.235 7.891 1.00 30.12 387 VAL A O 1
ATOM 2961 N N . LYS A 1 396 ? 87.416 57.099 6.046 1.00 32.88 388 LYS A N 1
ATOM 2962 C CA . LYS A 1 396 ? 88.129 58.020 5.169 1.00 32.19 388 LYS A CA 1
ATOM 2963 C C . LYS A 1 396 ? 87.531 59.421 5.256 1.00 28.25 388 LYS A C 1
ATOM 2964 O O . LYS A 1 396 ? 88.251 60.407 5.455 1.00 29.54 388 LYS A O 1
ATOM 2970 N N . GLY A 1 397 ? 86.205 59.523 5.135 1.00 30.66 389 GLY A N 1
ATOM 2971 C CA . GLY A 1 397 ? 85.557 60.817 5.310 1.00 29.60 389 GLY A CA 1
ATOM 2972 C C . GLY A 1 397 ? 85.867 61.448 6.655 1.00 27.40 389 GLY A C 1
ATOM 2973 O O . GLY A 1 397 ? 86.224 62.629 6.731 1.00 28.94 389 GLY A O 1
ATOM 2974 N N . CYS A 1 398 ? 85.753 60.661 7.738 1.00 26.24 390 CYS A N 1
ATOM 2975 C CA . CYS A 1 398 ? 86.065 61.173 9.075 1.00 29.69 390 CYS A CA 1
ATOM 2976 C C . CYS A 1 398 ? 87.475 61.746 9.143 1.00 27.91 390 CYS A C 1
ATOM 2977 O O . CYS A 1 398 ? 87.678 62.878 9.600 1.00 30.97 390 CYS A O 1
ATOM 2980 N N . LEU A 1 399 ? 88.472 60.980 8.693 1.00 30.02 391 LEU A N 1
ATOM 2981 C CA . LEU A 1 399 ? 89.849 61.436 8.837 1.00 33.14 391 LEU A CA 1
ATOM 2982 C C . LEU A 1 399 ? 90.106 62.695 8.018 1.00 32.92 391 LEU A C 1
ATOM 2983 O O . LEU A 1 399 ? 90.865 63.574 8.442 1.00 34.52 391 LEU A O 1
ATOM 2988 N N . GLN A 1 400 ? 89.482 62.803 6.844 1.00 36.46 392 GLN A N 1
ATOM 2989 C CA . GLN A 1 400 ? 89.664 63.999 6.028 1.00 33.68 392 GLN A CA 1
ATOM 2990 C C . GLN A 1 400 ? 89.025 65.213 6.690 1.00 34.75 392 GLN A C 1
ATOM 2991 O O . GLN A 1 400 ? 89.609 66.304 6.696 1.00 35.49 392 GLN A O 1
ATOM 2997 N N . LYS A 1 401 ? 87.833 65.032 7.273 1.00 34.21 393 LYS A N 1
ATOM 2998 C CA . LYS A 1 401 ? 87.194 66.114 8.017 1.00 32.89 393 LYS A CA 1
ATOM 2999 C C . LYS A 1 401 ? 88.047 66.547 9.201 1.00 34.47 393 LYS A C 1
ATOM 3000 O O . LYS A 1 401 ? 88.267 67.744 9.417 1.00 38.29 393 LYS A O 1
ATOM 3006 N N . ALA A 1 402 ? 88.550 65.578 9.975 1.00 33.49 394 ALA A N 1
ATOM 3007 C CA . ALA A 1 402 ? 89.468 65.899 11.064 1.00 31.70 394 ALA A CA 1
ATOM 3008 C C . ALA A 1 402 ? 90.716 66.599 10.549 1.00 39.19 394 ALA 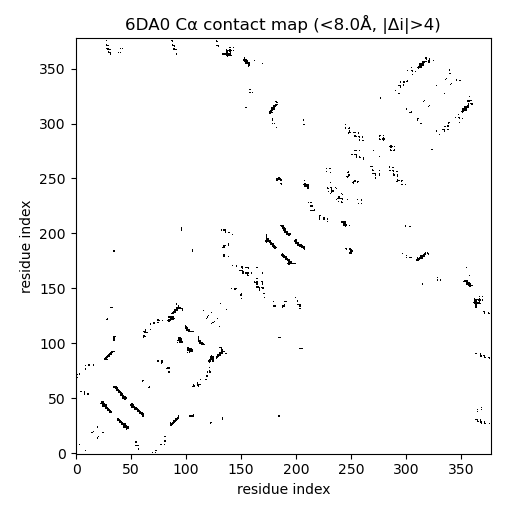A C 1
ATOM 3009 O O . ALA A 1 402 ? 91.262 67.489 11.214 1.00 39.31 394 ALA A O 1
ATOM 3011 N N . ARG A 1 403 ? 91.212 66.183 9.384 1.00 35.48 395 ARG A N 1
ATOM 3012 C CA A ARG A 1 403 ? 92.405 66.814 8.831 0.44 36.10 395 ARG A CA 1
ATOM 3013 C CA B ARG A 1 403 ? 92.410 66.821 8.850 0.56 36.17 395 ARG A CA 1
ATOM 3014 C C . ARG A 1 403 ? 92.155 68.293 8.555 1.00 38.07 395 ARG A C 1
ATOM 3015 O O . ARG A 1 403 ? 92.992 69.146 8.868 1.00 43.82 395 ARG A O 1
ATOM 3030 N N . GLU A 1 404 ? 90.992 68.611 7.980 1.00 43.00 396 GLU A N 1
ATOM 3031 C CA . GLU A 1 404 ? 90.630 70.002 7.725 1.00 50.05 396 GLU A CA 1
ATOM 3032 C C . GLU A 1 404 ? 90.497 70.781 9.027 1.00 48.76 396 GLU A C 1
ATOM 3033 O O . GLU A 1 404 ? 91.009 71.899 9.148 1.00 51.22 396 GLU A O 1
ATOM 3039 N N . LEU A 1 405 ? 89.788 70.212 10.007 1.00 42.95 397 LEU A N 1
ATOM 3040 C CA . LEU A 1 405 ? 89.649 70.878 11.298 1.00 44.87 397 LEU A CA 1
ATOM 3041 C C . LEU A 1 405 ? 91.001 71.150 11.938 1.00 56.05 397 LEU A C 1
ATOM 3042 O O . LEU A 1 405 ? 91.198 72.200 12.559 1.00 67.51 397 LEU A O 1
ATOM 3047 N N . ALA A 1 406 ? 91.953 70.225 11.790 1.00 54.58 398 ALA A N 1
ATOM 3048 C CA . ALA A 1 406 ? 93.239 70.391 12.462 1.00 50.10 398 ALA A CA 1
ATOM 3049 C C . ALA A 1 406 ? 93.983 71.632 11.990 1.00 63.47 398 ALA A C 1
ATOM 3050 O O . ALA A 1 406 ? 94.849 72.132 12.720 1.00 63.09 398 ALA A O 1
ATOM 3052 N N . GLN A 1 407 ? 93.656 72.144 10.801 1.00 78.06 399 GLN A N 1
ATOM 3053 C CA . GLN A 1 407 ? 94.289 73.340 10.237 1.00 84.57 399 GLN A CA 1
ATOM 3054 C C . GLN A 1 407 ? 95.810 73.238 10.322 1.00 85.17 399 GLN A C 1
ATOM 3055 O O . GLN A 1 407 ? 96.485 74.045 10.965 1.00 90.78 399 GLN A O 1
ATOM 3061 N N . LEU A 1 408 ? 96.338 72.213 9.665 1.00 84.76 400 LEU A N 1
ATOM 3062 C CA . LEU A 1 408 ? 97.760 71.887 9.761 1.00 86.56 400 LEU A CA 1
ATOM 3063 C C . LEU A 1 408 ? 98.631 72.850 8.949 1.00 84.47 400 LEU A C 1
ATOM 3064 O O . LEU A 1 408 ? 98.478 72.970 7.733 1.00 84.03 400 LEU A O 1
#

Radius of gyration: 21.89 Å; Cα contacts (8 Å, |Δi|>4): 780; chains: 1; bounding box: 66×53×52 Å

Nearest PDB structures (foldseek):
  6da0-assembly1_A  TM=1.003E+00  e=1.915E-80  Naegleria fowleri
  6vzz-assembly1_A-2  TM=8.845E-01  e=3.448E-38  Balamuthia mandrillaris
  8dtc-assembly1_B  TM=8.720E-01  e=2.074E-35  Acanthamoeba castellanii
  2q2r-assembly1_B  TM=8.427E-01  e=4.352E-26  Trypanosoma cruzi
  7s2p-assembly1_A  TM=8.298E-01  e=4.874E-26  Trypanosoma cruzi strain CL Brener

Solvent-accessible surface area: 17487 Å² total; per-residue (Å²): 183,59,118,30,49,106,96,3,14,79,85,0,57,108,26,56,142,145,52,2,141,133,65,122,21,77,0,0,0,0,0,13,0,24,9,75,42,0,78,1,0,1,12,0,3,36,108,156,71,96,87,42,91,74,24,92,11,110,7,102,5,62,19,2,77,61,0,16,73,21,0,33,24,3,0,144,17,1,53,166,8,5,61,86,28,11,16,0,0,0,0,0,0,22,3,34,50,74,73,88,42,0,103,0,44,49,3,102,158,147,32,36,70,0,76,91,102,61,20,20,93,46,0,5,22,78,106,68,20,32,26,13,8,35,8,21,0,8,0,31,0,0,22,24,0,21,103,80,97,85,4,44,55,1,0,0,31,5,84,14,80,133,34,165,14,36,49,159,73,1,127,21,20,40,106,10,34,14,1,0,0,21,12,24,66,19,9,17,2,0,5,0,30,17,54,91,80,48,60,40,80,7,72,69,40,67,12,0,48,66,103,10,80,59,45,49,111,146,49,147,109,19,142,71,7,90,81,5,15,102,53,0,18,116,95,50,65,55,44,76,139,61,0,40,15,4,3,0,0,0,21,80,0,6,35,42,0,7,28,0,28,16,88,120,42,130,135,32,113,110,48,57,25,72,88,0,15,119,24,28,80,127,21,91,67,0,60,74,0,0,17,3,10,1,35,2,1,0,42,3,1,3,59,0,8,31,113,35,116,76,13,136,0,2,0,0,5,21,74,70,5,29,132,14,32,107,2,0,61,103,14,36,85,73,0,54,125,15,0,42,97,57,48,142,74,80,123,141,2,97,111,10,122,16,18,2,1,41,94,108,68,57,8,28,8,44,0,0,12,44,42,0,46,90,37,10,145,67

Organism: Naegleria fowleri (NCBI:txid5763)